Protein AF-A0A327JKV8-F1 (afdb_monomer)

Solvent-accessible surface area (backbone atoms only — not comparable to full-atom values): 32896 Å² total; per-residue (Å²): 134,86,78,53,75,69,51,59,62,68,55,66,61,46,50,70,50,58,82,73,69,69,78,63,94,46,100,80,59,55,69,77,74,73,53,90,78,88,77,81,80,72,66,86,81,80,71,77,70,86,52,57,58,70,57,37,37,49,50,49,35,31,75,70,68,66,36,48,60,63,92,71,63,82,80,52,96,56,51,68,56,39,51,28,33,51,51,30,59,44,36,54,58,32,45,74,69,59,38,72,41,83,71,63,67,58,81,92,60,65,87,54,90,71,94,51,80,40,60,67,68,62,84,56,75,69,62,85,65,81,78,53,78,68,52,62,58,46,48,49,54,54,28,54,49,35,53,65,69,59,90,42,76,66,46,52,48,48,41,64,40,42,72,46,43,93,27,49,71,65,54,54,56,52,51,45,51,53,50,50,59,51,57,63,23,76,80,54,85,65,60,44,40,60,50,47,46,52,48,22,71,73,35,55,48,52,73,40,31,38,63,50,41,40,57,65,45,44,78,81,77,53,94,77,58,90,68,80,91,71,61,64,66,47,41,53,49,18,40,75,70,33,96,39,41,82,22,47,66,80,62,47,69,59,59,59,69,59,52,55,50,35,66,71,78,35,49,70,60,51,42,52,46,42,49,70,37,50,84,50,85,47,62,32,43,50,34,51,42,53,43,57,40,69,64,65,52,62,70,58,48,54,56,27,40,78,76,27,53,66,31,32,44,60,26,38,40,78,36,59,68,74,53,61,47,87,68,59,78,76,56,50,64,70,55,49,31,50,37,47,71,71,34,52,70,79,57,65,68,39,48,66,63,35,51,62,72,50,39,62,54,68,59,64,65,36,50,50,43,52,37,74,72,37,50,64,60,46,44,49,44,53,36,53,53,52,19,54,38,60,60,68,67,58,95,68,78,70,56,26,68,59,57,54,51,56,47,42,73,41,54,67,53,52,51,48,39,46,55,73,66,57,54,36,47,34,37,52,53,43,48,43,61,49,56,40,49,94,80,38,94,69,68,58,56,46,69,42,64,38,59,94,75,38,44,91,62,51,52,74,83,54,40,57,61,49,35,49,48,52,41,47,50,37,65,74,58,64,55,97,46,28,63,59,40,40,43,77,23,41,54,64,49,48,54,28,58,74,65,69,66,56,55,69,69,59,46,50,60,48,56,74,71,36,58,84,71,49,88,94,46,57,81,46,58,62,61,26,46,46,53,45,52,44,49,53,38,54,77,70,70,50,57,73,75,62,62,56,68,36,45,92,48,68,67,63,39,52,51,46,53,53,50,54,76,74,108

pLDDT: mean 84.78, std 11.58, range [45.47, 96.56]

Structure (mmCIF, N/CA/C/O backbone):
data_AF-A0A327JKV8-F1
#
_entry.id   AF-A0A327JKV8-F1
#
loop_
_atom_site.group_PDB
_atom_site.id
_atom_site.type_symbol
_atom_site.label_atom_id
_atom_site.label_alt_id
_atom_site.label_comp_id
_atom_site.label_asym_id
_atom_site.label_entity_id
_atom_site.label_seq_id
_atom_site.pdbx_PDB_ins_code
_atom_site.Cartn_x
_atom_site.Cartn_y
_atom_site.Cartn_z
_atom_site.occupancy
_atom_site.B_iso_or_equiv
_atom_site.auth_seq_id
_atom_site.auth_comp_id
_atom_site.auth_asym_id
_atom_site.auth_atom_id
_atom_site.pdbx_PDB_model_num
ATOM 1 N N . MET A 1 1 ? 18.723 0.223 -66.254 1.00 69.81 1 MET A N 1
ATOM 2 C CA . MET A 1 1 ? 18.519 -0.785 -65.197 1.00 69.81 1 MET A CA 1
ATOM 3 C C . MET A 1 1 ? 17.460 -0.252 -64.252 1.00 69.81 1 MET A C 1
ATOM 5 O O . MET A 1 1 ? 17.565 0.904 -63.858 1.00 69.81 1 MET A O 1
ATOM 9 N N . VAL A 1 2 ? 16.427 -1.038 -63.965 1.00 76.75 2 VAL A N 1
ATOM 10 C CA . VAL A 1 2 ? 15.374 -0.695 -62.999 1.00 76.75 2 VAL A CA 1
ATOM 11 C C . VAL A 1 2 ? 15.507 -1.693 -61.858 1.00 76.75 2 VAL A C 1
ATOM 13 O O . VAL A 1 2 ? 15.517 -2.890 -62.118 1.00 76.75 2 VAL A O 1
ATOM 16 N N . LEU A 1 3 ? 15.666 -1.204 -60.631 1.00 79.19 3 LEU A N 1
ATOM 17 C CA . LEU A 1 3 ? 15.744 -2.044 -59.437 1.00 79.19 3 LEU A CA 1
ATOM 18 C C . LEU A 1 3 ? 14.397 -1.992 -58.729 1.00 79.19 3 LEU A C 1
ATOM 20 O O . LEU A 1 3 ? 13.874 -0.898 -58.498 1.00 79.19 3 LEU A O 1
ATOM 24 N N . SER A 1 4 ? 13.832 -3.151 -58.393 1.00 81.50 4 SER A N 1
ATOM 25 C CA . SER A 1 4 ? 12.637 -3.181 -57.556 1.00 81.50 4 SER A CA 1
ATOM 26 C C . SER A 1 4 ? 12.993 -2.839 -56.105 1.00 81.50 4 SER A C 1
ATOM 28 O O . SER A 1 4 ? 14.145 -2.955 -55.675 1.00 81.50 4 SER A O 1
ATOM 30 N N . GLU A 1 5 ? 11.995 -2.443 -55.313 1.00 76.88 5 GLU A N 1
ATOM 31 C CA . GLU A 1 5 ? 12.206 -2.174 -53.885 1.00 76.88 5 GLU A CA 1
ATOM 32 C C . GLU A 1 5 ? 12.695 -3.413 -53.122 1.00 76.88 5 GLU A C 1
ATOM 34 O O . GLU A 1 5 ? 13.513 -3.298 -52.208 1.00 76.88 5 GLU A O 1
ATOM 39 N N . ALA A 1 6 ? 12.230 -4.602 -53.517 1.00 80.88 6 ALA A N 1
ATOM 40 C CA . ALA A 1 6 ? 12.660 -5.854 -52.910 1.00 80.88 6 ALA A CA 1
ATOM 41 C C . ALA A 1 6 ? 14.155 -6.106 -53.164 1.00 80.88 6 ALA A C 1
ATOM 43 O O . ALA A 1 6 ? 14.869 -6.513 -52.246 1.00 80.88 6 ALA A O 1
ATOM 44 N N . ASP A 1 7 ? 14.651 -5.791 -54.360 1.00 82.19 7 ASP A N 1
ATOM 45 C CA . ASP A 1 7 ? 16.054 -6.015 -54.728 1.00 82.19 7 ASP A CA 1
ATOM 46 C C . ASP A 1 7 ? 16.988 -5.049 -53.996 1.00 82.19 7 ASP A C 1
ATOM 48 O O . ASP A 1 7 ? 18.012 -5.467 -53.453 1.00 82.19 7 ASP A O 1
ATOM 52 N N . LEU A 1 8 ? 16.584 -3.778 -53.857 1.00 81.81 8 LEU A N 1
ATOM 53 C CA . LEU A 1 8 ? 17.324 -2.785 -53.069 1.00 81.81 8 LEU A CA 1
ATOM 54 C C . LEU A 1 8 ? 17.498 -3.187 -51.601 1.00 81.81 8 LEU A C 1
ATOM 56 O O . LEU A 1 8 ? 18.428 -2.707 -50.957 1.00 81.81 8 LEU A O 1
ATOM 60 N N . SER A 1 9 ? 16.628 -4.043 -51.059 1.00 81.88 9 SER A N 1
ATOM 61 C CA . SER A 1 9 ? 16.763 -4.558 -49.692 1.00 81.88 9 SER A CA 1
ATOM 62 C C . SER A 1 9 ? 17.673 -5.786 -49.572 1.00 81.88 9 SER A C 1
ATOM 64 O O . SER A 1 9 ? 18.241 -6.019 -48.507 1.00 81.88 9 SER A O 1
ATOM 66 N N . ARG A 1 10 ? 17.826 -6.561 -50.655 1.00 82.62 10 ARG A N 1
ATOM 67 C CA . ARG A 1 10 ? 18.579 -7.827 -50.680 1.00 82.62 10 ARG A CA 1
ATOM 68 C C . ARG A 1 10 ? 20.054 -7.635 -51.014 1.00 82.62 10 ARG A C 1
ATOM 70 O O . ARG A 1 10 ? 20.887 -8.395 -50.531 1.00 82.62 10 ARG A O 1
ATOM 77 N N . ILE A 1 11 ? 20.377 -6.628 -51.824 1.00 84.75 11 ILE A N 1
ATOM 78 C CA . ILE A 1 11 ? 21.753 -6.357 -52.245 1.00 84.75 11 ILE A CA 1
ATOM 79 C C . ILE A 1 11 ? 22.488 -5.630 -51.113 1.00 84.75 11 ILE A C 1
ATOM 81 O O . ILE A 1 11 ? 22.232 -4.457 -50.834 1.00 84.75 11 ILE A O 1
ATOM 85 N N . SER A 1 12 ? 23.400 -6.323 -50.433 1.00 80.19 12 SER A N 1
ATOM 86 C CA . SER A 1 12 ? 24.190 -5.757 -49.333 1.00 80.19 12 SER A CA 1
ATOM 87 C C . SER A 1 12 ? 25.226 -4.740 -49.822 1.00 80.19 12 SER A C 1
ATOM 89 O O . SER A 1 12 ? 25.348 -3.671 -49.222 1.00 80.19 12 SER A O 1
ATOM 91 N N . ASP A 1 13 ? 25.903 -5.041 -50.931 1.00 84.69 13 ASP A N 1
ATOM 92 C CA . ASP A 1 13 ? 26.899 -4.189 -51.584 1.00 84.69 13 ASP A CA 1
ATOM 93 C C . ASP A 1 13 ? 26.454 -3.834 -53.010 1.00 84.69 13 ASP A C 1
ATOM 95 O O . ASP A 1 13 ? 26.422 -4.680 -53.899 1.00 84.69 13 ASP A O 1
ATOM 99 N N . LEU A 1 14 ? 26.098 -2.570 -53.229 1.00 87.12 14 LEU A N 1
ATOM 100 C CA . LEU A 1 14 ? 25.634 -2.025 -54.504 1.00 87.12 14 LEU A CA 1
ATOM 101 C C . LEU A 1 14 ? 26.782 -1.751 -55.485 1.00 87.12 14 LEU A C 1
ATOM 103 O O . LEU A 1 14 ? 26.504 -1.431 -56.640 1.00 87.12 14 LEU A O 1
ATOM 107 N N . LYS A 1 15 ? 28.056 -1.912 -55.094 1.00 84.06 15 LYS A N 1
ATOM 108 C CA . LYS A 1 15 ? 29.184 -1.826 -56.040 1.00 84.06 15 LYS A CA 1
ATOM 109 C C . LYS A 1 15 ? 29.074 -2.857 -57.163 1.00 84.06 15 LYS A C 1
ATOM 111 O O . LYS A 1 15 ? 29.470 -2.560 -58.286 1.00 84.06 15 LYS A O 1
ATOM 116 N N . VAL A 1 16 ? 28.448 -4.011 -56.903 1.00 82.50 16 VAL A N 1
ATOM 117 C CA . VAL A 1 16 ? 28.150 -5.049 -57.915 1.00 82.50 16 VAL A CA 1
ATOM 118 C C . VAL A 1 16 ? 27.412 -4.490 -59.134 1.00 82.50 16 VAL A C 1
ATOM 120 O O . VAL A 1 16 ? 27.546 -4.999 -60.243 1.00 82.50 16 VAL A O 1
ATOM 123 N N . LEU A 1 17 ? 26.650 -3.409 -58.945 1.00 84.50 17 LEU A N 1
ATOM 124 C CA . LEU A 1 17 ? 25.861 -2.787 -59.998 1.00 84.50 17 LEU A CA 1
ATOM 125 C C . LEU A 1 17 ? 26.716 -2.045 -61.027 1.00 84.50 17 LEU A C 1
ATOM 127 O O . LEU A 1 17 ? 26.269 -1.880 -62.162 1.00 84.50 17 LEU A O 1
ATOM 131 N N . ALA A 1 18 ? 27.941 -1.638 -60.675 1.00 80.94 18 ALA A N 1
ATOM 132 C 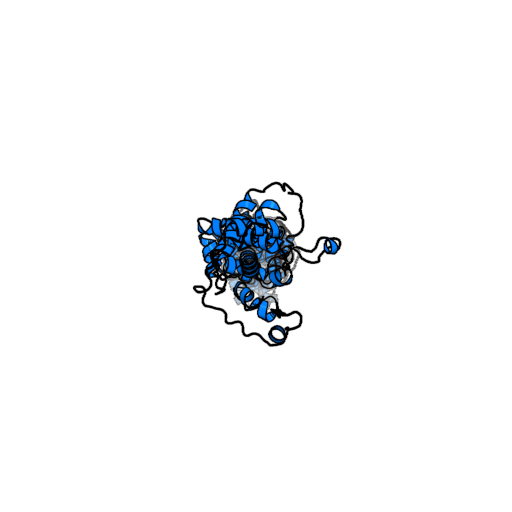CA . ALA A 1 18 ? 28.845 -0.935 -61.586 1.00 80.94 18 ALA A CA 1
ATOM 133 C C . ALA A 1 18 ? 29.098 -1.745 -62.869 1.00 80.94 18 ALA A C 1
ATOM 135 O O . ALA A 1 18 ? 29.064 -1.194 -63.968 1.00 80.94 18 ALA A O 1
ATOM 136 N N . ALA A 1 19 ? 29.226 -3.073 -62.752 1.00 78.56 19 ALA A N 1
ATOM 137 C CA . ALA A 1 19 ? 29.433 -3.971 -63.888 1.00 78.56 19 ALA A CA 1
ATOM 138 C C . ALA A 1 19 ? 28.262 -3.981 -64.894 1.00 78.56 19 ALA A C 1
ATOM 140 O O . ALA A 1 19 ? 28.451 -4.337 -66.060 1.00 78.56 19 ALA A O 1
ATOM 141 N N . PHE A 1 20 ? 27.063 -3.573 -64.471 1.00 78.50 20 PHE A N 1
ATOM 142 C CA . PHE A 1 20 ? 25.852 -3.548 -65.296 1.00 78.50 20 PHE A CA 1
ATOM 143 C C . PHE A 1 20 ? 25.523 -2.148 -65.841 1.00 78.50 20 PHE A C 1
ATOM 145 O O . PHE A 1 20 ? 24.716 -2.012 -66.767 1.00 78.50 20 PHE A O 1
ATOM 152 N N . ILE A 1 21 ? 26.174 -1.099 -65.327 1.00 78.31 21 ILE A N 1
ATOM 153 C CA . ILE A 1 21 ? 26.032 0.285 -65.796 1.00 78.31 21 ILE A CA 1
ATOM 154 C C . ILE A 1 21 ? 27.055 0.528 -66.914 1.00 78.31 21 ILE A C 1
ATOM 156 O O . ILE A 1 21 ? 28.074 1.188 -66.747 1.00 78.31 21 ILE A O 1
ATOM 160 N N . LYS A 1 22 ? 26.786 -0.045 -68.090 1.00 72.88 22 LYS A N 1
ATOM 161 C CA . LYS A 1 22 ? 27.605 0.167 -69.295 1.00 72.88 22 LYS A CA 1
ATOM 162 C C . LYS A 1 22 ? 27.024 1.277 -70.165 1.00 72.88 22 LYS A C 1
ATOM 164 O O . LYS A 1 22 ? 25.836 1.588 -70.078 1.00 72.88 22 LYS A O 1
ATOM 169 N N . ARG A 1 23 ? 27.851 1.877 -71.020 1.00 72.56 23 ARG A N 1
ATOM 170 C CA . ARG A 1 23 ? 27.371 2.706 -72.130 1.00 72.56 23 ARG A CA 1
ATOM 171 C C . ARG A 1 23 ? 27.055 1.777 -73.310 1.00 72.56 23 ARG A C 1
ATOM 173 O O . ARG A 1 23 ? 27.886 0.920 -73.590 1.00 72.56 23 ARG A O 1
ATOM 180 N N . PRO A 1 24 ? 25.918 1.935 -74.010 1.00 74.19 24 PRO A N 1
ATOM 181 C CA . PRO A 1 24 ? 25.666 1.184 -75.236 1.00 74.19 24 PRO A CA 1
ATOM 182 C C . PRO A 1 24 ? 26.777 1.442 -76.263 1.00 74.19 24 PRO A C 1
ATOM 184 O O . PRO A 1 24 ? 27.103 2.601 -76.533 1.00 74.19 24 PRO A O 1
ATOM 187 N N . ASP A 1 25 ? 27.330 0.379 -76.850 1.00 71.88 25 ASP A N 1
ATOM 188 C CA . ASP A 1 25 ? 28.403 0.476 -77.853 1.00 71.88 25 ASP A CA 1
ATOM 189 C C . ASP A 1 25 ? 27.922 1.126 -79.162 1.00 71.88 25 ASP A C 1
ATOM 191 O O . ASP A 1 25 ? 28.705 1.697 -79.925 1.00 71.88 25 ASP A O 1
ATOM 195 N N . ARG A 1 26 ? 26.611 1.060 -79.431 1.00 73.50 26 ARG A N 1
ATOM 196 C CA . ARG A 1 26 ? 25.943 1.661 -80.590 1.00 73.50 26 ARG A CA 1
ATOM 197 C C . ARG A 1 26 ? 24.650 2.347 -80.169 1.00 73.50 26 ARG A C 1
ATOM 199 O O . ARG A 1 26 ? 23.997 1.927 -79.221 1.00 73.50 26 ARG A O 1
ATOM 206 N N . THR A 1 27 ? 24.267 3.380 -80.914 1.00 65.06 27 THR A N 1
ATOM 207 C CA . THR A 1 27 ? 23.158 4.298 -80.601 1.00 65.06 27 THR A CA 1
ATOM 208 C C . THR A 1 27 ? 21.790 3.622 -80.428 1.00 65.06 27 THR A C 1
ATOM 210 O O . THR A 1 27 ? 20.934 4.210 -79.777 1.00 65.06 27 THR A O 1
ATOM 213 N N . ASP A 1 28 ? 21.612 2.394 -80.934 1.00 64.38 28 ASP A N 1
ATOM 214 C CA . ASP A 1 28 ? 20.347 1.640 -80.907 1.00 64.38 28 ASP A CA 1
ATOM 215 C C . ASP A 1 28 ? 20.454 0.243 -80.259 1.00 64.38 28 ASP A C 1
ATOM 217 O O . ASP A 1 28 ? 19.478 -0.513 -80.250 1.00 64.38 28 ASP A O 1
ATOM 221 N N . ASP A 1 29 ? 21.612 -0.127 -79.699 1.00 70.38 29 ASP A N 1
ATOM 222 C CA . ASP A 1 29 ? 21.783 -1.438 -79.062 1.00 70.38 29 ASP A CA 1
ATOM 223 C C . ASP A 1 29 ? 21.390 -1.400 -77.580 1.00 70.38 29 ASP A C 1
ATOM 225 O O . ASP A 1 29 ? 22.211 -1.248 -76.677 1.00 70.38 29 ASP A O 1
ATOM 229 N N . PHE A 1 30 ? 20.085 -1.519 -77.340 1.00 76.75 30 PHE A N 1
ATOM 230 C CA . PHE A 1 30 ? 19.502 -1.589 -75.997 1.00 76.75 30 PHE A CA 1
ATOM 231 C C . PHE A 1 30 ? 19.075 -3.006 -75.606 1.00 76.75 30 PHE A C 1
ATOM 233 O O . PHE A 1 30 ? 18.389 -3.180 -74.599 1.00 76.75 30 PHE A O 1
ATOM 240 N N . THR A 1 31 ? 19.428 -4.012 -76.408 1.00 77.62 31 THR A N 1
ATOM 241 C CA . THR A 1 31 ? 18.966 -5.397 -76.227 1.00 77.62 31 THR A CA 1
ATOM 242 C C . THR A 1 31 ? 19.382 -5.966 -74.872 1.00 77.62 31 THR A C 1
ATOM 244 O O . THR A 1 31 ? 18.557 -6.570 -74.190 1.00 77.62 31 THR A O 1
ATOM 247 N N . PHE A 1 32 ? 20.604 -5.659 -74.428 1.00 74.94 32 PHE A N 1
ATOM 248 C CA . PHE A 1 32 ? 21.126 -6.013 -73.106 1.00 74.94 32 PHE A CA 1
ATOM 249 C C . PHE A 1 32 ? 20.231 -5.531 -71.951 1.00 74.94 32 PHE A C 1
ATOM 251 O O . PHE A 1 32 ? 19.954 -6.288 -71.030 1.00 74.94 32 PHE A O 1
ATOM 258 N N . TYR A 1 33 ? 19.716 -4.299 -72.018 1.00 78.12 33 TYR A N 1
ATOM 259 C CA . TYR A 1 33 ? 18.919 -3.705 -70.934 1.00 78.12 33 TYR A CA 1
ATOM 260 C C . TYR A 1 33 ? 17.449 -4.141 -70.924 1.00 78.12 33 TYR A C 1
ATOM 262 O O . TYR A 1 33 ? 16.699 -3.692 -70.057 1.00 78.12 33 TYR A O 1
ATOM 270 N N . ARG A 1 34 ? 17.016 -4.948 -71.902 1.00 79.94 34 ARG A N 1
ATOM 271 C CA . ARG A 1 34 ? 15.639 -5.464 -71.980 1.00 79.94 34 ARG A CA 1
ATOM 272 C C . ARG A 1 34 ? 15.447 -6.786 -71.240 1.00 79.94 34 ARG A C 1
ATOM 274 O O . ARG A 1 34 ? 14.300 -7.161 -71.022 1.00 79.94 34 ARG A O 1
ATOM 281 N N . ASN A 1 35 ? 16.530 -7.468 -70.879 1.00 80.19 35 ASN A N 1
ATOM 282 C CA . ASN A 1 35 ? 16.481 -8.758 -70.199 1.00 80.19 35 ASN A CA 1
ATOM 283 C C . ASN A 1 35 ? 16.660 -8.588 -68.686 1.00 80.19 35 ASN A C 1
ATOM 285 O O . ASN A 1 35 ? 17.302 -7.638 -68.231 1.00 80.19 35 ASN A O 1
ATOM 289 N N . GLU A 1 36 ? 16.097 -9.523 -67.922 1.00 80.12 36 GLU A N 1
ATOM 290 C CA . GLU A 1 36 ? 16.387 -9.659 -66.496 1.00 80.12 36 GLU A CA 1
ATOM 291 C C . GLU A 1 36 ? 17.866 -10.015 -66.303 1.00 80.12 36 GLU A C 1
ATOM 293 O O . GLU A 1 36 ? 18.471 -10.709 -67.125 1.00 80.12 36 GLU A O 1
ATOM 298 N N . VAL A 1 37 ? 18.457 -9.478 -65.238 1.00 79.62 37 VAL A N 1
ATOM 299 C CA . VAL A 1 37 ? 19.870 -9.654 -64.910 1.00 79.62 37 VAL A CA 1
ATOM 300 C C . VAL A 1 37 ? 19.948 -10.332 -63.556 1.00 79.62 37 VAL A C 1
ATOM 302 O O . VAL A 1 37 ? 19.508 -9.762 -62.557 1.00 79.62 37 VAL A O 1
ATOM 305 N N . ASP A 1 38 ? 20.551 -11.513 -63.524 1.00 79.00 38 ASP A N 1
ATOM 306 C CA . ASP A 1 38 ? 20.891 -12.179 -62.276 1.00 79.00 38 ASP A CA 1
ATOM 307 C C . ASP A 1 38 ? 22.137 -11.519 -61.681 1.00 79.00 38 ASP A C 1
ATOM 309 O O . ASP A 1 38 ? 23.221 -11.524 -62.270 1.00 79.00 38 ASP A O 1
ATOM 313 N N . VAL A 1 39 ? 21.968 -10.902 -60.512 1.00 76.25 39 VAL A N 1
ATOM 314 C CA . VAL A 1 39 ? 23.067 -10.311 -59.749 1.00 76.25 39 VAL A CA 1
ATOM 315 C C . VAL A 1 39 ? 23.521 -11.339 -58.724 1.00 76.25 39 VAL A C 1
ATOM 317 O O . VAL A 1 39 ? 22.904 -11.499 -57.670 1.00 76.25 39 VAL A O 1
ATOM 320 N N . GLU A 1 40 ? 24.608 -12.041 -59.026 1.00 70.62 40 GLU A N 1
ATOM 321 C CA . GLU A 1 40 ? 25.310 -12.830 -58.019 1.00 70.62 40 GLU A CA 1
ATOM 322 C C . GLU A 1 40 ? 25.929 -11.863 -57.005 1.00 70.62 40 GLU A C 1
ATOM 324 O O . GLU A 1 40 ? 26.652 -10.942 -57.379 1.00 70.62 40 GLU A O 1
ATOM 329 N N . THR A 1 41 ? 25.618 -12.023 -55.719 1.00 63.88 41 THR A N 1
ATOM 330 C CA . THR A 1 41 ? 26.301 -11.289 -54.647 1.00 63.88 41 THR A CA 1
ATOM 331 C C . THR A 1 41 ? 27.651 -11.966 -54.396 1.00 63.88 41 THR A C 1
ATOM 333 O O . THR A 1 41 ? 27.655 -13.051 -53.801 1.00 63.88 41 THR A O 1
ATOM 336 N N . PRO A 1 42 ? 28.782 -11.388 -54.842 1.00 57.28 42 PRO A N 1
ATOM 337 C CA . PRO A 1 42 ? 30.087 -12.006 -54.654 1.00 57.28 42 PRO A CA 1
ATOM 338 C C . PRO A 1 42 ? 30.425 -12.093 -53.162 1.00 57.28 42 PRO A C 1
ATOM 340 O O . PRO A 1 42 ? 29.932 -11.310 -52.342 1.00 57.28 42 PRO A O 1
ATOM 343 N N . HIS A 1 43 ? 31.266 -13.061 -52.792 1.00 53.00 43 HIS A N 1
ATOM 344 C CA . HIS A 1 43 ? 31.860 -13.081 -51.455 1.00 53.00 43 HIS A CA 1
ATOM 345 C C . HIS A 1 43 ? 32.687 -11.799 -51.253 1.00 53.00 43 HIS A C 1
ATOM 347 O O . HIS A 1 43 ? 33.351 -11.343 -52.180 1.00 53.00 43 HIS A O 1
ATOM 353 N N . CYS A 1 44 ? 32.632 -11.219 -50.044 1.00 47.88 44 CYS A N 1
ATOM 354 C CA . CYS A 1 44 ? 33.222 -9.915 -49.682 1.00 47.88 44 CYS A CA 1
ATOM 355 C C . CYS A 1 44 ? 34.667 -9.673 -50.163 1.00 47.88 44 CYS A C 1
ATOM 357 O O . CYS A 1 44 ? 35.072 -8.518 -50.268 1.00 47.88 44 CYS A O 1
ATOM 359 N N . ASP A 1 45 ? 35.435 -10.726 -50.434 1.00 48.16 45 ASP A N 1
ATOM 360 C CA . ASP A 1 45 ? 36.862 -10.648 -50.739 1.00 48.16 45 ASP A CA 1
ATOM 361 C C . ASP A 1 45 ? 37.173 -10.347 -52.222 1.00 48.16 45 ASP A C 1
ATOM 363 O O . ASP A 1 45 ? 38.299 -9.970 -52.538 1.00 48.16 45 ASP A O 1
ATOM 367 N N . GLU A 1 46 ? 36.202 -10.453 -53.139 1.00 49.12 46 GLU A N 1
ATOM 368 C CA . GLU A 1 46 ? 36.453 -10.346 -54.593 1.00 49.12 46 GLU A CA 1
ATOM 369 C C . GLU A 1 46 ? 36.271 -8.928 -55.183 1.00 49.12 46 GLU A C 1
ATOM 371 O O . GLU A 1 46 ? 36.630 -8.696 -56.335 1.00 49.12 46 GLU A O 1
ATOM 376 N N . LEU A 1 47 ? 35.763 -7.955 -54.409 1.00 53.53 47 LEU A N 1
ATOM 377 C CA . LEU A 1 47 ? 35.454 -6.580 -54.867 1.00 53.53 47 LEU A CA 1
ATOM 378 C C . LEU A 1 47 ? 36.273 -5.475 -54.168 1.00 53.53 47 LEU A C 1
ATOM 380 O O . LEU A 1 47 ? 35.797 -4.341 -53.999 1.00 53.53 47 LEU A O 1
ATOM 384 N N . LEU A 1 48 ? 37.485 -5.796 -53.713 1.00 52.06 48 LEU A N 1
ATOM 385 C CA . LEU A 1 48 ? 38.380 -4.850 -53.040 1.00 52.06 48 LEU A CA 1
ATOM 386 C C . LEU A 1 48 ? 39.092 -3.922 -54.038 1.00 52.06 48 LEU A C 1
ATOM 388 O O . LEU A 1 48 ? 40.313 -3.938 -54.150 1.00 52.06 48 LEU A O 1
ATOM 392 N N . ASP A 1 49 ? 38.336 -3.061 -54.715 1.00 60.28 49 ASP A N 1
ATOM 393 C CA . ASP A 1 49 ? 38.902 -1.767 -55.090 1.00 60.28 49 ASP A CA 1
ATOM 394 C C . ASP A 1 49 ? 38.957 -0.914 -53.817 1.00 60.28 49 ASP A C 1
ATOM 396 O O . ASP A 1 49 ? 37.924 -0.640 -53.193 1.00 60.28 49 ASP A O 1
ATOM 400 N N . GLU A 1 50 ? 40.166 -0.531 -53.393 1.00 67.12 50 GLU A N 1
ATOM 401 C CA . GLU A 1 50 ? 40.357 0.375 -52.259 1.00 67.12 50 GLU A CA 1
ATOM 402 C C . GLU A 1 50 ? 39.651 1.707 -52.554 1.00 67.12 50 GLU A C 1
ATOM 404 O O . GLU A 1 50 ? 40.050 2.490 -53.423 1.00 67.12 50 GLU A O 1
ATOM 409 N N . VAL A 1 51 ? 38.563 1.969 -51.828 1.00 75.56 51 VAL A N 1
ATOM 410 C CA . VAL A 1 51 ? 37.859 3.247 -51.909 1.00 75.56 51 VAL A CA 1
ATOM 411 C C . VAL A 1 51 ? 38.645 4.277 -51.096 1.00 75.56 51 VAL A C 1
ATOM 413 O O . VAL A 1 51 ? 38.856 4.091 -49.899 1.00 75.56 51 VAL A O 1
ATOM 416 N N . ASP A 1 52 ? 39.052 5.381 -51.729 1.00 82.88 52 ASP A N 1
ATOM 417 C CA . ASP A 1 52 ? 39.797 6.455 -51.059 1.00 82.88 52 ASP A CA 1
ATOM 418 C C . ASP A 1 52 ? 38.980 7.052 -49.895 1.00 82.88 52 ASP A C 1
ATOM 420 O O . ASP A 1 52 ? 37.937 7.687 -50.088 1.00 82.88 52 ASP A O 1
ATOM 424 N N . GLU A 1 53 ? 39.480 6.888 -48.669 1.00 84.81 53 GLU A N 1
ATOM 425 C CA . GLU A 1 53 ? 38.866 7.402 -47.442 1.00 84.81 53 GLU A CA 1
ATOM 426 C C . GLU A 1 53 ? 38.647 8.922 -47.483 1.00 84.81 53 GLU A C 1
ATOM 428 O O . GLU A 1 53 ? 37.640 9.426 -46.976 1.00 84.81 53 GLU A O 1
ATOM 433 N N . ARG A 1 54 ? 39.551 9.681 -48.117 1.00 83.44 54 ARG A N 1
ATOM 434 C CA . ARG A 1 54 ? 39.420 11.142 -48.240 1.00 83.44 54 ARG A CA 1
ATOM 435 C C . ARG A 1 54 ? 38.253 11.514 -49.141 1.00 83.44 54 ARG A C 1
ATOM 437 O O . ARG A 1 54 ? 37.553 12.486 -48.853 1.00 83.44 54 ARG A O 1
ATOM 444 N N . LEU A 1 55 ? 38.047 10.754 -50.213 1.00 85.50 55 LEU A N 1
ATOM 445 C CA . LEU A 1 55 ? 36.914 10.925 -51.112 1.00 85.50 55 LEU A CA 1
ATOM 446 C C . LEU A 1 55 ? 35.604 10.579 -50.403 1.00 85.50 55 LEU A C 1
ATOM 448 O O . LEU A 1 55 ? 34.685 11.396 -50.398 1.00 85.50 55 LEU A O 1
ATOM 452 N N . VAL A 1 56 ? 35.546 9.425 -49.733 1.00 88.75 56 VAL A N 1
ATOM 453 C CA . VAL A 1 56 ? 34.378 9.004 -48.944 1.00 88.75 56 VAL A CA 1
ATOM 454 C C . VAL A 1 56 ? 34.006 10.065 -47.918 1.00 88.75 56 VAL A C 1
ATOM 456 O O . VAL A 1 56 ? 32.848 10.467 -47.845 1.00 88.75 56 VAL A O 1
ATOM 459 N N . ARG A 1 57 ? 34.983 10.582 -47.168 1.00 87.12 57 ARG A N 1
ATOM 460 C CA . ARG A 1 57 ? 34.736 11.619 -46.164 1.00 87.12 57 ARG A CA 1
ATOM 461 C C . ARG A 1 57 ? 34.110 12.876 -46.758 1.00 87.12 57 ARG A C 1
ATOM 463 O O . ARG A 1 57 ? 33.172 13.419 -46.180 1.00 87.12 57 ARG A O 1
ATOM 470 N N . ARG A 1 58 ? 34.582 13.318 -47.925 1.00 82.88 58 ARG A N 1
ATOM 471 C CA . ARG A 1 58 ? 34.007 14.471 -48.633 1.00 82.88 58 ARG A CA 1
ATOM 472 C C . ARG A 1 58 ? 32.585 14.199 -49.117 1.00 82.88 58 ARG A C 1
ATOM 474 O O . ARG A 1 58 ? 31.744 15.086 -49.037 1.00 82.88 58 ARG A O 1
ATOM 481 N N . LEU A 1 59 ? 32.302 12.984 -49.587 1.00 85.38 59 LEU A N 1
ATOM 482 C CA . LEU A 1 59 ? 30.948 12.587 -49.983 1.00 85.38 59 LEU A CA 1
ATOM 483 C C . LEU A 1 59 ? 29.998 12.529 -48.784 1.00 85.38 59 LEU A C 1
ATOM 485 O O . LEU A 1 59 ? 28.866 12.985 -48.884 1.00 85.38 59 LEU A O 1
ATOM 489 N N . VAL A 1 60 ? 30.460 12.041 -47.634 1.00 88.50 60 VAL A N 1
ATOM 490 C CA . VAL A 1 60 ? 29.695 12.056 -46.378 1.00 88.50 60 VAL A CA 1
ATOM 491 C C . VAL A 1 60 ? 29.388 13.493 -45.940 1.00 88.50 60 VAL A C 1
ATOM 493 O O . VAL A 1 60 ? 28.251 13.793 -45.573 1.00 88.50 60 VAL A O 1
ATOM 496 N N . GLU A 1 61 ? 30.371 14.394 -46.018 1.00 84.19 61 GLU A N 1
ATOM 497 C CA . GLU A 1 61 ? 30.196 15.828 -45.741 1.00 84.19 61 GLU A CA 1
ATOM 498 C C . GLU A 1 61 ? 29.199 16.488 -46.707 1.00 84.19 61 GLU A C 1
ATOM 500 O O . GLU A 1 61 ? 28.331 17.248 -46.271 1.00 84.19 61 GLU A O 1
ATOM 505 N N . LEU A 1 62 ? 29.245 16.133 -47.990 1.00 81.25 62 LEU A N 1
ATOM 506 C CA . LEU A 1 62 ? 28.293 16.606 -48.992 1.00 81.25 62 LEU A CA 1
ATOM 507 C C . LEU A 1 62 ? 26.870 16.123 -48.712 1.00 81.25 62 LEU A C 1
ATOM 509 O O . LEU A 1 62 ? 25.952 16.933 -48.606 1.00 81.25 62 LEU A O 1
ATOM 513 N N . VAL A 1 63 ? 26.690 14.812 -48.579 1.00 83.00 63 VAL A N 1
ATOM 514 C CA . VAL A 1 63 ? 25.372 14.170 -48.491 1.00 83.00 63 VAL A CA 1
ATOM 515 C C . VAL A 1 63 ? 24.657 14.557 -47.201 1.00 83.00 63 VAL A C 1
ATOM 517 O O . VAL A 1 63 ? 23.492 14.958 -47.219 1.00 83.00 63 VAL A O 1
ATOM 520 N N . TYR A 1 64 ? 25.353 14.455 -46.070 1.00 84.12 64 TYR A N 1
ATOM 521 C CA . TYR A 1 64 ? 24.707 14.547 -44.766 1.00 84.12 64 TYR A CA 1
ATOM 522 C C . TYR A 1 64 ? 24.870 15.913 -44.092 1.00 84.12 64 TYR A C 1
ATOM 524 O O . TYR A 1 64 ? 24.006 16.292 -43.305 1.00 84.12 64 TYR A O 1
ATOM 532 N N . ALA A 1 65 ? 25.925 16.676 -44.403 1.00 76.75 65 ALA A N 1
ATOM 533 C CA . ALA A 1 65 ? 26.097 18.037 -43.883 1.00 76.75 65 ALA A CA 1
ATOM 534 C C . ALA A 1 65 ? 25.818 19.136 -44.920 1.00 76.75 65 ALA A C 1
ATOM 536 O O . ALA A 1 65 ? 25.774 20.310 -44.553 1.00 76.75 65 ALA A O 1
ATOM 537 N N . GLY A 1 66 ? 25.610 18.788 -46.196 1.00 70.62 66 GLY A N 1
ATOM 538 C CA . GLY A 1 66 ? 25.429 19.776 -47.263 1.00 70.62 66 GLY A CA 1
ATOM 539 C C . GLY A 1 66 ? 26.693 20.594 -47.543 1.00 70.62 66 GLY A C 1
ATOM 540 O O . GLY A 1 66 ? 26.600 21.702 -48.067 1.00 70.62 66 GLY A O 1
ATOM 541 N N . ILE A 1 67 ? 27.870 20.090 -47.156 1.00 66.06 67 ILE A N 1
ATOM 542 C CA . ILE A 1 67 ? 29.151 20.786 -47.302 1.00 66.06 67 ILE A CA 1
ATOM 543 C C . ILE A 1 67 ? 29.820 20.311 -48.589 1.00 66.06 67 ILE A C 1
ATOM 545 O O . ILE A 1 67 ? 30.149 19.137 -48.731 1.00 66.06 67 ILE A O 1
ATOM 549 N N . TYR A 1 68 ? 30.070 21.231 -49.518 1.00 63.66 68 TYR A N 1
ATOM 550 C CA . TYR A 1 68 ? 30.664 20.909 -50.812 1.00 63.66 68 TYR A CA 1
ATOM 551 C C . TYR A 1 68 ? 31.900 21.756 -51.113 1.00 63.66 68 TYR A C 1
ATOM 553 O O . TYR A 1 68 ? 31.922 22.961 -50.863 1.00 63.66 68 TYR A O 1
ATOM 561 N N . ASN A 1 69 ? 32.920 21.129 -51.705 1.00 58.66 69 ASN A N 1
ATOM 562 C CA . ASN A 1 69 ? 34.052 21.821 -52.315 1.00 58.66 69 ASN A CA 1
ATOM 563 C C . ASN A 1 69 ? 34.274 21.274 -53.735 1.00 58.66 69 ASN A C 1
ATOM 565 O O . ASN A 1 69 ? 34.846 20.196 -53.914 1.00 58.66 69 ASN A O 1
ATOM 569 N N . ALA A 1 70 ? 33.804 22.031 -54.732 1.00 51.94 70 ALA A N 1
ATOM 570 C CA . ALA A 1 70 ? 33.745 21.626 -56.140 1.00 51.94 70 ALA A CA 1
ATOM 571 C C . ALA A 1 70 ? 35.099 21.170 -56.706 1.00 51.94 70 ALA A C 1
ATOM 573 O O . ALA A 1 70 ? 35.220 20.070 -57.238 1.00 51.94 70 ALA A O 1
ATOM 574 N N . GLY A 1 71 ? 36.164 21.946 -56.478 1.00 54.47 71 GLY A N 1
ATOM 575 C CA . GLY A 1 71 ? 37.494 21.652 -57.031 1.00 54.47 71 GLY A CA 1
ATOM 576 C C . GLY A 1 71 ? 38.184 20.422 -56.429 1.00 54.47 71 GLY A C 1
ATOM 577 O O . GLY A 1 71 ? 39.291 20.071 -56.837 1.00 54.47 71 GLY A O 1
ATOM 578 N N . GLN A 1 72 ? 37.564 19.792 -55.430 1.00 54.91 72 GLN A N 1
ATOM 579 C CA . GLN A 1 72 ? 38.144 18.712 -54.651 1.00 54.91 72 GLN A CA 1
ATOM 580 C C . GLN A 1 72 ? 37.529 17.338 -54.929 1.00 54.91 72 GLN A C 1
ATOM 582 O O . GLN A 1 72 ? 38.205 16.363 -54.632 1.00 54.91 72 GLN A O 1
ATOM 587 N N . ILE A 1 73 ? 36.315 17.228 -55.478 1.00 62.19 73 ILE A N 1
ATOM 588 C CA . ILE A 1 73 ? 35.673 15.930 -55.785 1.00 62.19 73 ILE A CA 1
ATOM 589 C C . ILE A 1 73 ? 35.834 15.552 -57.270 1.00 62.19 73 ILE A C 1
ATOM 591 O O . ILE A 1 73 ? 35.991 14.376 -57.582 1.00 62.19 73 ILE A O 1
ATOM 595 N N . GLU A 1 74 ? 35.910 16.534 -58.174 1.00 58.28 74 GLU A N 1
ATOM 596 C CA . GLU A 1 74 ? 36.008 16.343 -59.637 1.00 58.28 74 GLU A CA 1
ATOM 597 C C . GLU A 1 74 ? 37.273 15.604 -60.133 1.00 58.28 74 GLU A C 1
ATOM 599 O O . GLU A 1 74 ? 37.370 15.287 -61.313 1.00 58.28 74 GLU A O 1
ATOM 604 N N . ARG A 1 75 ? 38.260 15.337 -59.265 1.00 59.69 75 ARG A N 1
ATOM 605 C CA . ARG A 1 75 ? 39.579 14.784 -59.641 1.00 59.69 75 ARG A CA 1
ATOM 606 C C . ARG A 1 75 ? 39.796 13.313 -59.274 1.00 59.69 75 ARG A C 1
ATOM 608 O O . ARG A 1 75 ? 40.933 12.858 -59.341 1.00 59.69 75 ARG A O 1
ATOM 615 N N . PHE A 1 76 ? 38.766 12.597 -58.828 1.00 65.06 76 PHE A N 1
ATOM 616 C CA . PHE A 1 76 ? 38.925 11.216 -58.369 1.00 65.06 76 PHE A CA 1
ATOM 617 C C . PHE A 1 76 ? 38.351 10.199 -59.354 1.00 65.06 76 PHE A C 1
ATOM 619 O O . PHE A 1 76 ? 37.148 10.184 -59.605 1.00 65.06 76 PHE A O 1
ATOM 626 N N . ASP A 1 77 ? 39.209 9.290 -59.816 1.00 67.31 77 ASP A N 1
ATOM 627 C CA . ASP A 1 77 ? 38.863 8.230 -60.772 1.00 67.31 77 ASP A CA 1
ATOM 628 C C . ASP A 1 77 ? 37.880 7.182 -60.193 1.00 67.31 77 ASP A C 1
ATOM 630 O O . ASP A 1 77 ? 37.182 6.505 -60.942 1.00 67.31 77 ASP A O 1
ATOM 634 N N . ASN A 1 78 ? 37.735 7.110 -58.859 1.00 78.12 78 ASN A N 1
ATOM 635 C CA . ASN A 1 78 ? 36.909 6.115 -58.145 1.00 78.12 78 ASN A CA 1
ATOM 636 C C . ASN A 1 78 ? 35.597 6.676 -57.558 1.00 78.12 78 ASN A C 1
ATOM 638 O O . ASN A 1 78 ? 35.011 6.100 -56.639 1.00 78.12 78 ASN A O 1
ATOM 642 N N . LEU A 1 79 ? 35.119 7.811 -58.066 1.00 80.88 79 LEU A N 1
ATOM 643 C CA . LEU A 1 79 ? 33.943 8.507 -57.536 1.00 80.88 79 LEU A CA 1
ATOM 644 C C . LEU A 1 79 ? 32.649 7.690 -57.589 1.00 80.88 79 LEU A C 1
ATOM 646 O O . LEU A 1 79 ? 31.889 7.683 -56.622 1.00 80.88 79 LEU A O 1
ATOM 650 N N . GLU A 1 80 ? 32.408 6.973 -58.684 1.00 82.19 80 GLU A N 1
ATOM 651 C CA . GLU A 1 80 ? 31.206 6.144 -58.828 1.00 82.19 80 GLU A CA 1
ATOM 652 C C . GLU A 1 80 ? 31.212 4.980 -57.830 1.00 82.19 80 GLU A C 1
ATOM 654 O O . GLU A 1 80 ? 30.210 4.742 -57.157 1.00 82.19 80 GLU A O 1
ATOM 659 N N . HIS A 1 81 ? 32.368 4.337 -57.640 1.00 84.06 81 HIS A N 1
ATOM 660 C CA . HIS A 1 81 ? 32.559 3.295 -56.631 1.00 84.06 81 HIS A CA 1
ATOM 661 C C . HIS A 1 81 ? 32.347 3.826 -55.209 1.00 84.06 81 HIS A C 1
ATOM 663 O O . HIS A 1 81 ? 31.669 3.181 -54.410 1.00 84.06 81 HIS A O 1
ATOM 669 N N . ALA A 1 82 ? 32.856 5.021 -54.893 1.00 86.38 82 ALA A N 1
ATOM 670 C CA . ALA A 1 82 ? 32.655 5.649 -53.588 1.00 86.38 82 ALA A CA 1
ATOM 671 C C . ALA A 1 82 ? 31.183 6.024 -53.331 1.00 86.38 82 ALA A C 1
ATOM 673 O O . ALA A 1 82 ? 30.686 5.843 -52.218 1.00 86.38 82 ALA A O 1
ATOM 674 N N . MET A 1 83 ? 30.460 6.490 -54.356 1.00 87.31 83 MET A N 1
ATOM 675 C CA . MET A 1 83 ? 29.020 6.762 -54.268 1.00 87.31 83 MET A CA 1
ATOM 676 C C . MET A 1 83 ? 28.201 5.484 -54.080 1.00 87.31 83 MET A C 1
ATOM 678 O O . MET A 1 83 ? 27.309 5.455 -53.233 1.00 87.31 83 MET A O 1
ATOM 682 N N . LEU A 1 84 ? 28.521 4.413 -54.813 1.00 88.44 84 LEU A N 1
ATOM 683 C CA . LEU A 1 84 ? 27.885 3.106 -54.632 1.00 88.44 84 LEU A CA 1
ATOM 684 C C . LEU A 1 84 ? 28.187 2.523 -53.245 1.00 88.44 84 LEU A C 1
ATOM 686 O O . LEU A 1 84 ? 27.290 1.966 -52.617 1.00 88.44 84 LEU A O 1
ATOM 690 N N . ALA A 1 85 ? 29.401 2.704 -52.719 1.00 89.12 85 ALA A N 1
ATOM 691 C CA . ALA A 1 85 ? 29.756 2.292 -51.362 1.00 89.12 85 ALA A CA 1
ATOM 692 C C . ALA A 1 85 ? 28.975 3.085 -50.294 1.00 89.12 85 ALA A C 1
ATOM 694 O O . ALA A 1 85 ? 28.462 2.496 -49.341 1.00 89.12 85 ALA A O 1
ATOM 695 N N . LEU A 1 86 ? 28.808 4.402 -50.474 1.00 90.81 86 LEU A N 1
ATOM 696 C CA . LEU A 1 86 ? 27.962 5.231 -49.608 1.00 90.81 86 LEU A CA 1
ATOM 697 C C . LEU A 1 86 ? 26.498 4.776 -49.659 1.00 90.81 86 LEU A C 1
ATOM 699 O O . LEU A 1 86 ? 25.870 4.614 -48.615 1.00 90.81 86 LEU A O 1
ATOM 703 N N . TRP A 1 87 ? 25.964 4.509 -50.852 1.00 90.44 87 TRP A N 1
ATOM 704 C CA . TRP A 1 87 ? 24.595 4.014 -51.020 1.00 90.44 87 TRP A CA 1
ATOM 705 C C . TRP A 1 87 ? 24.406 2.619 -50.400 1.00 90.44 87 TRP A C 1
ATOM 707 O O . TRP A 1 87 ? 23.372 2.331 -49.800 1.00 90.44 87 TRP A O 1
ATOM 717 N N . SER A 1 88 ? 25.440 1.776 -50.455 1.00 89.56 88 SER A N 1
ATOM 718 C CA . SER A 1 88 ? 25.454 0.445 -49.832 1.00 89.56 88 SER A CA 1
ATOM 719 C C . SER A 1 88 ? 25.375 0.505 -48.308 1.00 89.56 88 SER A C 1
ATOM 721 O O . SER A 1 88 ? 24.801 -0.380 -47.681 1.00 89.56 88 SER A O 1
ATOM 723 N N . GLN A 1 89 ? 25.914 1.553 -47.692 1.00 91.38 89 GLN A N 1
ATOM 724 C CA . GLN A 1 89 ? 25.869 1.731 -46.243 1.00 91.38 89 GLN A CA 1
ATOM 725 C C . GLN A 1 89 ? 24.459 2.075 -45.735 1.00 91.38 89 GLN A C 1
ATOM 727 O O . GLN A 1 89 ? 24.070 1.636 -44.649 1.00 91.38 89 GLN A O 1
ATOM 732 N N . GLN A 1 90 ? 23.673 2.797 -46.535 1.00 91.94 90 GLN A N 1
ATOM 733 C CA . GLN A 1 90 ? 22.305 3.192 -46.200 1.00 91.94 90 GLN A CA 1
ATOM 734 C C . GLN A 1 90 ? 21.380 1.970 -46.087 1.00 91.94 90 GLN A C 1
ATOM 736 O O . GLN A 1 90 ? 21.529 0.999 -46.827 1.00 91.94 90 GLN A O 1
ATOM 741 N N . TRP A 1 91 ? 20.402 2.017 -45.180 1.00 91.94 91 TRP A N 1
ATOM 742 C CA . TRP A 1 91 ? 19.368 0.981 -45.070 1.00 91.94 91 TRP A CA 1
ATOM 743 C C . TRP A 1 91 ? 18.273 1.183 -46.138 1.00 91.94 91 TRP A C 1
ATOM 745 O O . TRP A 1 91 ? 18.170 2.273 -46.709 1.00 91.94 91 TRP A O 1
ATOM 755 N N . PRO A 1 92 ? 17.416 0.179 -46.415 1.00 90.19 92 PRO A N 1
ATOM 756 C CA . PRO A 1 92 ? 16.518 0.199 -47.575 1.00 90.19 92 PRO A CA 1
ATOM 757 C C . PRO A 1 92 ? 15.607 1.432 -47.679 1.00 90.19 92 PRO A C 1
ATOM 759 O O . PRO A 1 92 ? 15.416 1.962 -48.770 1.00 90.19 92 PRO A O 1
ATOM 762 N N . ALA A 1 93 ? 15.065 1.933 -46.564 1.00 89.69 93 ALA A N 1
ATOM 763 C CA . ALA A 1 93 ? 14.205 3.117 -46.594 1.00 89.69 93 ALA A CA 1
ATOM 764 C C . ALA A 1 93 ? 14.967 4.387 -47.008 1.00 89.69 93 ALA A C 1
ATOM 766 O O . ALA A 1 93 ? 14.467 5.130 -47.851 1.00 89.69 93 ALA A O 1
ATOM 767 N N . LEU A 1 94 ? 16.184 4.586 -46.493 1.00 90.44 94 LEU A N 1
ATOM 768 C CA . LEU A 1 94 ? 17.046 5.707 -46.872 1.00 90.44 94 LEU A CA 1
ATOM 769 C C . LEU A 1 94 ? 17.524 5.582 -48.328 1.00 90.44 94 LEU A C 1
ATOM 771 O O . LEU A 1 94 ? 17.455 6.552 -49.079 1.00 90.44 94 LEU A O 1
ATOM 775 N N . ARG A 1 95 ? 17.882 4.367 -48.773 1.00 90.44 95 ARG A N 1
ATOM 776 C CA . ARG A 1 95 ? 18.277 4.097 -50.169 1.00 90.44 95 ARG A CA 1
ATOM 777 C C . ARG A 1 95 ? 17.218 4.511 -51.187 1.00 90.44 95 ARG A C 1
ATOM 779 O O . ARG A 1 95 ? 17.584 4.945 -52.271 1.00 90.44 95 ARG A O 1
ATOM 786 N N . ARG A 1 96 ? 15.930 4.341 -50.859 1.00 85.88 96 ARG A N 1
ATOM 787 C CA . ARG A 1 96 ? 14.802 4.692 -51.743 1.00 85.88 96 ARG A CA 1
ATOM 788 C C . ARG A 1 96 ? 14.655 6.197 -51.953 1.00 85.88 96 ARG A C 1
ATOM 790 O O . ARG A 1 96 ? 14.152 6.611 -52.992 1.00 85.88 96 ARG A O 1
ATOM 797 N N . ARG A 1 97 ? 15.038 7.000 -50.959 1.00 85.94 97 ARG A N 1
ATOM 798 C CA . ARG A 1 97 ? 14.941 8.467 -51.007 1.00 85.94 97 ARG A CA 1
ATOM 799 C C . ARG A 1 97 ? 16.225 9.092 -51.549 1.00 85.94 97 ARG A C 1
ATOM 801 O O . ARG A 1 97 ? 16.164 10.126 -52.207 1.00 85.94 97 ARG A O 1
ATOM 808 N N . PHE A 1 98 ? 17.351 8.407 -51.356 1.00 87.12 98 PHE A N 1
ATOM 809 C CA . PHE A 1 98 ? 18.640 8.838 -51.860 1.00 87.12 98 PHE A CA 1
ATOM 810 C C . PHE A 1 98 ? 18.720 8.757 -53.384 1.00 87.12 98 PHE A C 1
ATOM 812 O O . PHE A 1 98 ? 18.505 7.709 -53.993 1.00 87.12 98 PHE A O 1
ATOM 819 N N . SER A 1 99 ? 19.070 9.875 -54.012 1.00 84.25 99 SER A N 1
ATOM 820 C CA . SER A 1 99 ? 19.229 9.961 -55.461 1.00 84.25 99 SER A CA 1
ATOM 821 C C . SER A 1 99 ? 20.463 10.781 -55.810 1.00 84.25 99 SER A C 1
ATOM 823 O O . SER A 1 99 ? 20.678 11.873 -55.289 1.00 84.25 99 SER A O 1
ATOM 825 N N . PHE A 1 100 ? 21.294 10.260 -56.708 1.00 83.56 100 PHE A N 1
ATOM 826 C CA . PHE A 1 100 ? 22.530 10.925 -57.098 1.00 83.56 100 PHE A CA 1
ATOM 827 C C . PHE A 1 100 ? 22.800 10.817 -58.596 1.00 83.56 100 PHE A C 1
ATOM 829 O O . PHE A 1 100 ? 22.338 9.893 -59.268 1.00 83.56 100 PHE A O 1
ATOM 836 N N . ARG A 1 101 ? 23.582 11.766 -59.112 1.00 78.44 101 ARG A N 1
ATOM 837 C CA . ARG A 1 101 ? 24.087 11.768 -60.483 1.00 78.44 101 ARG A CA 1
ATOM 838 C C . ARG A 1 101 ? 25.576 12.098 -60.506 1.00 78.44 101 ARG A C 1
ATOM 840 O O . ARG A 1 101 ? 25.981 13.194 -60.120 1.00 78.44 101 ARG A O 1
ATOM 847 N N . THR A 1 102 ? 26.370 11.163 -61.027 1.00 76.25 102 THR A N 1
ATOM 848 C CA . THR A 1 102 ? 27.826 11.311 -61.184 1.00 76.25 102 THR A CA 1
ATOM 849 C C . THR A 1 102 ? 28.223 11.996 -62.498 1.00 76.25 102 THR A C 1
ATOM 851 O O . THR A 1 102 ? 29.261 12.644 -62.576 1.00 76.25 102 THR A O 1
ATOM 854 N N . ALA A 1 103 ? 27.382 11.924 -63.533 1.00 71.56 103 ALA A N 1
ATOM 855 C CA . ALA A 1 103 ? 27.651 12.577 -64.813 1.00 71.56 103 ALA A CA 1
ATOM 856 C C . ALA A 1 103 ? 27.277 14.081 -64.797 1.00 71.56 103 ALA A C 1
ATOM 858 O O . ALA A 1 103 ? 26.141 14.427 -64.432 1.00 71.56 103 ALA A O 1
ATOM 859 N N . PRO A 1 104 ? 28.170 14.987 -65.245 1.00 63.81 104 PRO A N 1
ATOM 860 C CA . PRO A 1 104 ? 27.861 16.410 -65.360 1.00 63.81 104 PRO A CA 1
ATOM 861 C C . PRO A 1 104 ? 26.847 16.679 -66.487 1.00 63.81 104 PRO A C 1
ATOM 863 O O . PRO A 1 104 ? 26.880 16.049 -67.548 1.00 63.81 104 PRO A O 1
ATOM 866 N N . LEU A 1 105 ? 25.929 17.632 -66.281 1.00 62.22 105 LEU A N 1
ATOM 867 C CA . LEU A 1 105 ? 25.005 18.075 -67.333 1.00 62.22 105 LEU A CA 1
ATOM 868 C C . LEU A 1 105 ? 25.723 18.957 -68.351 1.00 62.22 105 LEU A C 1
ATOM 870 O O . LEU A 1 105 ? 26.513 19.828 -67.994 1.00 62.22 105 LEU A O 1
ATOM 874 N N . SER A 1 106 ? 25.344 18.818 -69.624 1.00 58.88 106 SER A N 1
ATOM 875 C CA . SER A 1 106 ? 25.667 19.820 -70.642 1.00 58.88 106 SER A CA 1
ATOM 876 C C . SER A 1 106 ? 25.158 21.205 -70.197 1.00 58.88 106 SER A C 1
ATOM 878 O O . SER A 1 106 ? 24.017 21.265 -69.723 1.00 58.88 106 SER A O 1
ATOM 880 N N . PRO A 1 107 ? 25.891 22.308 -70.439 1.00 57.91 107 PRO A N 1
ATOM 881 C CA . PRO A 1 107 ? 25.509 23.663 -70.012 1.00 57.91 107 PRO A CA 1
ATOM 882 C C . PRO A 1 107 ? 24.069 24.063 -70.382 1.00 57.91 107 PRO A C 1
ATOM 884 O O . PRO A 1 107 ? 23.372 24.715 -69.614 1.00 57.91 107 PRO A O 1
ATOM 887 N N . ALA A 1 108 ? 23.565 23.581 -71.523 1.00 56.75 108 ALA A N 1
ATOM 888 C CA . ALA A 1 108 ? 22.202 23.832 -72.002 1.00 56.75 108 ALA A CA 1
ATOM 889 C C . ALA A 1 108 ? 21.076 23.166 -71.172 1.00 56.75 108 ALA A C 1
ATOM 891 O O . ALA A 1 108 ? 19.910 23.519 -71.333 1.00 56.75 108 ALA A O 1
ATOM 892 N N . LYS A 1 109 ? 21.396 22.193 -70.307 1.00 56.78 109 LYS A N 1
ATOM 893 C CA . LYS A 1 109 ? 20.438 21.447 -69.464 1.00 56.78 109 LYS A CA 1
ATOM 894 C C . LYS A 1 109 ? 20.503 21.829 -67.978 1.00 56.78 109 LYS A C 1
ATOM 896 O O . LYS A 1 109 ? 19.674 21.346 -67.215 1.00 56.78 109 LYS A O 1
ATOM 901 N N . GLN A 1 110 ? 21.431 22.705 -67.585 1.00 57.09 110 GLN A N 1
ATOM 902 C CA . GLN A 1 110 ? 21.626 23.165 -66.200 1.00 57.09 110 GLN A CA 1
ATOM 903 C C . GLN A 1 110 ? 20.500 24.091 -65.689 1.00 57.09 110 GLN A C 1
ATOM 905 O O . GLN A 1 110 ? 20.399 24.342 -64.497 1.00 57.09 110 GLN A O 1
ATOM 910 N N . SER A 1 111 ? 19.614 24.589 -66.564 1.00 53.72 111 SER A N 1
ATOM 911 C CA . SER A 1 111 ? 18.545 25.537 -66.196 1.00 53.72 111 SER A CA 1
ATOM 912 C C . SER A 1 111 ? 17.310 24.910 -65.533 1.00 53.72 111 SER A C 1
ATOM 914 O O . SER A 1 111 ? 16.397 25.634 -65.132 1.00 53.72 111 SER A O 1
ATOM 916 N N . ARG A 1 112 ? 17.239 23.577 -65.415 1.00 57.06 112 ARG A N 1
ATOM 917 C CA . ARG A 1 112 ? 16.138 22.875 -64.738 1.00 57.06 112 ARG A CA 1
ATOM 918 C C . ARG A 1 112 ? 16.609 22.418 -63.363 1.00 57.06 112 ARG A C 1
ATOM 920 O O . ARG A 1 112 ? 17.581 21.677 -63.294 1.00 57.06 112 ARG A O 1
ATOM 927 N N . ARG A 1 113 ? 15.889 22.802 -62.296 1.00 54.03 113 ARG A N 1
ATOM 928 C CA . ARG A 1 113 ? 16.060 22.184 -60.970 1.00 54.03 113 ARG A CA 1
ATOM 929 C C . ARG A 1 113 ? 15.901 20.678 -61.132 1.00 54.03 113 ARG A C 1
ATOM 931 O O . ARG A 1 113 ? 14.832 20.198 -61.510 1.00 54.03 113 ARG A O 1
ATOM 938 N N . SER A 1 114 ? 16.984 19.965 -60.916 1.00 60.28 114 SER A N 1
ATOM 939 C CA . SER A 1 114 ? 17.021 18.521 -60.896 1.00 60.28 114 SER A CA 1
ATOM 940 C C . SER A 1 114 ? 16.363 17.986 -59.627 1.00 60.28 114 SER A C 1
ATOM 942 O O . SER A 1 114 ? 16.382 18.625 -58.579 1.00 60.28 114 SER A O 1
ATOM 944 N N . GLY A 1 115 ? 15.738 16.814 -59.733 1.00 63.72 115 GLY A N 1
ATOM 945 C CA . GLY A 1 115 ? 15.149 16.109 -58.591 1.00 63.72 115 GLY A CA 1
ATOM 946 C C . GLY A 1 115 ? 16.134 15.202 -57.846 1.00 63.72 115 GLY A C 1
ATOM 947 O O . GLY A 1 115 ? 15.679 14.387 -57.054 1.00 63.72 115 GLY A O 1
ATOM 948 N N . TYR A 1 116 ? 17.438 15.288 -58.141 1.00 71.81 116 TYR A N 1
ATOM 949 C CA . TYR A 1 116 ? 18.475 14.476 -57.500 1.00 71.81 116 TYR A CA 1
ATOM 950 C C . TYR A 1 116 ? 19.022 15.187 -56.259 1.00 71.81 116 TYR A C 1
ATOM 952 O O . TYR A 1 116 ? 19.231 16.398 -56.284 1.00 71.81 116 TYR A O 1
ATOM 960 N N . GLU A 1 117 ? 19.290 14.438 -55.191 1.00 69.69 117 GLU A N 1
ATOM 961 C CA . GLU A 1 117 ? 19.847 14.987 -53.947 1.00 69.69 117 GLU A CA 1
ATOM 962 C C . GLU A 1 117 ? 21.330 15.356 -54.074 1.00 69.69 117 GLU A C 1
ATOM 964 O O . GLU A 1 117 ? 21.780 16.323 -53.459 1.00 69.69 117 GLU A O 1
ATOM 969 N N . VAL A 1 118 ? 22.092 14.604 -54.875 1.00 73.00 118 VAL A N 1
ATOM 970 C CA . VAL A 1 118 ? 23.512 14.872 -55.144 1.00 73.00 118 VAL A CA 1
ATOM 971 C C . VAL A 1 118 ? 23.759 14.967 -56.641 1.00 73.00 118 VAL A C 1
ATOM 973 O O . VAL A 1 118 ? 23.581 13.991 -57.370 1.00 73.00 118 VAL A O 1
ATOM 976 N N . GLU A 1 119 ? 24.248 16.116 -57.103 1.00 71.44 119 GLU A N 1
ATOM 977 C CA . GLU A 1 119 ? 24.645 16.316 -58.495 1.00 71.44 119 GLU A CA 1
ATOM 978 C C . GLU A 1 119 ? 26.015 16.977 -58.607 1.00 71.44 119 GLU A C 1
ATOM 980 O O . GLU A 1 119 ? 26.247 18.065 -58.089 1.00 71.44 119 GLU A O 1
ATOM 985 N N . LEU A 1 120 ? 26.916 16.353 -59.366 1.00 65.44 120 LEU A N 1
ATOM 986 C CA . LEU A 1 120 ? 28.283 16.847 -59.574 1.00 65.44 120 LEU A CA 1
ATOM 987 C C . LEU A 1 120 ? 28.387 17.970 -60.622 1.00 65.44 120 LEU A C 1
ATOM 989 O O . LEU A 1 120 ? 29.349 18.029 -61.379 1.00 65.44 120 LEU A O 1
ATOM 993 N N . ALA A 1 121 ? 27.376 18.833 -60.715 1.00 55.03 121 ALA A N 1
ATOM 994 C CA . ALA A 1 121 ? 27.338 19.935 -61.680 1.00 55.03 121 ALA A CA 1
ATOM 995 C C . ALA A 1 121 ? 27.226 21.323 -61.028 1.00 55.03 121 ALA A C 1
ATOM 997 O O . ALA A 1 121 ? 27.346 22.322 -61.737 1.00 55.03 121 ALA A O 1
ATOM 998 N N . ASP A 1 122 ? 27.032 21.389 -59.708 1.00 51.91 122 ASP A N 1
ATOM 999 C CA . ASP A 1 122 ? 26.739 22.638 -59.013 1.00 51.91 122 ASP A CA 1
ATOM 1000 C C . ASP A 1 122 ? 27.931 23.127 -58.189 1.00 51.91 122 ASP A C 1
ATOM 1002 O O . ASP A 1 122 ? 28.397 22.474 -57.257 1.00 51.91 122 ASP A O 1
ATOM 1006 N N . THR A 1 123 ? 28.380 24.350 -58.469 1.00 48.00 123 THR A N 1
ATOM 1007 C CA . THR A 1 123 ? 29.144 25.173 -57.527 1.00 48.00 123 THR A CA 1
ATOM 1008 C C . THR A 1 123 ? 28.238 25.548 -56.354 1.00 48.00 123 THR A C 1
ATOM 1010 O O . THR A 1 123 ? 27.683 26.644 -56.295 1.00 48.00 123 THR A O 1
ATOM 1013 N N . ILE A 1 124 ? 28.065 24.636 -55.397 1.00 49.41 124 ILE A N 1
ATOM 1014 C CA . ILE A 1 124 ? 27.429 24.975 -54.122 1.00 49.41 124 ILE A CA 1
ATOM 1015 C C . ILE A 1 124 ? 28.426 25.853 -53.344 1.00 49.41 124 ILE A C 1
ATOM 1017 O O . ILE A 1 124 ? 29.571 25.431 -53.146 1.00 49.41 124 ILE A O 1
ATOM 1021 N N . PRO A 1 125 ? 28.052 27.075 -52.913 1.00 47.94 125 PRO A N 1
ATOM 1022 C CA . PRO A 1 125 ? 28.905 27.880 -52.051 1.00 47.94 125 PRO A CA 1
ATOM 1023 C C . PRO A 1 125 ? 29.221 27.093 -50.782 1.00 47.94 125 PRO A C 1
ATOM 1025 O O . PRO A 1 125 ? 28.315 26.528 -50.168 1.00 47.94 125 PRO A O 1
ATOM 1028 N N . SER A 1 126 ? 30.487 27.078 -50.367 1.00 48.44 126 SER A N 1
ATOM 1029 C CA . SER A 1 126 ? 30.876 26.528 -49.072 1.00 48.44 126 SER A CA 1
ATOM 1030 C C . SER A 1 126 ? 30.140 27.296 -47.972 1.00 48.44 126 SER A C 1
ATOM 1032 O O . SER A 1 126 ? 30.524 28.412 -47.617 1.00 48.44 126 SER A O 1
ATOM 1034 N N . LEU A 1 127 ? 29.054 26.728 -47.456 1.00 47.53 127 LEU A N 1
ATOM 1035 C CA . LEU A 1 127 ? 28.422 27.225 -46.248 1.00 47.53 127 LEU A CA 1
ATOM 1036 C C . LEU A 1 127 ? 29.310 26.793 -45.086 1.00 47.53 127 LEU A C 1
ATOM 1038 O O . LEU A 1 127 ? 29.441 25.602 -44.804 1.00 47.53 127 LEU A O 1
ATOM 1042 N N . ASP A 1 128 ? 29.939 27.766 -44.430 1.00 45.47 128 ASP A N 1
ATOM 1043 C CA . ASP A 1 128 ? 30.666 27.546 -43.183 1.00 45.47 128 ASP A CA 1
ATOM 1044 C C . ASP A 1 128 ? 29.635 27.320 -42.067 1.00 45.47 128 ASP A C 1
ATOM 1046 O O . ASP A 1 128 ? 29.282 28.204 -41.284 1.00 45.47 128 ASP A O 1
ATOM 1050 N N . LEU A 1 129 ? 29.028 26.132 -42.077 1.00 49.94 129 LEU A N 1
ATOM 1051 C CA . LEU A 1 129 ? 28.138 25.696 -41.019 1.00 49.94 129 LEU A CA 1
ATOM 1052 C C . LEU A 1 129 ? 29.007 25.374 -39.813 1.00 49.94 129 LEU A C 1
ATOM 1054 O O . LEU A 1 129 ? 29.802 24.435 -39.832 1.00 49.94 129 LEU A O 1
ATOM 1058 N N . ASN A 1 130 ? 28.833 26.196 -38.779 1.00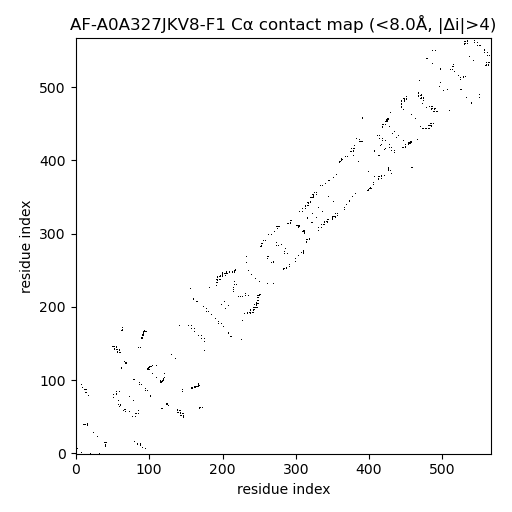 46.59 130 ASN A N 1
ATOM 1059 C CA . ASN A 1 130 ? 29.448 26.106 -37.463 1.00 46.59 130 ASN A CA 1
ATOM 1060 C C . ASN A 1 130 ? 29.663 24.635 -37.059 1.00 46.59 130 ASN A C 1
ATOM 1062 O O . ASN A 1 130 ? 28.713 23.940 -36.679 1.00 46.59 130 ASN A O 1
ATOM 1066 N N . ARG A 1 131 ? 30.904 24.151 -37.220 1.00 54.78 131 ARG A N 1
ATOM 1067 C CA . ARG A 1 131 ? 31.279 22.752 -36.990 1.00 54.78 131 ARG A CA 1
ATOM 1068 C C . ARG A 1 131 ? 31.006 22.425 -35.534 1.00 54.78 131 ARG A C 1
ATOM 1070 O O . ARG A 1 131 ? 31.807 22.747 -34.660 1.00 54.78 131 ARG A O 1
ATOM 1077 N N . LYS A 1 132 ? 29.885 21.770 -35.243 1.00 60.59 132 LYS A N 1
ATOM 1078 C CA . LYS A 1 132 ? 29.714 21.195 -33.913 1.00 60.59 132 LYS A CA 1
ATOM 1079 C C . LYS A 1 132 ? 30.732 20.065 -33.782 1.00 60.59 132 LYS A C 1
ATOM 1081 O O . LYS A 1 132 ? 30.806 19.205 -34.650 1.00 60.59 132 LYS A O 1
ATOM 1086 N N . GLU A 1 133 ? 31.509 20.071 -32.707 1.00 63.59 133 GLU A N 1
ATOM 1087 C CA . GLU A 1 133 ? 32.620 19.139 -32.456 1.00 63.59 133 GLU A CA 1
ATOM 1088 C C . GLU A 1 133 ? 32.232 17.654 -32.633 1.00 63.59 133 GLU A C 1
ATOM 1090 O O . GLU A 1 133 ? 33.028 16.851 -33.117 1.00 63.59 133 GLU A O 1
ATOM 1095 N N . TRP A 1 134 ? 30.967 17.304 -32.358 1.00 70.81 134 TRP A N 1
ATOM 1096 C CA . TRP A 1 134 ? 30.423 15.954 -32.556 1.00 70.81 134 TRP A CA 1
ATOM 1097 C C . TRP A 1 134 ? 30.341 15.506 -34.023 1.00 70.81 134 TRP A C 1
ATOM 1099 O O . TRP A 1 134 ? 30.414 14.307 -34.287 1.00 70.81 134 TRP A O 1
ATOM 1109 N N . TRP A 1 135 ? 30.231 16.434 -34.981 1.00 81.69 135 TRP A N 1
ATOM 1110 C CA . TRP A 1 135 ? 30.144 16.116 -36.409 1.00 81.69 135 TRP A CA 1
ATOM 1111 C C . TRP A 1 135 ? 31.383 15.372 -36.902 1.00 81.69 135 TRP A C 1
ATOM 1113 O O . TRP A 1 135 ? 31.256 14.374 -37.602 1.00 81.69 135 TRP A O 1
ATOM 1123 N N . ASN A 1 136 ? 32.580 15.815 -36.505 1.00 83.19 136 ASN A N 1
ATOM 1124 C CA . ASN A 1 136 ? 33.830 15.208 -36.969 1.00 83.19 136 ASN A CA 1
ATOM 1125 C C . ASN A 1 136 ? 33.909 13.721 -36.601 1.00 83.19 136 ASN A C 1
ATOM 1127 O O . ASN A 1 136 ? 34.372 12.914 -37.405 1.00 83.19 136 ASN A O 1
ATOM 1131 N N . ASN A 1 137 ? 33.420 13.366 -35.411 1.00 85.00 137 ASN A N 1
ATOM 1132 C CA . ASN A 1 137 ? 33.396 11.984 -34.947 1.00 85.00 137 ASN A CA 1
ATOM 1133 C C . ASN A 1 137 ? 32.384 11.138 -35.727 1.00 85.00 137 ASN A C 1
ATOM 1135 O O . ASN A 1 137 ? 32.699 10.015 -36.111 1.00 85.00 137 ASN A O 1
ATOM 1139 N N . ILE A 1 138 ? 31.196 11.683 -36.007 1.00 88.06 138 ILE A N 1
ATOM 1140 C CA . ILE A 1 138 ? 30.181 10.992 -36.812 1.00 88.06 138 ILE A CA 1
ATOM 1141 C C . ILE A 1 138 ? 30.643 10.829 -38.260 1.00 88.06 138 ILE A C 1
ATOM 1143 O O . ILE A 1 138 ? 30.565 9.728 -38.799 1.00 88.06 138 ILE A O 1
ATOM 1147 N N . ALA A 1 139 ? 31.179 11.883 -38.876 1.00 88.19 139 ALA A N 1
ATOM 1148 C CA . ALA A 1 139 ? 31.714 11.828 -40.231 1.00 88.19 139 ALA A CA 1
ATOM 1149 C C . ALA A 1 139 ? 32.831 10.782 -40.341 1.00 88.19 139 ALA A C 1
ATOM 1151 O O . ALA A 1 139 ? 32.844 10.001 -41.290 1.00 88.19 139 ALA A O 1
ATOM 1152 N N . TYR A 1 140 ? 33.728 10.715 -39.351 1.00 89.31 140 TYR A N 1
ATOM 1153 C CA . TYR A 1 140 ? 34.761 9.683 -39.280 1.00 89.31 140 TYR A CA 1
ATOM 1154 C C . TYR A 1 140 ? 34.166 8.272 -39.155 1.00 89.31 140 TYR A C 1
ATOM 1156 O O . TYR A 1 140 ? 34.542 7.387 -39.920 1.00 89.31 140 TYR A O 1
ATOM 1164 N N . LEU A 1 141 ? 33.203 8.067 -38.248 1.00 91.00 141 LEU A N 1
ATOM 1165 C CA . LEU A 1 141 ? 32.525 6.781 -38.049 1.00 91.00 141 LEU A CA 1
ATOM 1166 C C . LEU A 1 141 ? 31.848 6.279 -39.335 1.00 91.00 141 LEU A C 1
ATOM 1168 O O . LEU A 1 141 ? 32.044 5.131 -39.728 1.00 91.00 141 LEU A O 1
ATOM 1172 N N . VAL A 1 142 ? 31.085 7.150 -40.000 1.00 92.25 142 VAL A N 1
ATOM 1173 C CA . VAL A 1 142 ? 30.389 6.847 -41.260 1.00 92.25 142 VAL A CA 1
ATOM 1174 C C . VAL A 1 142 ? 31.391 6.556 -42.376 1.00 92.25 142 VAL A C 1
ATOM 1176 O O . VAL A 1 142 ? 31.242 5.564 -43.084 1.00 92.25 142 VAL A O 1
ATOM 1179 N N . SER A 1 143 ? 32.439 7.373 -42.505 1.00 92.19 143 SER A N 1
ATOM 1180 C CA . SER A 1 143 ? 33.452 7.190 -43.552 1.00 92.19 143 SER A CA 1
ATOM 1181 C C . SER A 1 143 ? 34.196 5.869 -43.389 1.00 92.19 143 SER A C 1
ATOM 1183 O O . SER A 1 143 ? 34.347 5.123 -44.353 1.00 92.19 143 SER A O 1
ATOM 1185 N N . ARG A 1 144 ? 34.597 5.535 -42.156 1.00 90.81 144 ARG A N 1
ATOM 1186 C CA . ARG A 1 144 ? 35.279 4.275 -41.846 1.00 90.81 144 ARG A CA 1
ATOM 1187 C C . ARG A 1 144 ? 34.403 3.059 -42.148 1.00 90.81 144 ARG A C 1
ATOM 1189 O O . ARG A 1 144 ? 34.911 2.057 -42.639 1.00 90.81 144 ARG A O 1
ATOM 1196 N N . ASP A 1 145 ? 33.101 3.134 -41.870 1.00 91.62 145 ASP A N 1
ATOM 1197 C CA . ASP A 1 145 ? 32.166 2.062 -42.225 1.00 91.62 145 ASP A CA 1
ATOM 1198 C C . ASP A 1 145 ? 32.091 1.827 -43.733 1.00 91.62 145 ASP A C 1
ATOM 1200 O O . ASP A 1 145 ? 32.144 0.682 -44.175 1.00 91.62 145 ASP A O 1
ATOM 1204 N N . ILE A 1 146 ? 32.000 2.906 -44.512 1.00 90.62 146 ILE A N 1
ATOM 1205 C CA . ILE A 1 146 ? 31.931 2.841 -45.975 1.00 90.62 146 ILE A CA 1
ATOM 1206 C C . ILE A 1 146 ? 33.225 2.244 -46.546 1.00 90.62 146 ILE A C 1
ATOM 1208 O O . ILE A 1 146 ? 33.155 1.322 -47.356 1.00 90.62 146 ILE A O 1
ATOM 1212 N N . VAL A 1 147 ? 34.393 2.715 -46.087 1.00 88.44 147 VAL A N 1
ATOM 1213 C CA . VAL A 1 147 ? 35.714 2.244 -46.553 1.00 88.44 147 VAL A CA 1
ATOM 1214 C C . VAL A 1 147 ? 35.941 0.765 -46.245 1.00 88.44 147 VAL A C 1
ATOM 1216 O O . VAL A 1 147 ? 36.481 0.050 -47.081 1.00 88.44 147 VAL A O 1
ATOM 1219 N N . ASN A 1 148 ? 35.482 0.274 -45.089 1.00 84.31 148 ASN A N 1
ATOM 1220 C CA . ASN A 1 148 ? 35.622 -1.141 -44.734 1.00 84.31 148 ASN A CA 1
ATOM 1221 C C . ASN A 1 148 ? 34.883 -2.090 -45.700 1.00 84.31 148 ASN A C 1
ATOM 1223 O O . ASN A 1 148 ? 35.171 -3.284 -45.693 1.00 84.31 148 ASN A O 1
ATOM 1227 N N . GLY A 1 149 ? 33.909 -1.600 -46.482 1.00 69.69 149 GLY A N 1
ATOM 1228 C CA . GLY A 1 149 ? 33.169 -2.356 -47.503 1.00 69.69 149 GLY A CA 1
ATOM 1229 C C . GLY A 1 149 ? 32.173 -3.390 -46.957 1.00 69.69 149 GLY A C 1
ATOM 1230 O O . GLY A 1 149 ? 31.042 -3.461 -47.434 1.00 69.69 149 GLY A O 1
ATOM 1231 N N . GLY A 1 150 ? 32.543 -4.134 -45.912 1.00 73.69 150 GLY A N 1
ATOM 1232 C CA . GLY A 1 150 ? 31.752 -5.204 -45.305 1.00 73.69 150 GLY A CA 1
ATOM 1233 C C . GLY A 1 150 ? 30.704 -4.761 -44.275 1.00 73.69 150 GLY A C 1
ATOM 1234 O O . GLY A 1 150 ? 30.535 -3.587 -43.946 1.00 73.69 150 GLY A O 1
ATOM 1235 N N . THR A 1 151 ? 29.991 -5.745 -43.722 1.00 81.50 151 THR A N 1
ATOM 1236 C CA . THR A 1 151 ? 28.943 -5.525 -42.711 1.00 81.50 151 THR A CA 1
ATOM 1237 C C . THR A 1 151 ? 29.556 -5.267 -41.332 1.00 81.50 151 THR A C 1
ATOM 1239 O O . THR A 1 151 ? 29.797 -6.194 -40.558 1.00 81.50 151 THR A O 1
ATOM 1242 N N . THR A 1 152 ? 29.816 -4.001 -41.000 1.00 88.94 152 THR A N 1
ATOM 1243 C CA . THR A 1 152 ? 30.363 -3.635 -39.683 1.00 88.94 152 THR A CA 1
ATOM 1244 C C . THR A 1 152 ? 29.282 -3.644 -38.581 1.00 88.94 152 THR A C 1
ATOM 1246 O O . THR A 1 152 ? 28.082 -3.620 -38.878 1.00 88.94 152 THR A O 1
ATOM 1249 N N . PRO A 1 153 ? 29.656 -3.641 -37.282 1.00 90.19 153 PRO A N 1
ATOM 1250 C CA . PRO A 1 153 ? 28.701 -3.441 -36.188 1.00 90.19 153 PRO A CA 1
ATOM 1251 C C . PRO A 1 153 ? 27.879 -2.151 -36.319 1.00 90.19 153 PRO A C 1
ATOM 1253 O O . PRO A 1 153 ? 26.686 -2.166 -36.022 1.00 90.19 153 PRO A O 1
ATOM 1256 N N . PHE A 1 154 ? 28.484 -1.070 -36.821 1.00 92.25 154 PHE A N 1
ATOM 1257 C CA . PHE A 1 154 ? 27.785 0.189 -37.055 1.00 92.25 154 PHE A CA 1
ATOM 1258 C C . PHE A 1 154 ? 26.752 0.055 -38.179 1.00 92.25 154 PHE A C 1
ATOM 1260 O O . PHE A 1 154 ? 25.599 0.443 -37.995 1.00 92.25 154 PHE A O 1
ATOM 1267 N N . ARG A 1 155 ? 27.110 -0.588 -39.299 1.00 91.38 155 ARG A N 1
ATOM 1268 C CA . ARG A 1 155 ? 26.158 -0.874 -40.384 1.00 91.38 155 ARG A CA 1
ATOM 1269 C C . ARG A 1 155 ? 24.984 -1.727 -39.909 1.00 91.38 155 ARG A C 1
ATOM 1271 O O . ARG A 1 155 ? 23.838 -1.391 -40.194 1.00 91.38 155 ARG A O 1
ATOM 1278 N N . ARG A 1 156 ? 25.243 -2.782 -39.124 1.00 91.75 156 ARG A N 1
ATOM 1279 C CA . ARG A 1 156 ? 24.182 -3.615 -38.519 1.00 91.75 156 ARG A CA 1
ATOM 1280 C C . ARG A 1 156 ? 23.249 -2.797 -37.629 1.00 91.75 156 ARG A C 1
ATOM 1282 O O . ARG A 1 156 ? 22.038 -2.985 -37.695 1.00 91.75 156 ARG A O 1
ATOM 1289 N N . PHE A 1 157 ? 23.805 -1.883 -36.834 1.00 93.88 157 PHE A N 1
ATOM 1290 C CA . PHE A 1 157 ? 23.031 -0.978 -35.989 1.00 93.88 157 PHE A CA 1
ATOM 1291 C C . PHE A 1 157 ? 22.119 -0.065 -36.818 1.00 93.88 157 PHE A C 1
ATOM 1293 O O . PHE A 1 157 ? 20.916 -0.021 -36.563 1.00 93.88 157 PHE A O 1
ATOM 1300 N N . LEU A 1 158 ? 22.669 0.611 -37.834 1.00 93.56 158 LEU A N 1
ATOM 1301 C CA . LEU A 1 158 ? 21.896 1.481 -38.726 1.00 93.56 158 LEU A CA 1
ATOM 1302 C C . LEU A 1 158 ? 20.771 0.718 -39.427 1.00 93.56 158 LEU A C 1
ATOM 1304 O O . LEU A 1 158 ? 19.650 1.203 -39.501 1.00 93.56 158 LEU A O 1
ATOM 1308 N N . TRP A 1 159 ? 21.051 -0.485 -39.922 1.00 92.50 159 TRP A N 1
ATOM 1309 C CA . TRP A 1 159 ? 20.065 -1.271 -40.659 1.00 92.50 159 TRP A CA 1
ATOM 1310 C C . TRP A 1 159 ? 18.949 -1.806 -39.774 1.00 92.50 159 TRP A C 1
ATOM 1312 O O . TRP A 1 159 ? 17.794 -1.793 -40.190 1.00 92.50 159 TRP A O 1
ATOM 1322 N N . ARG A 1 160 ? 19.270 -2.247 -38.552 1.00 92.56 160 ARG A N 1
ATOM 1323 C CA . ARG A 1 160 ? 18.261 -2.725 -37.602 1.00 92.56 160 ARG A CA 1
ATOM 1324 C C . ARG A 1 160 ? 17.337 -1.594 -37.161 1.00 92.56 160 ARG A C 1
ATOM 1326 O O . ARG A 1 160 ? 16.126 -1.760 -37.202 1.00 92.56 160 ARG A O 1
ATOM 1333 N N . TYR A 1 161 ? 17.907 -0.471 -36.731 1.00 93.94 161 TYR A N 1
ATOM 1334 C CA . TYR A 1 161 ? 17.147 0.601 -36.080 1.00 93.94 161 TYR A CA 1
ATOM 1335 C C . TYR A 1 161 ? 16.713 1.731 -37.016 1.00 93.94 161 TYR A C 1
ATOM 1337 O O . TYR A 1 161 ? 15.948 2.590 -36.599 1.00 93.94 161 TYR A O 1
ATOM 1345 N N . GLY A 1 162 ? 17.191 1.743 -38.262 1.00 93.00 162 GLY A N 1
ATOM 1346 C CA . GLY A 1 162 ? 16.695 2.615 -39.329 1.00 93.00 162 GLY A CA 1
ATOM 1347 C C . GLY A 1 162 ? 15.472 2.048 -40.055 1.00 93.00 162 GLY A C 1
ATOM 1348 O O . GLY A 1 162 ? 14.764 2.782 -40.742 1.00 93.00 162 GLY A O 1
ATOM 1349 N N . ALA A 1 163 ? 15.204 0.744 -39.924 1.00 90.44 163 ALA A N 1
ATOM 1350 C CA . ALA A 1 163 ? 14.142 0.058 -40.663 1.00 90.44 163 ALA A CA 1
ATOM 1351 C C . ALA A 1 163 ? 12.743 0.668 -40.448 1.00 90.44 163 ALA A C 1
ATOM 1353 O O . ALA A 1 163 ? 11.909 0.611 -41.349 1.00 90.44 163 ALA A O 1
ATOM 1354 N N . ASP A 1 164 ? 12.510 1.262 -39.280 1.00 91.31 164 ASP A N 1
ATOM 1355 C CA . ASP A 1 164 ? 11.257 1.871 -38.838 1.00 91.31 164 ASP A CA 1
ATOM 1356 C C . ASP A 1 164 ? 11.398 3.373 -38.524 1.00 91.31 164 ASP A C 1
ATOM 1358 O O . ASP A 1 164 ? 10.669 3.932 -37.699 1.00 91.31 164 ASP A O 1
ATOM 1362 N N . THR A 1 165 ? 12.344 4.047 -39.181 1.00 92.06 165 THR A N 1
ATOM 1363 C CA . THR A 1 165 ? 12.418 5.514 -39.210 1.00 92.06 165 THR A CA 1
ATOM 1364 C C . THR A 1 165 ? 11.810 6.068 -40.503 1.00 92.06 165 THR A C 1
ATOM 1366 O O . THR A 1 165 ? 11.367 5.326 -41.382 1.00 92.06 165 THR A O 1
ATOM 1369 N N . SER A 1 166 ? 11.790 7.395 -40.645 1.00 88.06 166 SER A N 1
ATOM 1370 C CA . SER A 1 166 ? 11.262 8.082 -41.833 1.00 88.06 166 SER A CA 1
ATOM 1371 C C . SER A 1 166 ? 12.073 7.829 -43.120 1.00 88.06 166 SER A C 1
ATOM 1373 O O . SER A 1 166 ? 11.593 8.084 -44.233 1.00 88.06 166 SER A O 1
ATOM 1375 N N . GLY A 1 167 ? 13.304 7.324 -42.975 1.00 85.56 167 GLY A N 1
ATOM 1376 C CA . GLY A 1 167 ? 14.259 7.132 -44.064 1.00 85.56 167 GLY A CA 1
ATOM 1377 C C . GLY A 1 167 ? 14.902 8.440 -44.525 1.00 85.56 167 GLY A C 1
ATOM 1378 O O . GLY A 1 167 ? 15.346 8.518 -45.666 1.00 85.56 167 GLY A O 1
ATOM 1379 N N . GLU A 1 168 ? 14.911 9.472 -43.682 1.00 88.12 168 GLU A N 1
ATOM 1380 C CA . GLU A 1 168 ? 15.538 10.761 -43.981 1.00 88.12 168 GLU A CA 1
ATOM 1381 C C . GLU A 1 168 ? 17.024 10.751 -43.616 1.00 88.12 168 GLU A C 1
ATOM 1383 O O . GLU A 1 168 ? 17.479 9.981 -42.768 1.00 88.12 168 GLU A O 1
ATOM 1388 N N . LYS A 1 169 ? 17.818 11.608 -44.263 1.00 86.12 169 LYS A N 1
ATOM 1389 C CA . LYS A 1 169 ? 19.268 11.678 -44.022 1.00 86.12 169 LYS A CA 1
ATOM 1390 C C . LYS A 1 169 ? 19.592 12.082 -42.577 1.00 86.12 169 LYS A C 1
ATOM 1392 O O . LYS A 1 169 ? 20.621 11.680 -42.035 1.00 86.12 169 LYS A O 1
ATOM 1397 N N . GLU A 1 170 ? 18.699 12.836 -41.942 1.00 87.44 170 GLU A N 1
ATOM 1398 C CA . GLU A 1 170 ? 18.760 13.227 -40.539 1.00 87.44 170 GLU A CA 1
ATOM 1399 C C . GLU A 1 170 ? 18.695 12.002 -39.612 1.00 87.44 170 GLU A C 1
ATOM 1401 O O . GLU A 1 170 ? 19.442 11.953 -38.632 1.00 87.44 170 GLU A O 1
ATOM 1406 N N . ASP A 1 171 ? 17.908 10.973 -39.959 1.00 90.50 171 ASP A N 1
ATOM 1407 C CA . ASP A 1 171 ? 17.812 9.727 -39.184 1.00 90.50 171 ASP A CA 1
ATOM 1408 C C . ASP A 1 171 ? 19.174 9.035 -39.071 1.00 90.50 171 ASP A C 1
ATOM 1410 O O . ASP A 1 171 ? 19.513 8.488 -38.021 1.00 90.50 171 ASP A O 1
ATOM 1414 N N . LEU A 1 172 ? 20.003 9.099 -40.119 1.00 92.25 172 LEU A N 1
ATOM 1415 C CA . LEU A 1 172 ? 21.346 8.522 -40.082 1.00 92.25 172 LEU A CA 1
ATOM 1416 C C . LEU A 1 172 ? 22.233 9.260 -39.082 1.00 92.25 172 LEU A C 1
ATOM 1418 O O . LEU A 1 172 ? 22.966 8.625 -38.327 1.00 92.25 172 LEU A O 1
ATOM 1422 N N . LEU A 1 173 ? 22.157 10.592 -39.045 1.00 89.88 173 LEU A N 1
ATOM 1423 C CA . LEU A 1 173 ? 22.930 11.404 -38.101 1.00 89.88 173 LEU A CA 1
ATOM 1424 C C . LEU A 1 173 ? 22.515 11.138 -36.661 1.00 89.88 173 LEU A C 1
ATOM 1426 O O . LEU A 1 173 ? 23.353 11.037 -35.763 1.00 89.88 173 LEU A O 1
ATOM 1430 N N . PHE A 1 174 ? 21.217 10.989 -36.457 1.00 91.50 174 PHE A N 1
ATOM 1431 C CA . PHE A 1 174 ? 20.616 10.649 -35.186 1.00 91.50 174 PHE A CA 1
ATOM 1432 C C . PHE A 1 174 ? 21.029 9.263 -34.695 1.00 91.50 174 PHE A C 1
ATOM 1434 O O . PHE A 1 174 ? 21.543 9.135 -33.581 1.00 91.50 174 PHE A O 1
ATOM 1441 N N . LEU A 1 175 ? 20.904 8.238 -35.537 1.00 93.88 175 LEU A N 1
ATOM 1442 C CA . LEU A 1 175 ? 21.332 6.881 -35.210 1.00 93.88 175 LEU A CA 1
ATOM 1443 C C . LEU A 1 175 ? 22.850 6.790 -35.019 1.00 93.88 175 LEU A C 1
ATOM 1445 O O . LEU A 1 175 ? 23.302 6.117 -34.096 1.00 93.88 175 LEU A O 1
ATOM 1449 N N . ALA A 1 176 ? 23.648 7.511 -35.812 1.00 92.38 176 ALA A N 1
ATOM 1450 C CA . ALA A 1 176 ? 25.096 7.581 -35.631 1.00 92.38 176 ALA A CA 1
ATOM 1451 C C . ALA A 1 176 ? 25.488 8.198 -34.287 1.00 92.38 176 ALA A C 1
ATOM 1453 O O . ALA A 1 176 ? 26.389 7.702 -33.610 1.00 92.38 176 ALA A O 1
ATOM 1454 N N . ARG A 1 177 ? 24.773 9.243 -33.860 1.00 90.06 177 ARG A N 1
ATOM 1455 C CA . ARG A 1 177 ? 24.987 9.868 -32.555 1.00 90.06 177 ARG A CA 1
ATOM 1456 C C . ARG A 1 177 ? 24.613 8.931 -31.409 1.00 90.06 177 ARG A C 1
ATOM 1458 O O . ARG A 1 177 ? 25.364 8.833 -30.442 1.00 90.06 177 ARG A O 1
ATOM 1465 N N . ILE A 1 178 ? 23.493 8.220 -31.529 1.00 91.62 178 ILE A N 1
ATOM 1466 C CA . ILE A 1 178 ? 23.069 7.208 -30.553 1.00 91.62 178 ILE A CA 1
ATOM 1467 C C . ILE A 1 178 ? 24.106 6.082 -30.476 1.00 91.62 178 ILE A C 1
ATOM 1469 O O . ILE A 1 178 ? 24.543 5.733 -29.382 1.00 91.62 178 ILE A O 1
ATOM 1473 N N . TYR A 1 179 ? 24.567 5.567 -31.618 1.00 92.00 179 TYR A N 1
ATOM 1474 C CA . TYR A 1 179 ? 25.617 4.551 -31.668 1.00 92.00 179 TYR A CA 1
ATOM 1475 C C . TYR A 1 179 ? 26.905 5.029 -30.996 1.00 92.00 179 TYR A C 1
ATOM 1477 O O . TYR A 1 179 ? 27.498 4.288 -30.221 1.00 92.00 179 TYR A O 1
ATOM 1485 N N . GLN A 1 180 ? 27.314 6.280 -31.226 1.00 88.06 180 GLN A N 1
ATOM 1486 C CA . GLN A 1 180 ? 28.492 6.850 -30.576 1.00 88.06 180 GLN A CA 1
ATOM 1487 C C . GLN A 1 180 ? 28.330 6.929 -29.049 1.00 88.06 180 GLN A C 1
ATOM 1489 O O . GLN A 1 180 ? 29.260 6.615 -28.306 1.00 88.06 180 GLN A O 1
ATOM 1494 N N . MET A 1 181 ? 27.151 7.332 -28.564 1.00 86.81 181 MET A N 1
ATOM 1495 C CA . MET A 1 181 ? 26.859 7.344 -27.127 1.00 86.81 181 MET A CA 1
ATOM 1496 C C . MET A 1 181 ? 26.951 5.939 -26.524 1.00 86.81 181 MET A C 1
ATOM 1498 O O . MET A 1 181 ? 27.467 5.788 -25.420 1.00 86.81 181 MET A O 1
ATOM 1502 N N . LEU A 1 182 ? 26.493 4.919 -27.255 1.00 86.62 182 LEU A N 1
ATOM 1503 C CA . LEU A 1 182 ? 26.602 3.519 -26.845 1.00 86.62 182 LEU A CA 1
ATOM 1504 C C . LEU A 1 182 ? 28.049 3.017 -26.891 1.00 86.62 182 LEU A C 1
ATOM 1506 O O . LEU A 1 182 ? 28.474 2.336 -25.965 1.00 86.62 182 LEU A O 1
ATOM 1510 N N . SER A 1 183 ? 28.825 3.388 -27.913 1.00 79.00 183 SER A N 1
ATOM 1511 C CA . SER A 1 183 ? 30.209 2.932 -28.062 1.00 79.00 183 SER A CA 1
ATOM 1512 C C . SER A 1 183 ? 31.136 3.514 -27.001 1.00 79.00 183 SER A C 1
ATOM 1514 O O . SER A 1 183 ? 31.976 2.796 -26.480 1.00 79.00 183 SER A O 1
ATOM 1516 N N . VAL A 1 184 ? 30.952 4.787 -26.627 1.00 68.00 184 VAL A N 1
ATOM 1517 C CA . VAL A 1 184 ? 31.664 5.392 -25.482 1.00 68.00 184 VAL A CA 1
ATOM 1518 C C . VAL A 1 184 ? 31.310 4.670 -24.180 1.00 68.00 184 VAL A C 1
ATOM 1520 O O . VAL A 1 184 ? 32.113 4.594 -23.256 1.00 68.00 184 VAL A O 1
ATOM 1523 N N . ALA A 1 185 ? 30.099 4.127 -24.103 1.00 59.72 185 ALA A N 1
ATOM 1524 C CA . ALA A 1 185 ? 29.611 3.454 -22.922 1.00 59.72 185 ALA A CA 1
ATOM 1525 C C . ALA A 1 185 ? 29.952 1.958 -22.858 1.00 59.72 185 ALA A C 1
ATOM 1527 O O . ALA A 1 185 ? 29.800 1.371 -21.794 1.00 59.72 185 ALA A O 1
ATOM 1528 N N . TRP A 1 186 ? 30.457 1.350 -23.936 1.00 59.41 186 TRP A N 1
ATOM 1529 C CA . TRP A 1 186 ? 31.064 0.015 -23.876 1.00 59.41 186 TRP A CA 1
ATOM 1530 C C . TRP A 1 186 ? 32.379 0.000 -23.076 1.00 59.41 186 TRP A C 1
ATOM 1532 O O . TRP A 1 186 ? 32.757 -1.054 -22.572 1.00 59.41 186 TRP A O 1
ATOM 1542 N N . ASP A 1 187 ? 32.993 1.171 -22.859 1.00 54.44 187 ASP A N 1
ATOM 1543 C CA . ASP A 1 187 ? 34.208 1.358 -22.053 1.00 54.44 187 ASP A CA 1
ATOM 1544 C C . ASP A 1 187 ? 33.924 1.891 -20.621 1.00 54.44 187 ASP A C 1
ATOM 1546 O O . ASP A 1 187 ? 34.855 2.195 -19.872 1.00 54.44 187 ASP A O 1
ATOM 1550 N N . GLY A 1 188 ? 32.651 2.018 -20.203 1.00 59.28 188 GLY A N 1
ATOM 1551 C CA . GLY A 1 188 ? 32.258 2.597 -18.905 1.00 59.28 188 GLY A CA 1
ATOM 1552 C C . GLY A 1 188 ? 30.817 2.282 -18.464 1.00 59.28 188 GLY A C 1
ATOM 1553 O O . GLY A 1 188 ? 30.188 1.357 -18.960 1.00 59.28 188 GLY A O 1
ATOM 1554 N N . SER A 1 189 ? 30.261 3.043 -17.509 1.00 58.19 189 SER A N 1
ATOM 1555 C CA . SER A 1 189 ? 28.840 2.902 -17.121 1.00 58.19 189 SER A CA 1
ATOM 1556 C C . SER A 1 189 ? 27.945 3.754 -18.030 1.00 58.19 189 SER A C 1
ATOM 1558 O O . SER A 1 189 ? 28.099 4.974 -18.100 1.00 58.19 189 SER A O 1
ATOM 1560 N N . THR A 1 190 ? 27.024 3.124 -18.769 1.00 65.69 190 THR A N 1
ATOM 1561 C CA . THR A 1 190 ? 26.107 3.847 -19.663 1.00 65.69 190 THR A CA 1
ATOM 1562 C C . THR A 1 190 ? 25.040 4.588 -18.862 1.00 65.69 190 THR A C 1
ATOM 1564 O O . THR A 1 190 ? 24.275 3.978 -18.118 1.00 65.69 190 THR A O 1
ATOM 1567 N N . ASN A 1 191 ? 24.922 5.903 -19.057 1.00 81.88 191 ASN A N 1
ATOM 1568 C CA . ASN A 1 191 ? 23.834 6.679 -18.467 1.00 81.88 191 ASN A CA 1
ATOM 1569 C C . ASN A 1 191 ? 22.537 6.477 -19.275 1.00 81.88 191 ASN A C 1
ATOM 1571 O O . ASN A 1 191 ? 22.280 7.194 -20.247 1.00 81.88 191 ASN A O 1
ATOM 1575 N N . ALA A 1 192 ? 21.717 5.507 -18.859 1.00 87.06 192 ALA A N 1
ATOM 1576 C CA . ALA A 1 192 ? 20.437 5.194 -19.497 1.00 87.06 192 ALA A CA 1
ATOM 1577 C C . ALA A 1 192 ? 19.520 6.426 -19.615 1.00 87.06 192 ALA A C 1
ATOM 1579 O O . ALA A 1 192 ? 18.890 6.628 -20.650 1.00 87.06 192 ALA A O 1
ATOM 1580 N N . ALA A 1 193 ? 19.493 7.303 -18.606 1.00 87.88 193 ALA A N 1
ATOM 1581 C CA . ALA A 1 193 ? 18.652 8.499 -18.625 1.00 87.88 193 ALA A CA 1
ATOM 1582 C C . ALA A 1 193 ? 19.064 9.494 -19.725 1.00 87.88 193 ALA A C 1
ATOM 1584 O O . ALA A 1 193 ? 18.201 10.076 -20.389 1.00 87.88 193 ALA A O 1
ATOM 1585 N N . ALA A 1 194 ? 20.369 9.666 -19.961 1.00 88.56 194 ALA A N 1
ATOM 1586 C CA . ALA A 1 194 ? 20.869 10.507 -21.049 1.00 88.56 194 ALA A CA 1
ATOM 1587 C C . ALA A 1 194 ? 20.496 9.927 -22.422 1.00 88.56 194 ALA A C 1
ATOM 1589 O O . ALA A 1 194 ? 20.048 10.664 -23.301 1.00 88.56 194 ALA A O 1
ATOM 1590 N N . LEU A 1 195 ? 20.615 8.606 -22.581 1.00 90.81 195 LEU A N 1
ATOM 1591 C CA . LEU A 1 195 ? 20.234 7.904 -23.806 1.00 90.81 195 LEU A CA 1
ATOM 1592 C C . LEU A 1 195 ? 18.729 8.020 -24.089 1.00 90.81 195 LEU A C 1
ATOM 1594 O O . LEU A 1 195 ? 18.341 8.393 -25.191 1.00 90.81 195 LEU A O 1
ATOM 1598 N N . ILE A 1 196 ? 17.884 7.771 -23.087 1.00 92.75 196 ILE A N 1
ATOM 1599 C CA . ILE A 1 196 ? 16.421 7.905 -23.182 1.00 92.75 196 ILE A CA 1
ATOM 1600 C C . ILE A 1 196 ? 16.027 9.336 -23.550 1.00 92.75 196 ILE A C 1
ATOM 1602 O O . ILE A 1 196 ? 15.148 9.549 -24.384 1.00 92.75 196 ILE A O 1
ATOM 1606 N N . THR A 1 197 ? 16.692 10.328 -22.958 1.00 92.12 197 THR A N 1
ATOM 1607 C CA . THR A 1 197 ? 16.444 11.738 -23.280 1.00 92.12 197 THR A CA 1
ATOM 1608 C C . THR A 1 197 ? 16.785 12.039 -24.737 1.00 92.12 197 THR A C 1
ATOM 1610 O O . THR A 1 197 ? 15.995 12.681 -25.428 1.00 92.12 197 THR A O 1
ATOM 1613 N N . GLU A 1 198 ? 17.933 11.561 -25.224 1.00 91.50 198 GLU A N 1
ATOM 1614 C CA . GLU A 1 198 ? 18.355 11.788 -26.607 1.00 91.50 198 GLU A CA 1
ATOM 1615 C C . GLU A 1 198 ? 17.444 11.062 -27.608 1.00 91.50 198 GLU A C 1
ATOM 1617 O O . GLU A 1 198 ? 16.982 11.686 -28.561 1.00 91.50 198 GLU A O 1
ATOM 1622 N N . ILE A 1 199 ? 17.107 9.790 -27.364 1.00 94.00 199 ILE A N 1
ATOM 1623 C CA . ILE A 1 199 ? 16.183 9.016 -28.209 1.00 94.00 199 ILE A CA 1
ATOM 1624 C C . ILE A 1 199 ? 14.804 9.677 -28.236 1.00 94.00 199 ILE A C 1
ATOM 1626 O O . ILE A 1 199 ? 14.246 9.870 -29.310 1.00 94.00 199 ILE A O 1
ATOM 1630 N N . GLY A 1 200 ? 14.263 10.070 -27.081 1.00 93.38 200 GLY A N 1
ATOM 1631 C CA . GLY A 1 200 ? 12.937 10.683 -26.997 1.00 93.38 200 GLY A CA 1
ATOM 1632 C C . GLY A 1 200 ? 12.857 12.056 -27.668 1.00 93.38 200 GLY A C 1
ATOM 1633 O O . GLY A 1 200 ? 11.840 12.379 -28.274 1.00 93.38 200 GLY A O 1
ATOM 1634 N N . LYS A 1 201 ? 13.937 12.845 -27.604 1.00 92.25 201 LYS A N 1
ATOM 1635 C CA . LYS A 1 201 ? 14.041 14.131 -28.310 1.00 92.25 201 LYS A CA 1
ATOM 1636 C C . LYS A 1 201 ? 14.105 13.948 -29.825 1.00 92.25 201 LYS A C 1
ATOM 1638 O O . LYS A 1 201 ? 13.570 14.768 -30.565 1.00 92.25 201 LYS A O 1
ATOM 1643 N N . THR A 1 202 ? 14.804 12.909 -30.260 1.00 91.06 202 THR A N 1
ATOM 1644 C CA . THR A 1 202 ? 15.118 12.663 -31.666 1.00 91.06 202 THR A CA 1
ATOM 1645 C C . THR A 1 202 ? 13.985 11.949 -32.395 1.00 91.06 202 THR A C 1
ATOM 1647 O O . THR A 1 202 ? 13.640 12.312 -33.511 1.00 91.06 202 THR A O 1
ATOM 1650 N N . PHE A 1 203 ? 13.349 10.994 -31.719 1.00 93.31 203 PHE A N 1
ATOM 1651 C CA . PHE A 1 203 ? 12.207 10.227 -32.203 1.00 93.31 203 PHE A CA 1
ATOM 1652 C C . PHE A 1 203 ? 11.016 10.422 -31.246 1.00 93.31 203 PHE A C 1
ATOM 1654 O O . PHE A 1 203 ? 10.700 9.528 -30.451 1.00 93.31 203 PHE A O 1
ATOM 1661 N N . PRO A 1 204 ? 10.355 11.594 -31.270 1.00 91.50 204 PRO A N 1
ATOM 1662 C CA . PRO A 1 204 ? 9.283 11.924 -30.329 1.00 91.50 204 PRO A CA 1
ATOM 1663 C C . PRO A 1 204 ? 7.992 11.134 -30.579 1.00 91.50 204 PRO A C 1
ATOM 1665 O O . PRO A 1 204 ? 7.194 10.959 -29.660 1.00 91.50 204 PRO A O 1
ATOM 1668 N N . GLU A 1 205 ? 7.779 10.638 -31.797 1.00 92.00 205 GLU A N 1
ATOM 1669 C CA . GLU A 1 205 ? 6.601 9.849 -32.156 1.00 92.00 205 GLU A CA 1
ATOM 1670 C C . GLU A 1 205 ? 6.751 8.393 -31.723 1.00 92.00 205 GLU A C 1
ATOM 1672 O O . GLU A 1 205 ? 7.803 7.791 -31.925 1.00 92.00 205 GLU A O 1
ATOM 1677 N N . TYR A 1 206 ? 5.688 7.797 -31.178 1.00 89.44 206 TYR A N 1
ATOM 1678 C CA . TYR A 1 206 ? 5.691 6.410 -30.696 1.00 89.44 206 TYR A CA 1
ATOM 1679 C C . TYR A 1 206 ? 6.127 5.391 -31.765 1.00 89.44 206 TYR A C 1
ATOM 1681 O O . TYR A 1 206 ? 6.877 4.468 -31.462 1.00 89.44 206 TYR A O 1
ATOM 1689 N N . GLN A 1 207 ? 5.685 5.580 -33.013 1.00 89.06 207 GLN A N 1
ATOM 1690 C CA . GLN A 1 207 ? 5.929 4.647 -34.120 1.00 89.06 207 GLN A CA 1
ATOM 1691 C C . GLN A 1 207 ? 7.330 4.778 -34.736 1.00 89.06 207 GLN A C 1
ATOM 1693 O O . GLN A 1 207 ? 7.789 3.853 -35.394 1.00 89.06 207 GLN A O 1
ATOM 1698 N N . SER A 1 208 ? 8.021 5.900 -34.517 1.00 91.12 208 SER A N 1
ATOM 1699 C CA . SER A 1 208 ? 9.361 6.115 -35.067 1.00 91.12 208 SER A CA 1
ATOM 1700 C C . SER A 1 208 ? 10.419 5.421 -34.214 1.00 91.12 208 SER A C 1
ATOM 1702 O O . SER A 1 208 ? 10.437 5.611 -32.990 1.00 91.12 208 SER A O 1
ATOM 1704 N N . ALA A 1 209 ? 11.343 4.701 -34.860 1.00 92.81 209 ALA A N 1
ATOM 1705 C CA . ALA A 1 209 ? 12.425 3.958 -34.203 1.00 92.81 209 ALA A CA 1
ATOM 1706 C C . ALA A 1 209 ? 11.906 3.015 -33.093 1.00 92.81 209 ALA A C 1
ATOM 1708 O O . ALA A 1 209 ? 12.492 2.898 -32.009 1.00 92.81 209 ALA A O 1
ATOM 1709 N N . GLN A 1 210 ? 10.753 2.388 -33.331 1.00 92.50 210 GLN A N 1
ATOM 1710 C CA . GLN A 1 210 ? 10.066 1.502 -32.399 1.00 92.50 210 GLN A CA 1
ATOM 1711 C C . GLN A 1 210 ? 10.932 0.308 -31.981 1.00 92.50 210 GLN A C 1
ATOM 1713 O O . GLN A 1 210 ? 10.909 -0.052 -30.806 1.00 92.50 210 GLN A O 1
ATOM 1718 N N . LEU A 1 211 ? 11.721 -0.280 -32.882 1.00 91.88 211 LEU A N 1
ATOM 1719 C CA . LEU A 1 211 ? 12.655 -1.369 -32.594 1.00 91.88 211 LEU A CA 1
ATOM 1720 C C . LEU A 1 211 ? 13.721 -0.926 -31.593 1.00 91.88 211 LEU A C 1
ATOM 1722 O O . LEU A 1 211 ? 13.950 -1.615 -30.605 1.00 91.88 211 LEU A O 1
ATOM 1726 N N . LEU A 1 212 ? 14.313 0.256 -31.794 1.00 92.75 212 LEU A N 1
ATOM 1727 C CA . LEU A 1 212 ? 15.317 0.811 -30.882 1.00 92.75 212 LEU A CA 1
ATOM 1728 C C . LEU A 1 212 ? 14.732 1.053 -29.489 1.00 92.75 212 LEU A C 1
ATOM 1730 O O . LEU A 1 212 ? 15.338 0.706 -28.475 1.00 92.75 212 LEU A O 1
ATOM 1734 N N . LYS A 1 213 ? 13.540 1.648 -29.434 1.00 93.06 213 LYS A N 1
ATOM 1735 C CA . LYS A 1 213 ? 12.848 1.917 -28.171 1.00 93.06 213 LYS A CA 1
ATOM 1736 C C . LYS A 1 213 ? 12.416 0.623 -27.486 1.00 93.06 213 LYS A C 1
ATOM 1738 O O . LYS A 1 213 ? 12.557 0.500 -26.274 1.00 93.06 213 LYS A O 1
ATOM 1743 N N . SER A 1 214 ? 11.932 -0.355 -28.246 1.00 90.69 214 SER A N 1
ATOM 1744 C CA . SER A 1 214 ? 11.520 -1.661 -27.723 1.00 90.69 214 SER A CA 1
ATOM 1745 C C . SER A 1 214 ? 12.711 -2.415 -27.144 1.00 90.69 214 SER A C 1
ATOM 1747 O O . SER A 1 214 ? 12.647 -2.794 -25.980 1.00 90.69 214 SER A O 1
ATOM 1749 N N . ASP A 1 215 ? 13.819 -2.517 -27.881 1.00 89.69 215 ASP A N 1
ATOM 1750 C CA . ASP A 1 215 ? 15.051 -3.171 -27.417 1.00 89.69 215 ASP A CA 1
ATOM 1751 C C . ASP A 1 215 ? 15.637 -2.499 -26.159 1.00 89.69 215 ASP A C 1
ATOM 1753 O O . ASP A 1 215 ? 16.299 -3.161 -25.361 1.00 89.69 215 ASP A O 1
ATOM 1757 N N . LEU A 1 216 ? 15.387 -1.198 -25.954 1.00 88.94 216 LEU A N 1
ATOM 1758 C CA . LEU A 1 216 ? 15.784 -0.472 -24.742 1.00 88.94 216 LEU A CA 1
ATOM 1759 C C . LEU A 1 216 ? 14.854 -0.746 -23.549 1.00 88.94 216 LEU A C 1
ATOM 1761 O O . LEU A 1 216 ? 15.312 -0.815 -22.411 1.00 88.94 216 LEU A O 1
ATOM 1765 N N . THR A 1 217 ? 13.545 -0.844 -23.798 1.00 87.31 217 THR A N 1
ATOM 1766 C CA . THR A 1 217 ? 12.513 -1.000 -22.753 1.00 87.31 217 THR A CA 1
ATOM 1767 C C . THR A 1 217 ? 12.237 -2.445 -22.339 1.00 87.31 217 THR A C 1
ATOM 1769 O O . THR A 1 217 ? 11.793 -2.676 -21.215 1.00 87.31 217 THR A O 1
ATOM 1772 N N . GLN A 1 218 ? 12.471 -3.418 -23.217 1.00 79.12 218 GLN A N 1
ATOM 1773 C CA . GLN A 1 218 ? 12.167 -4.825 -22.961 1.00 79.12 218 GLN A CA 1
ATOM 1774 C C . GLN A 1 218 ? 13.312 -5.533 -22.222 1.00 79.12 218 GLN A C 1
ATOM 1776 O O . GLN A 1 218 ? 14.471 -5.120 -22.266 1.00 79.12 218 GLN A O 1
ATOM 1781 N N . LEU A 1 219 ? 12.976 -6.615 -21.507 1.00 62.28 219 LEU A N 1
ATOM 1782 C CA . LEU A 1 219 ? 13.956 -7.518 -20.893 1.00 62.28 219 LEU A CA 1
ATOM 1783 C C . LEU A 1 219 ? 14.930 -7.990 -21.977 1.00 62.28 219 LEU A C 1
ATOM 1785 O O . LEU A 1 219 ? 14.506 -8.467 -23.025 1.00 62.28 219 LEU A O 1
ATOM 1789 N N . THR A 1 220 ? 16.227 -7.842 -21.718 1.00 53.41 220 THR A N 1
ATOM 1790 C CA . THR A 1 220 ? 17.338 -7.947 -22.680 1.00 53.41 220 THR A CA 1
ATOM 1791 C C . THR A 1 220 ? 17.600 -9.361 -23.226 1.00 53.41 220 THR A C 1
ATOM 1793 O O . THR A 1 220 ? 18.700 -9.645 -23.694 1.00 53.41 220 THR A O 1
ATOM 1796 N N . ASP A 1 221 ? 16.596 -10.236 -23.186 1.00 54.66 221 ASP A N 1
ATOM 1797 C CA . ASP A 1 221 ? 16.602 -11.583 -23.761 1.00 54.66 221 ASP A CA 1
ATOM 1798 C C . ASP A 1 221 ? 16.101 -11.582 -25.220 1.00 54.66 221 ASP A C 1
ATOM 1800 O O . ASP A 1 221 ? 15.857 -12.635 -25.801 1.00 54.66 221 ASP A O 1
ATOM 1804 N N . ALA A 1 222 ? 15.934 -10.410 -25.843 1.00 62.47 222 ALA A N 1
ATOM 1805 C CA . ALA A 1 222 ? 15.730 -10.341 -27.282 1.00 62.47 222 ALA A CA 1
ATOM 1806 C C . ALA A 1 222 ? 17.024 -10.798 -27.977 1.00 62.47 222 ALA A C 1
ATOM 1808 O O . ALA A 1 222 ? 17.981 -10.027 -28.057 1.00 62.47 222 ALA A O 1
ATOM 1809 N N . ASP A 1 223 ? 17.029 -12.027 -28.505 1.00 66.44 223 ASP A N 1
ATOM 1810 C CA . ASP A 1 223 ? 18.168 -12.709 -29.157 1.00 66.44 223 ASP A CA 1
ATOM 1811 C C . ASP A 1 223 ? 18.889 -11.883 -30.246 1.00 66.44 223 ASP A C 1
ATOM 1813 O O . ASP A 1 223 ? 19.992 -12.222 -30.675 1.00 66.44 223 ASP A O 1
ATOM 1817 N N . TYR A 1 224 ? 18.281 -10.781 -30.693 1.00 81.06 224 TYR A N 1
ATOM 1818 C CA . TYR A 1 224 ? 18.752 -9.932 -31.785 1.00 81.06 224 TYR A CA 1
ATOM 1819 C C . TYR A 1 224 ? 19.014 -8.470 -31.391 1.00 81.06 224 TYR A C 1
ATOM 1821 O O . TYR A 1 224 ? 19.297 -7.659 -32.276 1.00 81.06 224 TYR A O 1
ATOM 1829 N N . SER A 1 225 ? 18.905 -8.105 -30.108 1.00 87.31 225 SER A N 1
ATOM 1830 C CA . SER A 1 225 ? 19.193 -6.736 -29.664 1.00 87.31 225 SER A CA 1
ATOM 1831 C C . SER A 1 225 ? 20.672 -6.401 -29.855 1.00 87.31 225 SER A C 1
ATOM 1833 O O . SER A 1 225 ? 21.562 -7.169 -29.492 1.00 87.31 225 SER A O 1
ATOM 1835 N N . LEU A 1 226 ? 20.938 -5.224 -30.425 1.00 88.56 226 LEU A N 1
ATOM 1836 C CA . LEU A 1 226 ? 22.295 -4.682 -30.584 1.00 88.56 226 LEU A CA 1
ATOM 1837 C C . LEU A 1 226 ? 22.663 -3.689 -29.471 1.00 88.56 226 LEU A C 1
ATOM 1839 O O . LEU A 1 226 ? 23.710 -3.044 -29.541 1.00 88.56 226 LEU A O 1
ATOM 1843 N N . LEU A 1 227 ? 21.787 -3.512 -28.480 1.00 87.06 227 LEU A N 1
ATOM 1844 C CA . LEU A 1 227 ? 22.034 -2.638 -27.340 1.00 87.06 227 LEU A CA 1
ATOM 1845 C C . LEU A 1 227 ? 22.837 -3.365 -26.249 1.00 87.06 227 LEU A C 1
ATOM 1847 O O . LEU A 1 227 ? 22.698 -4.579 -26.086 1.00 87.06 227 LEU A O 1
ATOM 1851 N N . PRO A 1 228 ? 23.667 -2.647 -25.468 1.00 83.38 228 PRO A N 1
ATOM 1852 C CA . PRO A 1 228 ? 24.259 -3.218 -24.266 1.00 83.38 228 PRO A CA 1
ATOM 1853 C C . PRO A 1 228 ? 23.173 -3.584 -23.245 1.00 83.38 228 PRO A C 1
ATOM 1855 O O . PRO A 1 228 ? 22.044 -3.093 -23.296 1.00 83.38 228 PRO A O 1
ATOM 1858 N N . LYS A 1 229 ? 23.529 -4.432 -22.276 1.00 80.25 229 LYS A N 1
ATOM 1859 C CA . LYS A 1 229 ? 22.626 -4.763 -21.172 1.00 80.25 229 LYS A CA 1
ATOM 1860 C C . LYS A 1 229 ? 22.450 -3.555 -20.256 1.00 80.25 229 LYS A C 1
ATOM 1862 O O . LYS A 1 229 ? 23.412 -3.107 -19.638 1.00 80.25 229 LYS A O 1
ATOM 1867 N N . PHE A 1 230 ? 21.219 -3.064 -20.160 1.00 82.00 230 PHE A N 1
ATOM 1868 C CA . PHE A 1 230 ? 20.832 -2.002 -19.237 1.00 82.00 230 PHE A CA 1
ATOM 1869 C C . PHE A 1 230 ? 20.169 -2.582 -17.986 1.00 82.00 230 PHE A C 1
ATOM 1871 O O . PHE A 1 230 ? 19.377 -3.521 -18.078 1.00 82.00 230 PHE A O 1
ATOM 1878 N N . ASP A 1 231 ? 20.449 -1.995 -16.819 1.00 84.19 231 ASP A N 1
ATOM 1879 C CA . ASP A 1 231 ? 19.631 -2.244 -15.630 1.00 84.19 231 ASP A CA 1
ATOM 1880 C C . ASP A 1 231 ? 18.245 -1.628 -15.860 1.00 84.19 231 ASP A C 1
ATOM 1882 O O . ASP A 1 231 ? 18.107 -0.435 -16.153 1.00 84.19 231 ASP A O 1
ATOM 1886 N N . GLN A 1 232 ? 17.201 -2.447 -15.734 1.00 86.44 232 GLN A N 1
ATOM 1887 C CA . GLN A 1 232 ? 15.833 -2.006 -15.987 1.00 86.44 232 GLN A CA 1
ATOM 1888 C C . GLN A 1 232 ? 15.371 -0.926 -15.008 1.00 86.44 232 GLN A C 1
ATOM 1890 O O . GLN A 1 232 ? 14.482 -0.149 -15.351 1.00 86.44 232 GLN A O 1
ATOM 1895 N N . LEU A 1 233 ? 15.972 -0.836 -13.818 1.00 90.06 233 LEU A N 1
ATOM 1896 C CA . LEU A 1 233 ? 15.677 0.238 -12.874 1.00 90.06 233 LEU A CA 1
ATOM 1897 C C . LEU A 1 233 ? 16.118 1.591 -13.433 1.00 90.06 233 LEU A C 1
ATOM 1899 O O . LEU A 1 233 ? 15.371 2.565 -13.343 1.00 90.06 233 LEU A O 1
ATOM 1903 N N . ASP A 1 234 ? 17.290 1.647 -14.067 1.00 89.75 234 ASP A N 1
ATOM 1904 C CA . ASP A 1 234 ? 17.806 2.876 -14.672 1.00 89.75 234 ASP A CA 1
ATOM 1905 C C . ASP A 1 234 ? 17.011 3.265 -15.917 1.00 89.75 234 ASP A C 1
ATOM 1907 O O . ASP A 1 234 ? 16.728 4.448 -16.122 1.00 89.75 234 ASP A O 1
ATOM 1911 N N . VAL A 1 235 ? 16.583 2.278 -16.710 1.00 91.00 235 VAL A N 1
ATOM 1912 C CA . VAL A 1 235 ? 15.676 2.509 -17.842 1.00 91.00 235 VAL A CA 1
ATOM 1913 C C . VAL A 1 235 ? 14.337 3.059 -17.350 1.00 91.00 235 VAL A C 1
ATOM 1915 O O . VAL A 1 235 ? 13.876 4.089 -17.842 1.00 91.00 235 VAL A O 1
ATOM 1918 N N . ALA A 1 236 ? 13.733 2.431 -16.337 1.00 91.62 236 ALA A N 1
ATOM 1919 C CA . ALA A 1 236 ? 12.457 2.864 -15.780 1.00 91.62 236 ALA A CA 1
ATOM 1920 C C . ALA A 1 236 ? 12.536 4.281 -15.198 1.00 91.62 236 ALA A C 1
ATOM 1922 O O . ALA A 1 236 ? 11.703 5.130 -15.517 1.00 91.62 236 ALA A O 1
ATOM 1923 N N . LEU A 1 237 ? 13.567 4.572 -14.400 1.00 91.44 237 LEU A N 1
ATOM 1924 C CA . LEU A 1 237 ? 13.804 5.910 -13.857 1.00 91.44 237 LEU A CA 1
ATOM 1925 C C . LEU A 1 237 ? 14.054 6.942 -14.959 1.00 91.44 237 LEU A C 1
ATOM 1927 O O . LEU A 1 237 ? 13.566 8.071 -14.858 1.00 91.44 237 LEU A O 1
ATOM 1931 N N . GLY A 1 238 ? 14.790 6.566 -16.007 1.00 91.44 238 GLY A N 1
ATOM 1932 C CA . GLY A 1 238 ? 15.065 7.421 -17.155 1.00 91.44 238 GLY A CA 1
ATOM 1933 C C . GLY A 1 238 ? 13.800 7.784 -17.932 1.00 91.44 238 GLY A C 1
ATOM 1934 O O . GLY A 1 238 ? 13.591 8.960 -18.225 1.00 91.44 238 GLY A O 1
ATOM 1935 N N . ILE A 1 239 ? 12.922 6.812 -18.205 1.00 91.88 239 ILE A N 1
ATOM 1936 C CA . ILE A 1 239 ? 11.650 7.045 -18.911 1.00 91.88 239 ILE A CA 1
ATOM 1937 C C . ILE A 1 239 ? 10.728 7.916 -18.065 1.00 91.88 239 ILE A C 1
ATOM 1939 O O . ILE A 1 239 ? 10.230 8.922 -18.561 1.00 91.88 239 ILE A O 1
ATOM 1943 N N . GLN A 1 240 ? 10.557 7.593 -16.780 1.00 88.88 240 GLN A N 1
ATOM 1944 C CA . GLN A 1 240 ? 9.678 8.350 -15.880 1.00 88.88 240 GLN A CA 1
ATOM 1945 C C . GLN A 1 240 ? 10.158 9.792 -15.650 1.00 88.88 240 GLN A C 1
ATOM 1947 O O . GLN A 1 240 ? 9.353 10.685 -15.392 1.00 88.88 240 GLN A O 1
ATOM 1952 N N . SER A 1 241 ? 11.465 10.041 -15.764 1.00 88.50 241 SER A N 1
ATOM 1953 C CA . SER A 1 241 ? 12.041 11.390 -15.662 1.00 88.50 241 SER A CA 1
ATOM 1954 C C . SER A 1 241 ? 12.050 12.151 -16.996 1.00 88.50 241 SER A C 1
ATOM 1956 O O . SER A 1 241 ? 12.350 13.347 -17.018 1.00 88.50 241 SER A O 1
ATOM 1958 N N . SER A 1 242 ? 11.757 11.482 -18.114 1.00 90.12 242 SER A N 1
ATOM 1959 C CA . SER A 1 242 ? 11.822 12.068 -19.451 1.00 90.12 242 SER A CA 1
ATOM 1960 C C . SER A 1 242 ? 10.556 12.854 -19.789 1.00 90.12 242 SER A C 1
ATOM 1962 O O . SER A 1 242 ? 9.434 12.404 -19.571 1.00 90.12 242 SER A O 1
ATOM 1964 N N . ARG A 1 243 ? 10.725 14.012 -20.442 1.00 90.31 243 ARG A N 1
ATOM 1965 C CA . ARG A 1 243 ? 9.605 14.778 -21.027 1.00 90.31 243 ARG A CA 1
ATOM 1966 C C . ARG A 1 243 ? 8.944 14.061 -22.208 1.00 90.31 243 ARG A C 1
ATOM 1968 O O . ARG A 1 243 ? 7.857 14.447 -22.618 1.00 90.31 243 ARG A O 1
ATOM 1975 N N . HIS A 1 244 ? 9.605 13.036 -22.741 1.00 90.81 244 HIS A N 1
ATOM 1976 C CA . HIS A 1 244 ? 9.157 12.242 -23.879 1.00 90.81 244 HIS A CA 1
ATOM 1977 C C . HIS A 1 244 ? 8.744 10.825 -23.457 1.00 90.81 244 HIS A C 1
ATOM 1979 O O . HIS A 1 244 ? 8.819 9.911 -24.263 1.00 90.81 244 HIS A O 1
ATOM 1985 N N . ALA A 1 245 ? 8.322 10.607 -22.205 1.00 88.94 245 ALA A N 1
ATOM 1986 C CA . ALA A 1 245 ? 7.947 9.276 -21.712 1.00 88.94 245 ALA A CA 1
ATOM 1987 C C . ALA A 1 245 ? 6.910 8.561 -22.606 1.00 88.94 245 ALA A C 1
ATOM 1989 O O . ALA A 1 245 ? 7.013 7.360 -22.830 1.00 88.94 245 ALA A O 1
ATOM 1990 N N . SER A 1 246 ? 5.959 9.307 -23.181 1.00 90.19 246 SER A N 1
ATOM 1991 C CA . SER A 1 246 ? 4.924 8.780 -24.082 1.00 90.19 246 SER A CA 1
ATOM 1992 C C . SER A 1 246 ? 5.440 8.305 -25.444 1.00 90.19 246 SER A C 1
ATOM 1994 O O . SER A 1 246 ? 4.689 7.668 -26.178 1.00 90.19 246 SER A O 1
ATOM 1996 N N . SER A 1 247 ? 6.690 8.612 -25.808 1.00 92.00 247 SER A N 1
ATOM 1997 C CA . SER A 1 247 ? 7.291 8.128 -27.054 1.00 92.00 247 SER A CA 1
ATOM 1998 C C . SER A 1 247 ? 7.837 6.706 -26.938 1.00 92.00 247 SER A C 1
ATOM 2000 O O . SER A 1 247 ? 8.173 6.116 -27.966 1.00 92.00 247 SER A O 1
ATOM 2002 N N . PHE A 1 248 ? 7.920 6.161 -25.718 1.00 92.69 248 PHE A N 1
ATOM 2003 C CA . PHE A 1 248 ? 8.454 4.833 -25.432 1.00 92.69 248 PHE A CA 1
ATOM 2004 C C . PHE A 1 248 ? 7.338 3.790 -25.246 1.00 92.69 248 PHE A C 1
ATOM 2006 O O . PHE A 1 248 ? 6.262 4.112 -24.735 1.00 92.69 248 PHE A O 1
ATOM 2013 N N . PRO A 1 249 ? 7.591 2.522 -25.615 1.00 90.12 249 PRO A N 1
ATOM 2014 C CA . PRO A 1 249 ? 6.742 1.398 -25.242 1.00 90.12 249 PRO A CA 1
ATOM 2015 C C . PRO A 1 249 ? 6.603 1.239 -23.724 1.00 90.12 249 PRO A C 1
ATOM 2017 O O . PRO A 1 249 ? 7.471 1.637 -22.946 1.00 90.12 249 PRO A O 1
ATOM 2020 N N . SER A 1 250 ? 5.513 0.601 -23.296 1.00 87.12 250 SER A N 1
ATOM 2021 C CA . SER A 1 250 ? 5.332 0.207 -21.899 1.00 87.12 250 SER A CA 1
ATOM 2022 C C . SER A 1 250 ? 6.380 -0.831 -21.485 1.00 87.12 250 SER A C 1
ATOM 2024 O O . SER A 1 250 ? 6.584 -1.806 -22.205 1.00 87.12 250 SER A O 1
ATOM 2026 N N . LEU A 1 251 ? 6.952 -0.683 -20.288 1.00 86.25 251 LEU A N 1
ATOM 2027 C CA . LEU A 1 251 ? 8.036 -1.526 -19.751 1.00 86.25 251 LEU A CA 1
ATOM 2028 C C . LEU A 1 251 ? 7.668 -3.003 -19.478 1.00 86.25 251 LEU A C 1
ATOM 2030 O O . LEU A 1 251 ? 8.532 -3.788 -19.098 1.00 86.25 251 LEU A O 1
ATOM 2034 N N . GLY A 1 252 ? 6.410 -3.411 -19.677 1.00 85.50 252 GLY A N 1
ATOM 2035 C CA . GLY A 1 252 ? 5.946 -4.775 -19.390 1.00 85.50 252 GLY A CA 1
ATOM 2036 C C . GLY A 1 252 ? 5.999 -5.131 -17.897 1.00 85.50 252 GLY A C 1
ATOM 2037 O O . GLY A 1 252 ? 6.298 -4.291 -17.053 1.00 85.50 252 GLY A O 1
ATOM 2038 N N . ARG A 1 253 ? 5.669 -6.377 -17.534 1.00 89.19 253 ARG A N 1
ATOM 2039 C CA . ARG A 1 253 ? 5.741 -6.833 -16.131 1.00 89.19 253 ARG A CA 1
ATOM 2040 C C . ARG A 1 253 ? 7.186 -7.142 -15.731 1.00 89.19 253 ARG A C 1
ATOM 2042 O O . ARG A 1 253 ? 7.929 -7.745 -16.503 1.00 89.19 253 ARG A O 1
ATOM 2049 N N . VAL A 1 254 ? 7.558 -6.790 -14.501 1.00 89.12 254 VAL A N 1
ATOM 2050 C CA . VAL A 1 254 ? 8.884 -7.081 -13.929 1.00 89.12 254 VAL A CA 1
ATOM 2051 C C . VAL A 1 254 ? 8.869 -8.428 -13.211 1.00 89.12 254 VAL A C 1
ATOM 2053 O O . VAL A 1 254 ? 7.884 -8.775 -12.560 1.00 89.12 254 VAL A O 1
ATOM 2056 N N . ARG A 1 255 ? 9.966 -9.189 -13.310 1.00 89.38 255 ARG A N 1
ATOM 2057 C CA . ARG A 1 255 ? 10.135 -10.458 -12.586 1.00 89.38 255 ARG A CA 1
ATOM 2058 C C . ARG A 1 255 ? 10.400 -10.220 -11.100 1.00 89.38 255 ARG A C 1
ATOM 2060 O O . ARG A 1 255 ? 11.104 -9.281 -10.733 1.00 89.38 255 ARG A O 1
ATOM 2067 N N . GLN A 1 256 ? 9.926 -11.135 -10.260 1.00 90.44 256 GLN A N 1
ATOM 2068 C CA . GLN A 1 256 ? 10.139 -11.081 -8.813 1.00 90.44 256 GLN A CA 1
ATOM 2069 C C . GLN A 1 256 ? 11.627 -11.013 -8.431 1.00 90.44 256 GLN A C 1
ATOM 2071 O O . GLN A 1 256 ? 12.004 -10.157 -7.634 1.00 90.44 256 GLN A O 1
ATOM 2076 N N . ASP A 1 257 ? 12.476 -11.846 -9.042 1.00 90.50 257 ASP A N 1
ATOM 2077 C CA . ASP A 1 257 ? 13.912 -11.907 -8.724 1.00 90.50 257 ASP A CA 1
ATOM 2078 C C . ASP A 1 257 ? 14.623 -10.565 -8.955 1.00 90.50 257 ASP A C 1
ATOM 2080 O O . ASP A 1 257 ? 15.492 -10.169 -8.177 1.00 90.50 257 ASP A O 1
ATOM 2084 N N . THR A 1 258 ? 14.212 -9.826 -9.990 1.00 90.44 258 THR A N 1
ATOM 2085 C CA . THR A 1 258 ? 14.729 -8.486 -10.292 1.00 90.44 258 THR A CA 1
ATOM 2086 C C . THR A 1 258 ? 14.383 -7.499 -9.174 1.00 90.44 258 THR A C 1
ATOM 2088 O O . THR A 1 258 ? 15.247 -6.753 -8.715 1.00 90.44 258 THR A O 1
ATOM 2091 N N . ILE A 1 259 ? 13.149 -7.540 -8.660 1.00 93.31 259 ILE A N 1
ATOM 2092 C CA . ILE A 1 259 ? 12.731 -6.702 -7.526 1.00 93.31 259 ILE A CA 1
ATOM 2093 C C . ILE A 1 259 ? 13.503 -7.067 -6.255 1.00 93.31 259 ILE A C 1
ATOM 2095 O O . ILE A 1 259 ? 13.943 -6.178 -5.527 1.00 93.31 259 ILE A O 1
ATOM 2099 N N . THR A 1 260 ? 13.723 -8.358 -5.995 1.00 92.81 260 THR A N 1
ATOM 2100 C CA . THR A 1 260 ? 14.521 -8.817 -4.848 1.00 92.81 260 THR A CA 1
ATOM 2101 C C . THR A 1 260 ? 15.961 -8.299 -4.912 1.00 92.81 260 THR A C 1
ATOM 2103 O O . THR A 1 260 ? 16.505 -7.845 -3.900 1.00 92.81 260 THR A O 1
ATOM 2106 N N . GLN A 1 261 ? 16.572 -8.292 -6.100 1.00 92.44 261 GLN A N 1
ATOM 2107 C CA . GLN A 1 261 ? 17.892 -7.692 -6.306 1.00 92.44 261 GLN A CA 1
ATOM 2108 C C . GLN A 1 261 ? 17.890 -6.180 -6.031 1.00 92.44 261 GLN A C 1
ATOM 2110 O O . GLN A 1 261 ? 18.775 -5.689 -5.325 1.00 92.44 261 GLN A O 1
ATOM 2115 N N . TRP A 1 262 ? 16.884 -5.437 -6.507 1.00 94.38 262 TRP A N 1
ATOM 2116 C CA . TRP A 1 262 ? 16.774 -3.995 -6.243 1.00 94.38 262 TRP A CA 1
ATOM 2117 C C . TRP A 1 262 ? 16.553 -3.675 -4.764 1.00 94.38 262 TRP A C 1
ATOM 2119 O O . TRP A 1 262 ? 17.175 -2.753 -4.238 1.00 94.38 262 TRP A O 1
ATOM 2129 N N . LEU A 1 263 ? 15.742 -4.468 -4.061 1.00 94.06 263 LEU A N 1
ATOM 2130 C CA . LEU A 1 263 ? 15.558 -4.351 -2.611 1.00 94.06 263 LEU A CA 1
ATOM 2131 C C . LEU A 1 263 ? 16.853 -4.603 -1.829 1.00 94.06 263 LEU A C 1
ATOM 2133 O O . LEU A 1 263 ? 17.020 -4.078 -0.731 1.00 94.06 263 LEU A O 1
ATOM 2137 N N . THR A 1 264 ? 17.780 -5.389 -2.372 1.00 92.38 264 THR A N 1
ATOM 2138 C CA . THR A 1 264 ? 19.054 -5.678 -1.702 1.00 92.38 264 THR A CA 1
ATOM 2139 C C . THR A 1 264 ? 20.084 -4.582 -1.973 1.00 92.38 264 THR A C 1
ATOM 2141 O O . THR A 1 264 ? 20.706 -4.084 -1.039 1.00 92.38 264 THR A O 1
ATOM 2144 N N . ASN A 1 265 ? 20.219 -4.156 -3.233 1.00 93.38 265 ASN A N 1
ATOM 2145 C CA . ASN A 1 265 ? 21.361 -3.347 -3.668 1.00 93.38 265 ASN A CA 1
ATOM 2146 C C . ASN A 1 265 ? 21.021 -1.883 -3.992 1.00 93.38 265 ASN A C 1
ATOM 2148 O O . ASN A 1 265 ? 21.929 -1.062 -4.065 1.00 93.38 265 ASN A O 1
ATOM 2152 N N . ARG A 1 266 ? 19.744 -1.544 -4.225 1.00 93.50 266 ARG A N 1
ATOM 2153 C CA . ARG A 1 266 ? 19.316 -0.257 -4.818 1.00 93.50 266 ARG A CA 1
ATOM 2154 C C . ARG A 1 266 ? 18.025 0.302 -4.202 1.00 93.50 266 ARG A C 1
ATOM 2156 O O . ARG A 1 266 ? 17.128 0.786 -4.896 1.00 93.50 266 ARG A O 1
ATOM 2163 N N . ARG A 1 267 ? 17.907 0.222 -2.872 1.00 94.94 267 ARG A N 1
ATOM 2164 C CA . ARG A 1 267 ? 16.694 0.614 -2.123 1.00 94.94 267 ARG A CA 1
ATOM 2165 C C . ARG A 1 267 ? 16.268 2.058 -2.387 1.00 94.94 267 ARG A C 1
ATOM 2167 O O . ARG A 1 267 ? 15.090 2.327 -2.601 1.00 94.94 267 ARG A O 1
ATOM 2174 N N . THR A 1 268 ? 17.214 2.992 -2.385 1.00 93.62 268 THR A N 1
ATOM 2175 C CA . THR A 1 268 ? 16.948 4.427 -2.568 1.00 93.62 268 THR A CA 1
ATOM 2176 C C . THR A 1 268 ? 16.322 4.731 -3.926 1.00 93.62 268 THR A C 1
ATOM 2178 O O . THR A 1 268 ? 15.340 5.467 -4.023 1.00 93.62 268 THR A O 1
ATOM 2181 N N . GLU A 1 269 ? 16.850 4.122 -4.980 1.00 93.81 269 GLU A N 1
ATOM 2182 C CA . GLU A 1 269 ? 16.375 4.283 -6.348 1.00 93.81 269 GLU A CA 1
ATOM 2183 C C . GLU A 1 269 ? 15.032 3.589 -6.564 1.00 93.81 269 GLU A C 1
ATOM 2185 O O . GLU A 1 269 ? 14.151 4.160 -7.209 1.00 93.81 269 GLU A O 1
ATOM 2190 N N . LEU A 1 270 ? 14.828 2.415 -5.960 1.00 95.94 270 LEU A N 1
ATOM 2191 C CA . LEU A 1 270 ? 13.531 1.741 -5.965 1.00 95.94 270 LEU A CA 1
ATOM 2192 C C . LEU A 1 270 ? 12.452 2.579 -5.259 1.00 95.94 270 LEU A C 1
ATOM 2194 O O . LEU A 1 270 ? 11.351 2.728 -5.786 1.00 95.94 270 LEU A O 1
ATOM 2198 N N . ALA A 1 271 ? 12.760 3.186 -4.108 1.00 95.88 271 ALA A N 1
ATOM 2199 C CA . ALA A 1 271 ? 11.830 4.080 -3.415 1.00 95.88 271 ALA A CA 1
ATOM 2200 C C . ALA A 1 271 ? 11.481 5.315 -4.268 1.00 95.88 271 ALA A C 1
ATOM 2202 O O . ALA A 1 271 ? 10.314 5.718 -4.347 1.00 95.88 271 ALA A O 1
ATOM 2203 N N . LYS A 1 272 ? 12.469 5.883 -4.974 1.00 94.06 272 LYS A N 1
ATOM 2204 C CA . LYS A 1 272 ? 12.249 6.975 -5.933 1.00 94.06 272 LYS A CA 1
ATOM 2205 C C . LYS A 1 272 ? 11.333 6.536 -7.079 1.00 94.06 272 LYS A C 1
ATOM 2207 O O . LYS A 1 272 ? 10.392 7.259 -7.405 1.00 94.06 272 LYS A O 1
ATOM 2212 N N . LEU A 1 273 ? 11.559 5.348 -7.645 1.00 94.69 273 LEU A N 1
ATOM 2213 C CA . LEU A 1 273 ? 10.711 4.789 -8.697 1.00 94.69 273 LEU A CA 1
ATOM 2214 C C . LEU A 1 273 ? 9.265 4.617 -8.206 1.00 94.69 273 LEU A C 1
ATOM 2216 O O . LEU A 1 273 ? 8.346 5.166 -8.810 1.00 94.69 273 LEU A O 1
ATOM 2220 N N . LEU A 1 274 ? 9.047 3.950 -7.071 1.00 95.75 274 LEU A N 1
ATOM 2221 C CA . LEU A 1 274 ? 7.709 3.762 -6.488 1.00 95.75 274 LEU A CA 1
ATOM 2222 C C . LEU A 1 274 ? 6.988 5.094 -6.229 1.00 95.75 274 LEU A C 1
ATOM 2224 O O . LEU A 1 274 ? 5.785 5.212 -6.464 1.00 95.75 274 LEU A O 1
ATOM 2228 N N . THR A 1 275 ? 7.727 6.125 -5.817 1.00 95.19 275 THR A N 1
ATOM 2229 C CA . THR A 1 275 ? 7.185 7.477 -5.616 1.00 95.19 275 THR A CA 1
ATOM 2230 C C . THR A 1 275 ? 6.663 8.088 -6.916 1.00 95.19 275 THR A C 1
ATOM 2232 O O . THR A 1 275 ? 5.616 8.747 -6.904 1.00 95.19 275 THR A O 1
ATOM 2235 N N . THR A 1 276 ? 7.360 7.873 -8.037 1.00 92.81 276 THR A N 1
ATOM 2236 C CA . THR A 1 276 ? 6.898 8.312 -9.367 1.00 92.81 276 THR A CA 1
ATOM 2237 C C . THR A 1 276 ? 5.700 7.495 -9.853 1.00 92.81 276 THR A C 1
ATOM 2239 O O . THR A 1 276 ? 4.735 8.066 -10.354 1.00 92.81 276 THR A O 1
ATOM 2242 N N . LEU A 1 277 ? 5.693 6.186 -9.588 1.00 93.12 277 LEU A N 1
ATOM 2243 C CA . LEU A 1 277 ? 4.649 5.256 -10.028 1.00 93.12 277 LEU A CA 1
ATOM 2244 C C . LEU A 1 277 ? 3.386 5.260 -9.154 1.00 93.12 277 LEU A C 1
ATOM 2246 O O . LEU A 1 277 ? 2.449 4.521 -9.441 1.00 93.12 277 LEU A O 1
ATOM 2250 N N . ARG A 1 278 ? 3.320 6.068 -8.088 1.00 92.00 278 ARG A N 1
ATOM 2251 C CA . ARG A 1 278 ? 2.241 6.016 -7.078 1.00 92.00 278 ARG A CA 1
ATOM 2252 C C . ARG A 1 278 ? 0.819 5.985 -7.658 1.00 92.00 278 ARG A C 1
ATOM 2254 O O . ARG A 1 278 ? -0.014 5.243 -7.148 1.00 92.00 278 ARG A O 1
ATOM 2261 N N . ASN A 1 279 ? 0.569 6.711 -8.750 1.00 90.00 279 ASN A N 1
ATOM 2262 C CA . ASN A 1 279 ? -0.737 6.791 -9.418 1.00 90.00 279 ASN A CA 1
ATOM 2263 C C . ASN A 1 279 ? -0.805 6.006 -10.744 1.00 90.00 279 ASN A C 1
ATOM 2265 O O . ASN A 1 279 ? -1.854 5.987 -11.382 1.00 90.00 279 ASN A O 1
ATOM 2269 N N . ASP A 1 280 ? 0.301 5.398 -11.174 1.00 89.19 280 ASP A N 1
ATOM 2270 C CA . ASP A 1 280 ? 0.414 4.710 -12.462 1.00 89.19 280 ASP A CA 1
ATOM 2271 C C . ASP A 1 280 ? -0.320 3.361 -12.414 1.00 89.19 280 ASP A C 1
ATOM 2273 O O . ASP A 1 280 ? -0.049 2.541 -11.538 1.00 89.19 280 ASP A O 1
ATOM 2277 N N . GLN A 1 281 ? -1.260 3.135 -13.331 1.00 89.62 281 GLN A N 1
ATOM 2278 C CA . GLN A 1 281 ? -2.078 1.915 -13.404 1.00 89.62 281 GLN A CA 1
ATOM 2279 C C . GLN A 1 281 ? -1.557 0.894 -14.428 1.00 89.62 281 GLN A C 1
ATOM 2281 O O . GLN A 1 281 ? -2.249 -0.069 -14.736 1.00 89.62 281 GLN A O 1
ATOM 2286 N N . SER A 1 282 ? -0.357 1.098 -14.974 1.00 89.62 282 SER A N 1
ATOM 2287 C CA . SER A 1 282 ? 0.267 0.161 -15.905 1.00 89.62 282 SER A CA 1
ATOM 2288 C C . SER A 1 282 ? 0.592 -1.185 -15.251 1.00 89.62 282 SER A C 1
ATOM 2290 O O . SER A 1 282 ? 0.879 -1.270 -14.053 1.00 89.62 282 SER A O 1
ATOM 2292 N N . ASP A 1 283 ? 0.638 -2.237 -16.072 1.00 90.62 283 ASP A N 1
ATOM 2293 C CA . ASP A 1 283 ? 1.049 -3.583 -15.651 1.00 90.62 283 ASP A CA 1
ATOM 2294 C C . ASP A 1 283 ? 2.457 -3.598 -15.041 1.00 90.62 283 ASP A C 1
ATOM 2296 O O . ASP A 1 283 ? 2.737 -4.366 -14.116 1.00 90.62 283 ASP A O 1
ATOM 2300 N N . PHE A 1 284 ? 3.335 -2.711 -15.523 1.00 91.62 284 PHE A N 1
ATOM 2301 C CA . PHE A 1 284 ? 4.655 -2.481 -14.945 1.00 91.62 284 PHE A CA 1
ATOM 2302 C C . PHE A 1 284 ? 4.528 -2.032 -13.491 1.00 91.62 284 PHE A C 1
ATOM 2304 O O . PHE A 1 284 ? 4.987 -2.742 -12.596 1.00 91.62 284 PHE A O 1
ATOM 2311 N N . ALA A 1 285 ? 3.843 -0.911 -13.238 1.00 92.75 285 ALA A N 1
ATOM 2312 C CA . ALA A 1 285 ? 3.660 -0.390 -11.888 1.00 92.75 285 ALA A CA 1
ATOM 2313 C C . ALA A 1 285 ? 2.989 -1.425 -10.976 1.00 92.75 285 ALA A C 1
ATOM 2315 O O . ALA A 1 285 ? 3.504 -1.704 -9.894 1.00 92.75 285 ALA A O 1
ATOM 2316 N N . ALA A 1 286 ? 1.900 -2.051 -11.432 1.00 92.44 286 ALA A N 1
ATOM 2317 C CA . ALA A 1 286 ? 1.209 -3.098 -10.684 1.00 92.44 286 ALA A CA 1
ATOM 2318 C C . ALA A 1 286 ? 2.163 -4.231 -10.271 1.00 92.44 286 ALA A C 1
ATOM 2320 O O . ALA A 1 286 ? 2.226 -4.566 -9.089 1.00 92.44 286 ALA A O 1
ATOM 2321 N N . SER A 1 287 ? 2.970 -4.747 -11.207 1.00 93.31 287 SER A N 1
ATOM 2322 C CA . SER A 1 287 ? 3.942 -5.805 -10.913 1.00 93.31 287 SER A CA 1
ATOM 2323 C C . SER A 1 287 ? 5.033 -5.364 -9.931 1.00 93.31 287 SER A C 1
ATOM 2325 O O . SER A 1 287 ? 5.411 -6.139 -9.057 1.00 93.31 287 SER A O 1
ATOM 2327 N N . VAL A 1 288 ? 5.529 -4.125 -10.010 1.00 94.19 288 VAL A N 1
ATOM 2328 C CA . VAL A 1 288 ? 6.546 -3.625 -9.069 1.00 94.19 288 VAL A CA 1
ATOM 2329 C C . VAL A 1 288 ? 5.965 -3.545 -7.651 1.00 94.19 288 VAL A C 1
ATOM 2331 O O . VAL A 1 288 ? 6.570 -4.068 -6.715 1.00 94.19 288 VAL A O 1
ATOM 2334 N N . PHE A 1 289 ? 4.776 -2.952 -7.485 1.00 94.44 289 PHE A N 1
ATOM 2335 C CA . PHE A 1 289 ? 4.102 -2.851 -6.182 1.00 94.44 289 PHE A CA 1
ATOM 2336 C C . PHE A 1 289 ? 3.765 -4.234 -5.591 1.00 94.44 289 PHE A C 1
ATOM 2338 O O . PHE A 1 289 ? 4.003 -4.467 -4.405 1.00 94.44 289 PHE A O 1
ATOM 2345 N N . GLU A 1 290 ? 3.264 -5.162 -6.412 1.00 92.75 290 GLU A N 1
ATOM 2346 C CA . GLU A 1 290 ? 2.922 -6.538 -6.021 1.00 92.75 290 GLU A CA 1
ATOM 2347 C C . GLU A 1 290 ? 4.138 -7.296 -5.463 1.00 92.75 290 GLU A C 1
ATOM 2349 O O . GLU A 1 290 ? 4.090 -7.856 -4.362 1.00 92.75 290 GLU A O 1
ATOM 2354 N N . HIS A 1 291 ? 5.260 -7.283 -6.185 1.00 93.81 291 HIS A N 1
ATOM 2355 C CA . HIS A 1 291 ? 6.465 -7.998 -5.768 1.00 93.81 291 HIS A CA 1
ATOM 2356 C C . HIS A 1 291 ? 7.144 -7.349 -4.553 1.00 93.81 291 HIS A C 1
ATOM 2358 O O . HIS A 1 291 ? 7.630 -8.069 -3.680 1.00 93.81 291 HIS A O 1
ATOM 2364 N N . VAL A 1 292 ? 7.129 -6.013 -4.440 1.00 94.38 292 VAL A N 1
ATOM 2365 C CA . VAL A 1 292 ? 7.613 -5.307 -3.238 1.00 94.38 292 VAL A CA 1
ATOM 2366 C C . VAL A 1 292 ? 6.779 -5.691 -2.013 1.00 94.38 292 VAL A C 1
ATOM 2368 O O . VAL A 1 292 ? 7.340 -6.025 -0.969 1.00 94.38 292 VAL A O 1
ATOM 2371 N N . ALA A 1 293 ? 5.447 -5.719 -2.137 1.00 90.88 293 ALA A N 1
ATOM 2372 C CA . ALA A 1 293 ? 4.567 -6.140 -1.048 1.00 90.88 293 ALA A CA 1
ATOM 2373 C C . ALA A 1 293 ? 4.787 -7.617 -0.661 1.00 90.88 293 ALA A C 1
ATOM 2375 O O . ALA A 1 293 ? 4.769 -7.965 0.523 1.00 90.88 293 ALA A O 1
ATOM 2376 N N . THR A 1 294 ? 5.053 -8.478 -1.647 1.00 90.94 294 THR A N 1
ATOM 2377 C CA . THR A 1 294 ? 5.306 -9.916 -1.451 1.00 90.94 294 THR A CA 1
ATOM 2378 C C . THR A 1 294 ? 6.646 -10.196 -0.770 1.00 90.94 294 THR A C 1
ATOM 2380 O O . THR A 1 294 ? 6.749 -11.149 0.004 1.00 90.94 294 THR A O 1
ATOM 2383 N N . ALA A 1 295 ? 7.659 -9.353 -0.993 1.00 89.81 295 ALA A N 1
ATOM 2384 C CA . ALA A 1 295 ? 8.982 -9.505 -0.388 1.00 89.81 295 ALA A CA 1
ATOM 2385 C C . ALA A 1 295 ? 8.983 -9.346 1.144 1.00 89.81 295 ALA A C 1
ATOM 2387 O O . ALA A 1 295 ? 9.915 -9.808 1.799 1.00 89.81 295 ALA A O 1
ATOM 2388 N N . LYS A 1 296 ? 7.943 -8.724 1.725 1.00 86.62 296 LYS A N 1
ATOM 2389 C CA . LYS A 1 296 ? 7.777 -8.536 3.180 1.00 86.62 296 LYS A CA 1
ATOM 2390 C C . LYS A 1 296 ? 8.969 -7.853 3.875 1.00 86.62 296 LYS A C 1
ATOM 2392 O O . LYS A 1 296 ? 9.173 -8.041 5.072 1.00 86.62 296 LYS A O 1
ATOM 2397 N N . ASP A 1 297 ? 9.726 -7.019 3.160 1.00 90.88 297 ASP A N 1
ATOM 2398 C CA . ASP A 1 297 ? 10.811 -6.226 3.749 1.00 90.88 297 ASP A CA 1
ATOM 2399 C C . ASP A 1 297 ? 10.238 -5.031 4.524 1.00 90.88 297 ASP A C 1
ATOM 2401 O O . ASP A 1 297 ? 9.921 -3.976 3.970 1.00 90.88 297 ASP A O 1
ATOM 2405 N N . GLN A 1 298 ? 10.092 -5.211 5.835 1.00 88.50 298 GLN A N 1
ATOM 2406 C CA . GLN A 1 298 ? 9.546 -4.195 6.727 1.00 88.50 298 GLN A CA 1
ATOM 2407 C C . GLN A 1 298 ? 10.426 -2.939 6.760 1.00 88.50 298 GLN A C 1
ATOM 2409 O O . GLN A 1 298 ? 9.900 -1.833 6.717 1.00 88.50 298 GLN A O 1
ATOM 2414 N N . ALA A 1 299 ? 11.756 -3.077 6.781 1.00 91.06 299 ALA A N 1
ATOM 2415 C CA . ALA A 1 299 ? 12.663 -1.930 6.836 1.00 91.06 299 ALA A CA 1
ATOM 2416 C C . ALA A 1 299 ?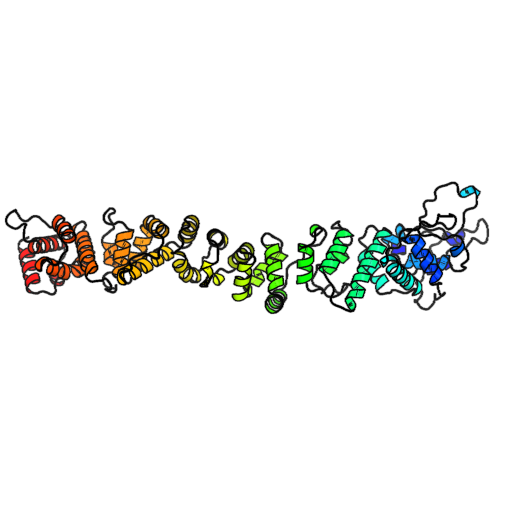 12.522 -1.037 5.594 1.00 91.06 299 ALA A C 1
ATOM 2418 O O . ALA A 1 299 ? 12.429 0.184 5.724 1.00 91.06 299 ALA A O 1
ATOM 2419 N N . PHE A 1 300 ? 12.436 -1.645 4.409 1.00 94.19 300 PHE A N 1
ATOM 2420 C CA . PHE A 1 300 ? 12.204 -0.915 3.165 1.00 94.19 300 PHE A CA 1
ATOM 2421 C C . PHE A 1 300 ? 10.841 -0.214 3.141 1.00 94.19 300 PHE A C 1
ATOM 2423 O O . PHE A 1 300 ? 10.746 0.934 2.718 1.00 94.19 300 PHE A O 1
ATOM 2430 N N . MET A 1 301 ? 9.785 -0.869 3.628 1.00 92.75 301 MET A N 1
ATOM 2431 C CA . MET A 1 301 ? 8.451 -0.267 3.672 1.00 92.75 301 MET A CA 1
ATOM 2432 C C . MET A 1 301 ? 8.413 1.017 4.508 1.00 92.75 301 MET A C 1
ATOM 2434 O O . MET A 1 301 ? 7.810 2.002 4.094 1.00 92.75 301 MET A O 1
ATOM 2438 N N . TRP A 1 302 ? 9.107 1.058 5.644 1.00 90.75 302 TRP A N 1
ATOM 2439 C CA . TRP A 1 302 ? 9.177 2.283 6.447 1.00 90.75 302 TRP A CA 1
ATOM 2440 C C . TRP A 1 302 ? 10.039 3.369 5.802 1.00 90.75 302 TRP A C 1
ATOM 2442 O O . TRP A 1 302 ? 9.647 4.531 5.831 1.00 90.75 302 TRP A O 1
ATOM 2452 N N . GLN A 1 303 ? 11.130 2.999 5.125 1.00 93.00 303 GLN A N 1
ATOM 2453 C CA . GLN A 1 303 ? 11.876 3.935 4.277 1.00 93.00 303 GLN A CA 1
ATOM 2454 C C . GLN A 1 303 ? 10.983 4.520 3.166 1.00 93.00 303 GLN A C 1
ATOM 2456 O O . GLN A 1 303 ? 11.071 5.702 2.844 1.00 93.00 303 GLN A O 1
ATOM 2461 N N . LEU A 1 304 ? 10.097 3.711 2.577 1.00 94.38 304 LEU A N 1
ATOM 2462 C CA . LEU A 1 304 ? 9.161 4.179 1.557 1.00 94.38 304 LEU A CA 1
ATOM 2463 C C . LEU A 1 304 ? 8.146 5.174 2.128 1.00 94.38 304 LEU A C 1
ATOM 2465 O O . LEU A 1 304 ? 7.839 6.149 1.449 1.00 94.38 304 LEU A O 1
ATOM 2469 N N . LEU A 1 305 ? 7.654 4.965 3.354 1.00 93.56 305 LEU A N 1
ATOM 2470 C CA . LEU A 1 305 ? 6.751 5.910 4.020 1.00 93.56 305 LEU A CA 1
ATOM 2471 C C . LEU A 1 305 ? 7.399 7.293 4.192 1.00 93.56 305 LEU A C 1
ATOM 2473 O O . LEU A 1 305 ? 6.737 8.297 3.943 1.00 93.56 305 LEU A O 1
ATOM 2477 N N . GLU A 1 306 ? 8.687 7.345 4.549 1.00 91.44 306 GLU A N 1
ATOM 2478 C CA . GLU A 1 306 ? 9.438 8.604 4.702 1.00 91.44 306 GLU A CA 1
ATOM 2479 C C . GLU A 1 306 ? 9.529 9.407 3.395 1.00 91.44 306 GLU A C 1
ATOM 2481 O O . GLU A 1 306 ? 9.569 10.636 3.420 1.00 91.44 306 GLU A O 1
ATOM 2486 N N . VAL A 1 307 ? 9.547 8.725 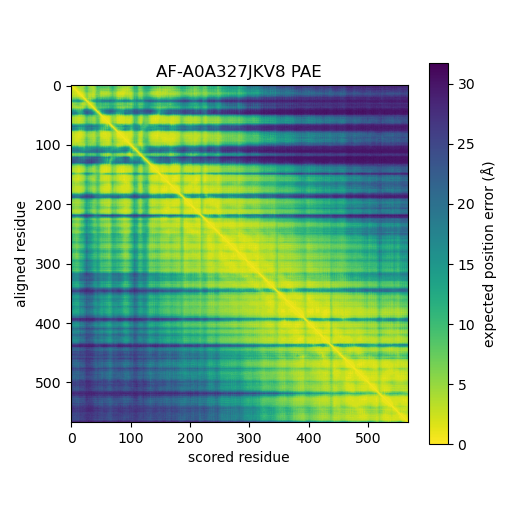2.245 1.00 93.19 307 VAL A N 1
ATOM 2487 C CA . VAL A 1 307 ? 9.669 9.362 0.923 1.00 93.19 307 VAL A CA 1
ATOM 2488 C C . VAL A 1 307 ? 8.303 9.619 0.279 1.00 93.19 307 VAL A C 1
ATOM 2490 O O . VAL A 1 307 ? 8.097 10.646 -0.370 1.00 93.19 307 VAL A O 1
ATOM 2493 N N . SER A 1 308 ? 7.362 8.681 0.407 1.00 93.75 308 SER A N 1
ATOM 2494 C CA . SER A 1 308 ? 6.038 8.773 -0.201 1.00 93.75 308 SER A CA 1
ATOM 2495 C C . SER A 1 308 ? 5.000 7.894 0.494 1.00 93.75 308 SER A C 1
ATOM 2497 O O . SER A 1 308 ? 4.850 6.705 0.203 1.00 93.75 308 SER A O 1
ATOM 2499 N N . GLU A 1 309 ? 4.163 8.530 1.311 1.00 92.50 309 GLU A N 1
ATOM 2500 C CA . GLU A 1 309 ? 3.014 7.887 1.951 1.00 92.50 309 GLU A CA 1
ATOM 2501 C C . GLU A 1 309 ? 2.042 7.254 0.943 1.00 92.50 309 GLU A C 1
ATOM 2503 O O . GLU A 1 309 ? 1.592 6.129 1.136 1.00 92.50 309 GLU A O 1
ATOM 2508 N N . LYS A 1 310 ? 1.779 7.905 -0.197 1.00 92.25 310 LYS A N 1
ATOM 2509 C CA . LYS A 1 310 ? 0.898 7.343 -1.239 1.00 92.25 310 LYS A CA 1
ATOM 2510 C C . LYS A 1 310 ? 1.435 6.037 -1.831 1.00 92.25 310 LYS A C 1
ATOM 2512 O O . LYS A 1 310 ? 0.660 5.113 -2.075 1.00 92.25 310 LYS A O 1
ATOM 2517 N N . ALA A 1 311 ? 2.745 5.951 -2.070 1.00 93.44 311 ALA A N 1
ATOM 2518 C CA . ALA A 1 311 ? 3.362 4.718 -2.554 1.00 93.44 311 ALA A CA 1
ATOM 2519 C C . ALA A 1 311 ? 3.326 3.627 -1.471 1.00 93.44 311 ALA A C 1
ATOM 2521 O O . ALA A 1 311 ? 2.982 2.482 -1.762 1.00 93.44 311 ALA A O 1
ATOM 2522 N N . PHE A 1 312 ? 3.593 3.995 -0.215 1.00 92.88 312 PHE A N 1
ATOM 2523 C CA . PHE A 1 312 ? 3.461 3.089 0.923 1.00 92.88 312 PHE A CA 1
ATOM 2524 C C . PHE A 1 312 ? 2.044 2.508 1.039 1.00 92.88 312 PHE A C 1
ATOM 2526 O O . PHE A 1 312 ? 1.892 1.287 1.069 1.00 92.88 312 PHE A O 1
ATOM 2533 N N . ILE A 1 313 ? 1.006 3.353 1.022 1.00 90.06 313 ILE A N 1
ATOM 2534 C CA . ILE A 1 313 ? -0.404 2.932 1.101 1.00 90.06 313 ILE A CA 1
ATOM 2535 C C . ILE A 1 313 ? -0.727 1.919 0.002 1.00 90.06 313 ILE A C 1
ATOM 2537 O O . ILE A 1 313 ? -1.352 0.892 0.271 1.00 90.06 313 ILE A O 1
ATOM 2541 N N . ARG A 1 314 ? -0.259 2.156 -1.229 1.00 90.06 314 ARG A N 1
ATOM 2542 C CA . ARG A 1 314 ? -0.486 1.240 -2.352 1.00 90.06 314 ARG A CA 1
ATOM 2543 C C . ARG A 1 314 ? 0.155 -0.136 -2.135 1.00 90.06 314 ARG A C 1
ATOM 2545 O O . ARG A 1 314 ? -0.497 -1.147 -2.392 1.00 90.06 314 ARG A O 1
ATOM 2552 N N . CYS A 1 315 ? 1.386 -0.192 -1.622 1.00 89.75 315 CYS A N 1
ATOM 2553 C CA . CYS A 1 315 ? 2.026 -1.456 -1.238 1.00 89.75 315 CYS A CA 1
ATOM 2554 C C . CYS A 1 315 ? 1.238 -2.172 -0.124 1.00 89.75 315 CYS A C 1
ATOM 2556 O O . CYS A 1 315 ? 0.940 -3.361 -0.231 1.00 89.75 315 CYS A O 1
ATOM 2558 N N . VAL A 1 316 ? 0.878 -1.448 0.943 1.00 87.75 316 VAL A N 1
ATOM 2559 C CA . VAL A 1 316 ? 0.191 -2.015 2.117 1.00 87.75 316 VAL A CA 1
ATOM 2560 C C . VAL A 1 316 ? -1.212 -2.508 1.783 1.00 87.75 316 VAL A C 1
ATOM 2562 O O . VAL A 1 316 ? -1.645 -3.522 2.327 1.00 87.75 316 VAL A O 1
ATOM 2565 N N . SER A 1 317 ? -1.894 -1.861 0.837 1.00 80.50 317 SER A N 1
ATOM 2566 C CA . SER A 1 317 ? -3.218 -2.290 0.375 1.00 80.50 317 SER A CA 1
ATOM 2567 C C . SER A 1 317 ? -3.215 -3.719 -0.175 1.00 80.50 317 SER A C 1
ATOM 2569 O O . SER A 1 317 ? -4.209 -4.428 -0.051 1.00 80.50 317 SER A O 1
ATOM 2571 N N . SER A 1 318 ? -2.080 -4.169 -0.719 1.00 76.81 318 SER A N 1
ATOM 2572 C CA . SER A 1 318 ? -1.903 -5.537 -1.223 1.00 76.81 318 SER A CA 1
ATOM 2573 C C . SER A 1 318 ? -1.485 -6.534 -0.131 1.00 76.81 318 SER A C 1
ATOM 2575 O O . SER A 1 318 ? -1.638 -7.741 -0.302 1.00 76.81 318 SER A O 1
ATOM 2577 N N . SER A 1 319 ? -0.959 -6.057 1.004 1.00 80.19 319 SER A N 1
ATOM 2578 C CA . SER A 1 319 ? -0.522 -6.897 2.125 1.00 80.19 319 SER A CA 1
ATOM 2579 C C . SER A 1 319 ? -0.655 -6.158 3.470 1.00 80.19 319 SER A C 1
ATOM 2581 O O . SER A 1 319 ? 0.287 -5.500 3.922 1.00 80.19 319 SER A O 1
ATOM 2583 N N . PRO A 1 320 ? -1.796 -6.297 4.179 1.00 77.12 320 PRO A N 1
ATOM 2584 C CA . PRO A 1 320 ? -2.044 -5.608 5.452 1.00 77.12 320 PRO A CA 1
ATOM 2585 C C . PRO A 1 320 ? -1.110 -6.016 6.603 1.00 77.12 320 PRO A C 1
ATOM 2587 O O . PRO A 1 320 ? -1.204 -5.462 7.695 1.00 77.12 320 PRO A O 1
ATOM 2590 N N . THR A 1 321 ? -0.219 -6.994 6.404 1.00 80.94 321 THR A N 1
ATOM 2591 C CA . THR A 1 321 ? 0.709 -7.460 7.446 1.00 80.94 321 THR A CA 1
ATOM 2592 C C . THR A 1 321 ? 1.701 -6.386 7.877 1.00 80.94 321 THR A C 1
AT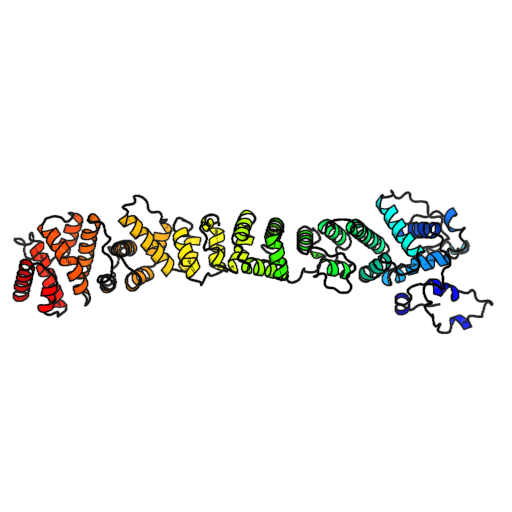OM 2594 O O . THR A 1 321 ? 2.172 -6.429 9.005 1.00 80.94 321 THR A O 1
ATOM 2597 N N . PHE A 1 322 ? 1.996 -5.406 7.017 1.00 81.44 322 PHE A N 1
ATOM 2598 C CA . PHE A 1 322 ? 2.890 -4.292 7.355 1.00 81.44 322 PHE A CA 1
ATOM 2599 C C . PHE A 1 322 ? 2.321 -3.349 8.427 1.00 81.44 322 PHE A C 1
ATOM 2601 O O . PHE A 1 322 ? 3.074 -2.577 9.013 1.00 81.44 322 PHE A O 1
ATOM 2608 N N . LEU A 1 323 ? 1.013 -3.420 8.702 1.00 80.50 323 LEU A N 1
ATOM 2609 C CA . LEU A 1 323 ? 0.362 -2.629 9.750 1.00 80.50 323 LEU A CA 1
ATOM 2610 C C . LEU A 1 323 ? 0.634 -3.167 11.164 1.00 80.50 323 LEU A C 1
ATOM 2612 O O . LEU A 1 323 ? 0.323 -2.494 12.146 1.00 80.50 323 LEU A O 1
ATOM 2616 N N . ASP A 1 324 ? 1.216 -4.364 11.288 1.00 80.75 324 ASP A N 1
ATOM 2617 C CA . ASP A 1 324 ? 1.583 -4.967 12.571 1.00 80.75 324 ASP A CA 1
ATOM 2618 C C . ASP A 1 324 ? 2.948 -4.451 13.076 1.00 80.75 324 ASP A C 1
ATOM 2620 O O . ASP A 1 324 ? 3.883 -5.208 13.321 1.00 80.75 324 ASP A O 1
ATOM 2624 N N . ASP A 1 325 ? 3.081 -3.127 13.197 1.00 82.94 325 ASP A N 1
ATOM 2625 C CA . ASP A 1 325 ? 4.301 -2.432 13.630 1.00 82.94 325 ASP A CA 1
ATOM 2626 C C . ASP A 1 325 ? 3.945 -1.237 14.528 1.00 82.94 325 ASP A C 1
ATOM 2628 O O . ASP A 1 325 ? 2.900 -0.600 14.358 1.00 82.94 325 ASP A O 1
ATOM 2632 N N . ASP A 1 326 ? 4.815 -0.913 15.483 1.00 81.00 326 ASP A N 1
ATOM 2633 C CA . ASP A 1 326 ? 4.633 0.229 16.384 1.00 81.00 326 ASP A CA 1
ATOM 2634 C C . ASP A 1 326 ? 4.759 1.582 15.660 1.00 81.00 326 ASP A C 1
ATOM 2636 O O . ASP A 1 326 ? 4.190 2.582 16.099 1.00 81.00 326 ASP A O 1
ATOM 2640 N N . ARG A 1 327 ? 5.422 1.618 14.499 1.00 85.38 327 ARG A N 1
ATOM 2641 C CA . ARG A 1 327 ? 5.599 2.820 13.668 1.00 85.38 327 ARG A CA 1
ATOM 2642 C C . ARG A 1 327 ? 4.333 3.280 12.942 1.00 85.38 327 ARG A C 1
ATOM 2644 O O . ARG A 1 327 ? 4.364 4.307 12.270 1.00 85.38 327 ARG A O 1
ATOM 2651 N N . ILE A 1 328 ? 3.197 2.600 13.117 1.00 82.88 328 ILE A N 1
ATOM 2652 C CA . ILE A 1 328 ? 1.884 3.031 12.597 1.00 82.88 328 ILE A CA 1
ATOM 2653 C C . ILE A 1 328 ? 1.489 4.456 13.035 1.00 82.88 328 ILE A C 1
ATOM 2655 O O . ILE A 1 328 ? 0.681 5.120 12.381 1.00 82.88 328 ILE A O 1
ATOM 2659 N N . GLY A 1 329 ? 2.071 4.954 14.131 1.00 81.25 329 GLY A N 1
ATOM 2660 C CA . GLY A 1 329 ? 1.921 6.348 14.554 1.00 81.25 329 GLY A CA 1
ATOM 2661 C C . GLY A 1 329 ? 2.422 7.370 13.524 1.00 81.25 329 GLY A C 1
ATOM 2662 O O . GLY A 1 329 ? 1.958 8.503 13.541 1.00 81.25 329 GLY A O 1
ATOM 2663 N N . ASN A 1 330 ? 3.304 6.974 12.600 1.00 86.25 330 ASN A N 1
ATOM 2664 C CA . ASN A 1 330 ? 3.894 7.866 11.596 1.00 86.25 330 ASN A CA 1
ATOM 2665 C C . ASN A 1 330 ? 3.023 8.053 10.343 1.00 86.25 330 ASN A C 1
ATOM 2667 O O . ASN A 1 330 ? 3.300 8.942 9.545 1.00 86.25 330 ASN A O 1
ATOM 2671 N N . ILE A 1 331 ? 2.008 7.210 10.140 1.00 90.06 331 ILE A N 1
ATOM 2672 C CA . ILE A 1 331 ? 1.074 7.322 9.007 1.00 90.06 331 ILE A CA 1
ATOM 2673 C C . ILE A 1 331 ? 0.040 8.397 9.349 1.00 90.06 331 ILE A C 1
ATOM 2675 O O . ILE A 1 331 ? -0.419 8.436 10.493 1.00 90.06 331 ILE A O 1
ATOM 2679 N N . SER A 1 332 ? -0.334 9.249 8.393 1.00 91.94 332 SER A N 1
ATOM 2680 C CA . SER A 1 332 ? -1.376 10.262 8.598 1.00 91.94 332 SER A CA 1
ATOM 2681 C C . SER A 1 332 ? -2.745 9.625 8.853 1.00 91.94 332 SER A C 1
ATOM 2683 O O . SER A 1 332 ? -2.992 8.463 8.509 1.00 91.94 332 SER A O 1
ATOM 2685 N N . ASP A 1 333 ? -3.657 10.384 9.460 1.00 93.31 333 ASP A N 1
ATOM 2686 C CA . ASP A 1 333 ? -5.015 9.895 9.688 1.00 93.31 333 ASP A CA 1
ATOM 2687 C C . ASP A 1 333 ? -5.738 9.677 8.345 1.00 93.31 333 ASP A C 1
ATOM 2689 O O . ASP A 1 333 ? -6.402 8.655 8.173 1.00 93.31 333 ASP A O 1
ATOM 2693 N N . GLU A 1 334 ? -5.520 10.554 7.358 1.00 92.00 334 GLU A N 1
ATOM 2694 C CA . GLU A 1 334 ? -6.030 10.421 5.987 1.00 92.00 334 GLU A CA 1
ATOM 2695 C C . GLU A 1 334 ? -5.477 9.168 5.290 1.00 92.00 334 GLU A C 1
ATOM 2697 O O . GLU A 1 334 ? -6.212 8.428 4.631 1.00 92.00 334 GLU A O 1
ATOM 2702 N N . GLY A 1 335 ? -4.181 8.894 5.458 1.00 89.88 335 GLY A N 1
ATOM 2703 C CA . GLY A 1 335 ? -3.536 7.709 4.903 1.00 89.88 335 GLY A CA 1
ATOM 2704 C C . GLY A 1 335 ? -4.080 6.414 5.501 1.00 89.88 335 GLY A C 1
ATOM 2705 O O . GLY A 1 335 ? -4.319 5.441 4.782 1.00 89.88 335 GLY A O 1
ATOM 2706 N N . LEU A 1 336 ? -4.345 6.403 6.810 1.00 90.94 336 LEU A N 1
ATOM 2707 C CA . LEU A 1 336 ? -4.989 5.270 7.468 1.00 90.94 336 LEU A CA 1
ATOM 2708 C C . LEU A 1 336 ? -6.434 5.076 7.010 1.00 90.94 336 LEU A C 1
ATOM 2710 O O . LEU A 1 336 ? -6.808 3.935 6.741 1.00 90.94 336 LEU A O 1
ATOM 2714 N N . VAL A 1 337 ? -7.224 6.146 6.864 1.00 91.62 337 VAL A N 1
ATOM 2715 C CA . VAL A 1 337 ? -8.577 6.062 6.281 1.00 91.62 337 VAL A CA 1
ATOM 2716 C C . VAL A 1 337 ? -8.512 5.374 4.920 1.00 91.62 337 VAL A C 1
ATOM 2718 O O . VAL A 1 337 ? -9.182 4.361 4.715 1.00 91.62 337 VAL A O 1
ATOM 2721 N N . GLN A 1 338 ? -7.617 5.832 4.039 1.00 89.38 338 GLN A N 1
ATOM 2722 C CA . GLN A 1 338 ? -7.452 5.245 2.712 1.00 89.38 338 GLN A CA 1
ATOM 2723 C C . GLN A 1 338 ? -7.097 3.752 2.777 1.00 89.38 338 GLN A C 1
ATOM 2725 O O . GLN A 1 338 ? -7.650 2.959 2.013 1.00 89.38 338 GLN A O 1
ATOM 2730 N N . ILE A 1 339 ? -6.207 3.339 3.686 1.00 88.44 339 ILE A N 1
ATOM 2731 C CA . ILE A 1 339 ? -5.851 1.923 3.878 1.00 88.44 339 ILE A CA 1
ATOM 2732 C C . ILE A 1 339 ? -7.074 1.101 4.305 1.00 88.44 339 ILE A C 1
ATOM 2734 O O . ILE A 1 339 ? -7.305 0.025 3.755 1.00 88.44 339 ILE A O 1
ATOM 2738 N N . PHE A 1 340 ? -7.869 1.581 5.264 1.00 86.62 340 PHE A N 1
ATOM 2739 C CA . PHE A 1 340 ? -9.052 0.853 5.736 1.00 86.62 340 PHE A CA 1
ATOM 2740 C C . PHE A 1 340 ? -10.143 0.744 4.662 1.00 86.62 340 PHE A C 1
ATOM 2742 O O . PHE A 1 340 ? -10.784 -0.304 4.558 1.00 86.62 340 PHE A O 1
ATOM 2749 N N . GLU A 1 341 ? -10.311 1.773 3.832 1.00 85.25 341 GLU A N 1
ATOM 2750 C CA . GLU A 1 341 ? -11.274 1.777 2.727 1.00 85.25 341 GLU A CA 1
ATOM 2751 C C . GLU A 1 341 ? -10.851 0.872 1.561 1.00 85.25 341 GLU A C 1
ATOM 2753 O O . GLU A 1 341 ? -11.674 0.127 1.025 1.00 85.25 341 GLU A O 1
ATOM 2758 N N . THR A 1 342 ? -9.570 0.907 1.176 1.00 79.81 342 THR A N 1
ATOM 2759 C CA . THR A 1 342 ? -9.054 0.193 -0.009 1.00 79.81 342 THR A CA 1
ATOM 2760 C C . THR A 1 342 ? -8.639 -1.244 0.283 1.00 79.81 342 THR A C 1
ATOM 2762 O O . THR A 1 342 ? -8.979 -2.148 -0.478 1.00 79.81 342 THR A O 1
ATOM 2765 N N . ALA A 1 343 ? -7.925 -1.482 1.386 1.00 71.38 343 ALA A N 1
ATOM 2766 C CA . ALA A 1 343 ? -7.393 -2.801 1.717 1.00 71.38 343 ALA A CA 1
ATOM 2767 C C . ALA A 1 343 ? -8.448 -3.716 2.350 1.00 71.38 343 ALA A C 1
ATOM 2769 O O . ALA A 1 343 ? -8.239 -4.930 2.391 1.00 71.38 343 ALA A O 1
ATOM 2770 N N . GLN A 1 344 ? -9.539 -3.136 2.885 1.00 70.00 344 GLN A N 1
ATOM 2771 C CA . GLN A 1 344 ? -10.549 -3.805 3.713 1.00 70.00 344 GLN A CA 1
ATOM 2772 C C . GLN A 1 344 ? -9.928 -4.931 4.545 1.00 70.00 344 GLN A C 1
ATOM 2774 O O . GLN A 1 344 ? -10.189 -6.101 4.259 1.00 70.00 344 GLN A O 1
ATOM 2779 N N . PRO A 1 345 ? -9.044 -4.634 5.512 1.00 65.38 345 PRO A N 1
ATOM 2780 C CA . PRO A 1 345 ? -8.271 -5.661 6.202 1.00 65.38 345 PRO A CA 1
ATOM 2781 C C . PRO A 1 345 ? -9.200 -6.682 6.887 1.00 65.38 345 PRO A C 1
ATOM 2783 O O . PRO A 1 345 ? -9.647 -6.483 8.006 1.00 65.38 345 PRO A O 1
ATOM 2786 N N . LYS A 1 346 ? -9.508 -7.804 6.220 1.00 65.31 346 LYS A N 1
ATOM 2787 C CA . LYS A 1 346 ? -10.392 -8.858 6.763 1.00 65.31 346 LYS A CA 1
ATOM 2788 C C . LYS A 1 346 ? -9.670 -9.753 7.768 1.00 65.31 346 LYS A C 1
ATOM 2790 O O . LYS A 1 346 ? -10.299 -10.493 8.523 1.00 65.31 346 LYS A O 1
ATOM 2795 N N . ASN A 1 347 ? -8.340 -9.699 7.782 1.00 65.75 347 ASN A N 1
ATOM 2796 C CA . ASN A 1 347 ? -7.525 -10.475 8.700 1.00 65.75 347 ASN A CA 1
ATOM 2797 C C . ASN A 1 347 ? -7.625 -9.884 10.107 1.00 65.75 347 ASN A C 1
ATOM 2799 O O . ASN A 1 347 ? -7.116 -8.803 10.384 1.00 65.75 347 ASN A O 1
ATOM 2803 N N . ALA A 1 348 ? -8.224 -10.645 11.024 1.00 63.28 348 ALA A N 1
ATOM 2804 C CA . ALA A 1 348 ? -8.387 -10.232 12.416 1.00 63.28 348 ALA A CA 1
ATOM 2805 C C . ALA A 1 348 ? -7.051 -10.041 13.163 1.00 63.28 348 ALA A C 1
ATOM 2807 O O . ALA A 1 348 ? -7.007 -9.336 14.168 1.00 63.28 348 ALA A O 1
ATOM 2808 N N . LYS A 1 349 ? -5.958 -10.668 12.696 1.00 75.81 349 LYS A N 1
ATOM 2809 C CA . LYS A 1 349 ? -4.672 -10.692 13.413 1.00 75.81 349 LYS A CA 1
ATOM 2810 C C . LYS A 1 349 ? -3.967 -9.321 13.436 1.00 75.81 349 LYS A C 1
ATOM 2812 O O . LYS A 1 349 ? -3.764 -8.832 14.542 1.00 75.81 349 LYS A O 1
ATOM 2817 N N . PRO A 1 350 ? -3.673 -8.668 12.288 1.00 77.56 350 PRO A N 1
ATOM 2818 C CA . PRO A 1 350 ? -3.056 -7.335 12.286 1.00 77.56 350 PRO A CA 1
ATOM 2819 C C . PRO A 1 350 ? -3.969 -6.277 12.917 1.00 77.56 350 PRO A C 1
ATOM 2821 O O . PRO A 1 350 ? -3.507 -5.345 13.561 1.00 77.56 350 PRO A O 1
ATOM 2824 N N . LEU A 1 351 ? -5.291 -6.439 12.791 1.00 83.12 351 LEU A N 1
ATOM 2825 C CA . LEU A 1 351 ? -6.249 -5.517 13.398 1.00 83.12 351 LEU A CA 1
ATOM 2826 C C . LEU A 1 351 ? -6.243 -5.567 14.927 1.00 83.12 351 LEU A C 1
ATOM 2828 O O . LEU A 1 351 ? -6.425 -4.536 15.569 1.00 83.12 351 LEU A O 1
ATOM 2832 N N . LYS A 1 352 ? -6.006 -6.742 15.522 1.00 84.44 352 LYS A N 1
ATOM 2833 C CA . LYS A 1 352 ? -5.960 -6.896 16.980 1.00 84.44 352 LYS A CA 1
ATOM 2834 C C . LYS A 1 352 ? -4.813 -6.098 17.610 1.00 84.44 352 LYS A C 1
ATOM 2836 O O . LYS A 1 352 ? -4.979 -5.593 18.714 1.00 84.44 352 LYS A O 1
ATOM 2841 N N . THR A 1 353 ? -3.674 -5.986 16.928 1.00 84.69 353 THR A N 1
ATOM 2842 C CA . THR A 1 353 ? -2.524 -5.196 17.394 1.00 84.69 353 THR A CA 1
ATOM 2843 C C . THR A 1 353 ? -2.647 -3.725 17.009 1.00 84.69 353 THR A C 1
ATOM 2845 O O . THR A 1 353 ? -2.283 -2.850 17.791 1.00 84.69 353 THR A O 1
ATOM 2848 N N . LEU A 1 354 ? -3.223 -3.444 15.840 1.00 88.12 354 LEU A N 1
ATOM 2849 C CA . LEU A 1 354 ? -3.408 -2.092 15.329 1.00 88.12 354 LEU A CA 1
ATOM 2850 C C . LEU A 1 354 ? -4.423 -1.272 16.132 1.00 88.12 354 LEU A C 1
ATOM 2852 O O . LEU A 1 354 ? -4.119 -0.154 16.539 1.00 88.12 354 LEU A O 1
ATOM 2856 N N . VAL A 1 355 ? -5.626 -1.804 16.368 1.00 91.50 355 VAL A N 1
ATOM 2857 C CA . VAL A 1 355 ? -6.737 -1.037 16.958 1.00 91.50 355 VAL A CA 1
ATOM 2858 C C . VAL A 1 355 ? -6.363 -0.385 18.300 1.00 91.50 355 VAL A C 1
ATOM 2860 O O . VAL A 1 355 ? -6.574 0.822 18.425 1.00 91.50 355 VAL A O 1
ATOM 2863 N N . PRO A 1 356 ? -5.743 -1.088 19.273 1.00 91.19 356 PRO A N 1
ATOM 2864 C CA . PRO A 1 356 ? -5.319 -0.467 20.529 1.00 91.19 356 PRO A CA 1
ATOM 2865 C C . PRO A 1 356 ? -4.362 0.721 20.352 1.00 91.19 356 PRO A C 1
ATOM 2867 O O . PRO A 1 356 ? -4.410 1.661 21.145 1.00 91.19 356 PRO A O 1
ATOM 2870 N N . ARG A 1 357 ? -3.512 0.707 19.313 1.00 90.12 357 ARG A N 1
ATOM 2871 C CA . ARG A 1 357 ? -2.563 1.794 19.008 1.00 90.12 357 ARG A CA 1
ATOM 2872 C C . ARG A 1 357 ? -3.256 3.032 18.429 1.00 90.12 357 ARG A C 1
ATOM 2874 O O . ARG A 1 357 ? -2.713 4.126 18.527 1.00 90.12 357 ARG A O 1
ATOM 2881 N N . LEU A 1 358 ? -4.445 2.875 17.842 1.00 92.94 358 LEU A N 1
ATOM 2882 C CA . LEU A 1 358 ? -5.211 3.971 17.237 1.00 92.94 358 LEU A CA 1
ATOM 2883 C C . LEU A 1 358 ? -6.118 4.706 18.235 1.00 92.94 358 LEU A C 1
ATOM 2885 O O . LEU A 1 358 ? -6.567 5.809 17.932 1.00 92.94 358 LEU A O 1
ATOM 2889 N N . LEU A 1 359 ? -6.361 4.145 19.426 1.00 94.00 359 LEU A N 1
ATOM 2890 C CA . LEU A 1 359 ? -7.287 4.714 20.419 1.00 94.00 359 LEU A CA 1
ATOM 2891 C C . LEU A 1 359 ? -6.886 6.110 20.929 1.00 94.00 359 LEU A C 1
ATOM 2893 O O . LEU A 1 359 ? -7.728 6.841 21.448 1.00 94.00 359 LEU A O 1
ATOM 2897 N N . SER A 1 360 ? -5.620 6.498 20.767 1.00 91.81 360 SER A N 1
ATOM 2898 C CA . SER A 1 360 ? -5.105 7.824 21.126 1.00 91.81 360 SER A CA 1
ATOM 2899 C C . SER A 1 360 ? -5.364 8.902 20.064 1.00 91.81 360 SER A C 1
ATOM 2901 O O . SER A 1 360 ? -5.131 10.082 20.337 1.00 91.81 360 SER A O 1
ATOM 2903 N N . ARG A 1 361 ? -5.857 8.526 18.875 1.00 92.88 361 ARG A N 1
ATOM 2904 C CA . ARG A 1 361 ? -6.163 9.434 17.755 1.00 92.88 361 ARG A CA 1
ATOM 2905 C C . ARG A 1 361 ? -7.604 9.930 17.814 1.00 92.88 361 ARG A C 1
ATOM 2907 O O . ARG A 1 361 ? -8.495 9.192 18.226 1.00 92.88 361 ARG A O 1
ATOM 2914 N N . SER A 1 362 ? -7.839 11.178 17.411 1.00 93.56 362 SER A N 1
ATOM 2915 C CA . SER A 1 362 ? -9.144 11.848 17.533 1.00 93.56 362 SER A CA 1
ATOM 2916 C C . SER A 1 362 ? -9.898 12.024 16.209 1.00 93.56 362 SER A C 1
ATOM 2918 O O . SER A 1 362 ? -11.062 12.425 16.243 1.00 93.56 362 SER A O 1
ATOM 2920 N N . ASN A 1 363 ? -9.287 11.715 15.059 1.00 95.56 363 ASN A N 1
ATOM 2921 C CA . ASN A 1 363 ? -9.911 11.884 13.745 1.00 95.56 363 ASN A CA 1
ATOM 2922 C C . ASN A 1 363 ? -11.175 11.014 13.587 1.00 95.56 363 ASN A C 1
ATOM 2924 O O . ASN A 1 363 ? -11.134 9.789 13.688 1.00 95.56 363 ASN A O 1
ATOM 2928 N N . THR A 1 364 ? -12.312 11.663 13.334 1.00 94.88 364 THR A N 1
ATOM 2929 C CA . THR A 1 364 ? -13.636 11.027 13.267 1.00 94.88 364 THR A CA 1
ATOM 2930 C C . THR A 1 364 ? -13.831 10.135 12.045 1.00 94.88 364 THR A C 1
ATOM 2932 O O . THR A 1 364 ? -14.534 9.131 12.142 1.00 94.88 364 THR A O 1
ATOM 2935 N N . GLU A 1 365 ? -13.216 10.474 10.911 1.00 95.19 365 GLU A N 1
ATOM 2936 C CA . GLU A 1 365 ? -13.290 9.671 9.684 1.00 95.19 365 GLU A CA 1
ATOM 2937 C C . GLU A 1 365 ? -12.528 8.360 9.863 1.00 95.19 365 GLU A C 1
ATOM 2939 O O . GLU A 1 365 ? -13.071 7.290 9.592 1.00 95.19 365 GLU A O 1
ATOM 2944 N N . LEU A 1 366 ? -11.326 8.427 10.445 1.00 94.81 366 LEU A N 1
ATOM 2945 C CA . LEU A 1 366 ? -10.546 7.248 10.814 1.00 94.81 366 LEU A CA 1
ATOM 2946 C C . LEU A 1 366 ? -11.310 6.358 11.795 1.00 94.81 366 LEU A C 1
ATOM 2948 O O . LEU A 1 366 ? -11.412 5.152 11.581 1.00 94.81 366 LEU A O 1
ATOM 2952 N N . ILE A 1 367 ? -11.876 6.945 12.852 1.00 95.19 367 ILE A N 1
ATOM 2953 C CA . ILE A 1 367 ? -12.672 6.207 13.842 1.00 95.19 367 ILE A CA 1
ATOM 2954 C C . ILE A 1 367 ? -13.831 5.473 13.160 1.00 95.19 367 ILE A C 1
ATOM 2956 O O . ILE A 1 367 ? -14.033 4.284 13.406 1.00 95.19 367 ILE A O 1
ATOM 2960 N N . SER A 1 368 ? -14.555 6.157 12.271 1.00 93.75 368 SER A N 1
ATOM 2961 C CA . SER A 1 368 ? -15.661 5.575 11.507 1.00 93.75 368 SER A CA 1
ATOM 2962 C C . SER A 1 368 ? -15.195 4.428 10.602 1.00 93.75 368 SER A C 1
ATOM 2964 O O . SER A 1 368 ? -15.772 3.340 10.644 1.00 93.75 368 SER A O 1
ATOM 2966 N N . ALA A 1 369 ? -14.111 4.626 9.845 1.00 92.50 369 ALA A N 1
ATOM 2967 C CA . ALA A 1 369 ? -13.554 3.620 8.942 1.00 92.50 369 ALA A CA 1
ATOM 2968 C C . ALA A 1 369 ? -13.101 2.356 9.698 1.00 92.50 369 ALA A C 1
ATOM 2970 O O . ALA A 1 369 ? -13.460 1.234 9.329 1.00 92.50 369 ALA A O 1
ATOM 2971 N N . VAL A 1 370 ? -12.377 2.527 10.809 1.00 92.25 370 VAL A N 1
ATOM 2972 C CA . VAL A 1 370 ? -11.897 1.417 11.649 1.00 92.25 370 VAL A CA 1
ATOM 2973 C C . VAL A 1 370 ? -13.065 0.694 12.322 1.00 92.25 370 VAL A C 1
ATOM 2975 O O . VAL A 1 370 ? -13.106 -0.539 12.328 1.00 92.25 370 VAL A O 1
ATOM 2978 N N . TYR A 1 371 ? -14.035 1.435 12.869 1.00 92.50 371 TYR A N 1
ATOM 2979 C CA . TYR A 1 371 ? -15.205 0.842 13.518 1.00 92.50 371 TYR A CA 1
ATOM 2980 C C . TYR A 1 371 ? -16.079 0.077 12.522 1.00 92.50 371 TYR A C 1
ATOM 2982 O O . TYR A 1 371 ? -16.538 -1.018 12.835 1.00 92.50 371 TYR A O 1
ATOM 2990 N N . SER A 1 372 ? -16.255 0.599 11.305 1.00 90.88 372 SER A N 1
ATOM 2991 C CA . SER A 1 372 ? -16.976 -0.097 10.237 1.00 90.88 372 SER A CA 1
ATOM 2992 C C . SER A 1 372 ? -16.284 -1.402 9.834 1.00 90.88 372 SER A C 1
ATOM 2994 O O . SER A 1 372 ? -16.959 -2.385 9.529 1.00 90.88 372 SER A O 1
ATOM 2996 N N . ALA A 1 373 ? -14.949 -1.433 9.834 1.00 88.50 373 ALA A N 1
ATOM 2997 C CA . ALA A 1 373 ? -14.187 -2.627 9.483 1.00 88.50 373 ALA A CA 1
ATOM 2998 C C . ALA A 1 373 ? -14.187 -3.688 10.600 1.00 88.50 373 ALA A C 1
ATOM 3000 O O . ALA A 1 373 ? -14.222 -4.886 10.311 1.00 88.50 373 ALA A O 1
ATOM 3001 N N . ALA A 1 374 ? -14.133 -3.276 11.873 1.00 90.19 374 ALA A N 1
ATOM 3002 C CA . ALA A 1 374 ? -13.924 -4.193 12.995 1.00 90.19 374 ALA A CA 1
ATOM 3003 C C . ALA A 1 374 ? -14.631 -3.770 14.303 1.00 90.19 374 ALA A C 1
ATOM 3005 O O . ALA A 1 374 ? -13.974 -3.602 15.338 1.00 90.19 374 ALA A O 1
ATOM 3006 N N . PRO A 1 375 ? -15.973 -3.681 14.322 1.00 93.00 375 PRO A N 1
ATOM 3007 C CA . PRO A 1 375 ? -16.715 -3.079 15.436 1.00 93.00 375 PRO A CA 1
ATOM 3008 C C . PRO A 1 375 ? -16.519 -3.823 16.769 1.00 93.00 375 PRO A C 1
ATOM 3010 O O . PRO A 1 375 ? -16.361 -3.207 17.827 1.00 93.00 375 PRO A O 1
ATOM 3013 N N . LYS A 1 376 ? -16.433 -5.160 16.720 1.00 93.25 376 LYS A N 1
ATOM 3014 C CA . LYS A 1 376 ? -16.165 -6.018 17.889 1.00 93.25 376 LYS A CA 1
ATOM 3015 C C . LYS A 1 376 ? -14.775 -5.792 18.483 1.00 93.25 376 LYS A C 1
ATOM 3017 O O . LYS A 1 376 ? -14.643 -5.733 19.701 1.00 93.25 376 LYS A O 1
ATOM 3022 N N . LEU A 1 377 ? -13.750 -5.672 17.632 1.00 93.12 377 LEU A N 1
ATOM 3023 C CA . LEU A 1 377 ? -12.370 -5.456 18.080 1.00 93.12 377 LEU A CA 1
ATOM 3024 C C . LEU A 1 377 ? -12.199 -4.059 18.675 1.00 93.12 377 LEU A C 1
ATOM 3026 O O . LEU A 1 377 ? -11.551 -3.931 19.707 1.00 93.12 377 LEU A O 1
ATOM 3030 N N . VAL A 1 378 ? -12.816 -3.037 18.072 1.00 95.25 378 VAL A N 1
ATOM 3031 C CA . VAL A 1 378 ? -12.806 -1.674 18.627 1.00 95.25 378 VAL A CA 1
ATOM 3032 C C . VAL A 1 378 ? -13.498 -1.633 19.982 1.00 95.25 378 VAL A C 1
ATOM 3034 O O . VAL A 1 378 ? -12.934 -1.101 20.934 1.00 95.25 378 VAL A O 1
ATOM 3037 N N . THR A 1 379 ? -14.679 -2.244 20.096 1.00 96.12 379 THR A N 1
ATOM 3038 C CA . THR A 1 379 ? -15.416 -2.296 21.367 1.00 96.12 379 THR A CA 1
ATOM 3039 C C . THR A 1 379 ? -14.590 -2.980 22.455 1.00 96.12 379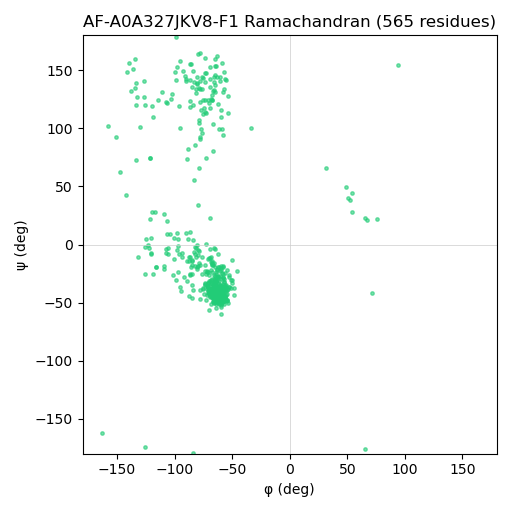 THR A C 1
ATOM 3041 O O . THR A 1 379 ? -14.445 -2.423 23.540 1.00 96.12 379 THR A O 1
ATOM 3044 N N . ALA A 1 380 ? -13.993 -4.139 22.154 1.00 95.81 380 ALA A N 1
ATOM 3045 C CA . ALA A 1 380 ? -13.120 -4.843 23.089 1.00 95.81 380 ALA A CA 1
ATOM 3046 C C . ALA A 1 380 ? -11.916 -3.984 23.507 1.00 95.81 380 ALA A C 1
ATOM 3048 O O . ALA A 1 380 ? -11.695 -3.787 24.694 1.00 95.81 380 ALA A O 1
ATOM 3049 N N . ALA A 1 381 ? -11.197 -3.393 22.547 1.00 95.69 381 ALA A N 1
ATOM 3050 C CA . ALA A 1 381 ? -10.011 -2.590 22.833 1.00 95.69 381 ALA A CA 1
ATOM 3051 C C . ALA A 1 381 ? -10.320 -1.348 23.687 1.00 95.69 381 ALA A C 1
ATOM 3053 O O . ALA A 1 381 ? -9.553 -1.026 24.594 1.00 95.69 381 ALA A O 1
ATOM 3054 N N . VAL A 1 382 ? -11.440 -0.661 23.428 1.00 96.56 382 VAL A N 1
ATOM 3055 C CA . VAL A 1 382 ? -11.887 0.480 24.245 1.00 96.56 382 VAL A CA 1
ATOM 3056 C C . VAL A 1 382 ? -12.235 0.026 25.662 1.00 96.56 382 VAL A C 1
ATOM 3058 O O . VAL A 1 382 ? -11.802 0.661 26.622 1.00 96.56 382 VAL A O 1
ATOM 3061 N N . VAL A 1 383 ? -12.984 -1.073 25.808 1.00 95.88 383 VAL A N 1
ATOM 3062 C CA . VAL A 1 383 ? -13.366 -1.594 27.128 1.00 95.88 383 VAL A CA 1
ATOM 3063 C C . VAL A 1 383 ? -12.141 -2.040 27.922 1.00 95.88 383 VAL A C 1
ATOM 3065 O O . VAL A 1 383 ? -12.008 -1.647 29.078 1.00 95.88 383 VAL A O 1
ATOM 3068 N N . ASP A 1 384 ? -11.233 -2.794 27.304 1.00 95.25 384 ASP A N 1
ATOM 3069 C CA . ASP A 1 384 ? -10.001 -3.275 27.933 1.00 95.25 384 ASP A CA 1
ATOM 3070 C C . ASP A 1 384 ? -9.138 -2.107 28.414 1.00 95.25 384 ASP A C 1
ATOM 3072 O O . ASP A 1 384 ? -8.690 -2.086 29.560 1.00 95.25 384 ASP A O 1
ATOM 3076 N N . LYS A 1 385 ? -8.957 -1.086 27.567 1.00 94.88 385 LYS A N 1
ATOM 3077 C CA . LYS A 1 385 ? -8.120 0.068 27.899 1.00 94.88 385 LYS A CA 1
ATOM 3078 C C . LYS A 1 385 ? -8.695 0.894 29.050 1.00 94.88 385 LYS A C 1
ATOM 3080 O O . LYS A 1 385 ? -7.958 1.255 29.964 1.00 94.88 385 LYS A O 1
ATOM 3085 N N . LEU A 1 386 ? -10.002 1.161 29.032 1.00 94.25 386 LEU A N 1
ATOM 3086 C CA . LEU A 1 386 ? -10.677 1.891 30.107 1.00 94.25 386 LEU A CA 1
ATOM 3087 C C . LEU A 1 386 ? -10.726 1.082 31.412 1.00 94.25 386 LEU A C 1
ATOM 3089 O O . LEU A 1 386 ? -10.596 1.657 32.491 1.00 94.25 386 LEU A O 1
ATOM 3093 N N . ALA A 1 387 ? -10.890 -0.243 31.334 1.00 93.62 387 ALA A N 1
ATOM 3094 C CA . ALA A 1 387 ? -10.883 -1.116 32.506 1.00 93.62 387 ALA A CA 1
ATOM 3095 C C . ALA A 1 387 ? -9.501 -1.123 33.175 1.00 93.62 387 ALA A C 1
ATOM 3097 O O . ALA A 1 387 ? -9.404 -0.950 34.391 1.00 93.62 387 ALA A O 1
ATOM 3098 N N . ASP A 1 388 ? -8.436 -1.225 32.379 1.00 92.44 388 ASP A N 1
ATOM 3099 C CA . ASP A 1 388 ? -7.054 -1.121 32.849 1.00 92.44 388 ASP A CA 1
ATOM 3100 C C . ASP A 1 388 ? -6.765 0.226 33.532 1.00 92.44 388 ASP A C 1
ATOM 3102 O O . ASP A 1 388 ? -6.110 0.268 34.577 1.00 92.44 388 ASP A O 1
ATOM 3106 N N . GLU A 1 389 ? -7.238 1.334 32.953 1.00 91.56 389 GLU A N 1
ATOM 3107 C CA . GLU A 1 389 ? -7.089 2.684 33.518 1.00 91.56 389 GLU A CA 1
ATOM 3108 C C . GLU A 1 389 ? -7.854 2.846 34.837 1.00 91.56 389 GLU A C 1
ATOM 3110 O O . GLU A 1 389 ? -7.331 3.444 35.783 1.00 91.56 389 GLU A O 1
ATOM 3115 N N . LEU A 1 390 ? -9.053 2.258 34.927 1.00 89.19 390 LEU A N 1
ATOM 3116 C CA . LEU A 1 390 ? -9.877 2.248 36.135 1.00 89.19 390 LEU A CA 1
ATOM 3117 C C . LEU A 1 390 ? -9.188 1.495 37.277 1.00 89.19 390 LEU A C 1
ATOM 3119 O O . LEU A 1 390 ? -9.141 1.991 38.402 1.00 89.19 390 LEU A O 1
ATOM 3123 N N . VAL A 1 391 ? -8.614 0.321 36.999 1.00 88.12 391 VAL A N 1
ATOM 3124 C CA . VAL A 1 391 ? -7.892 -0.477 38.006 1.00 88.12 391 VAL A CA 1
ATOM 3125 C C . VAL A 1 391 ? -6.623 0.239 38.478 1.00 88.12 391 VAL A C 1
ATOM 3127 O O . VAL A 1 391 ? -6.294 0.200 39.663 1.00 88.12 391 VAL A O 1
ATOM 3130 N N . LYS A 1 392 ? -5.921 0.934 37.575 1.00 87.44 392 LYS A N 1
ATOM 3131 C CA . LYS A 1 392 ? -4.686 1.677 37.886 1.00 87.44 392 LYS A CA 1
ATOM 3132 C C . LYS A 1 392 ? -4.931 3.068 38.482 1.00 87.44 392 LYS A C 1
ATOM 3134 O O . LYS A 1 392 ? -3.960 3.738 38.825 1.00 87.44 392 LYS A O 1
ATOM 3139 N N . ASN A 1 393 ? -6.190 3.493 38.618 1.00 80.81 393 ASN A N 1
ATOM 3140 C CA . ASN A 1 393 ? -6.592 4.803 39.139 1.00 80.81 393 ASN A CA 1
ATOM 3141 C C . ASN A 1 393 ? -5.929 5.984 38.392 1.00 80.81 393 ASN A C 1
ATOM 3143 O O . ASN A 1 393 ? -5.414 6.919 39.007 1.00 80.81 393 ASN A O 1
ATOM 3147 N N . TRP A 1 394 ? -5.889 5.912 37.056 1.00 73.81 394 TRP A N 1
ATOM 3148 C CA . TRP A 1 394 ? -5.309 6.956 36.202 1.00 73.81 394 TRP A CA 1
ATOM 3149 C C . TRP A 1 394 ? -6.210 8.200 36.114 1.00 73.81 394 TRP A C 1
ATOM 3151 O O . TRP A 1 394 ? -7.428 8.090 35.999 1.00 73.81 394 TRP A O 1
ATOM 3161 N N . SER A 1 395 ? -5.612 9.398 36.138 1.00 70.19 395 SER A N 1
ATOM 3162 C CA . SER A 1 395 ? -6.339 10.682 36.134 1.00 70.19 395 SER A CA 1
ATOM 3163 C C . SER A 1 395 ? -6.781 11.159 34.746 1.00 70.19 395 SER A C 1
ATOM 3165 O O . SER A 1 395 ? -7.662 12.012 34.644 1.00 70.19 395 SER A O 1
ATOM 3167 N N . HIS A 1 396 ? -6.184 10.624 33.679 1.00 72.62 396 HIS A N 1
ATOM 3168 C CA . HIS A 1 396 ? -6.507 10.960 32.294 1.00 72.62 396 HIS A CA 1
ATOM 3169 C C . HIS A 1 396 ? -6.625 9.689 31.463 1.00 72.62 396 HIS A C 1
ATOM 3171 O O . HIS A 1 396 ? -5.767 8.810 31.563 1.00 72.62 396 HIS A O 1
ATOM 3177 N N . SER A 1 397 ? -7.671 9.611 30.636 1.00 79.75 397 SER A N 1
ATOM 3178 C CA . SER A 1 397 ? -7.818 8.493 29.711 1.00 79.75 397 SER A CA 1
ATOM 3179 C C . SER A 1 397 ? -6.899 8.670 28.511 1.00 79.75 397 SER A C 1
ATOM 3181 O O . SER A 1 397 ? -6.832 9.747 27.918 1.00 79.75 397 SER A O 1
ATOM 3183 N N . SER A 1 398 ? -6.195 7.603 28.148 1.00 86.75 398 SER A N 1
ATOM 3184 C CA . SER A 1 398 ? -5.423 7.527 26.906 1.00 86.75 398 SER A CA 1
ATOM 3185 C C . SER A 1 398 ? -6.298 7.228 25.685 1.00 86.75 398 SER A C 1
ATOM 3187 O O . SER A 1 398 ? -5.818 7.312 24.553 1.00 86.75 398 SER A O 1
ATOM 3189 N N . VAL A 1 399 ? -7.577 6.902 25.902 1.00 92.56 399 VAL A N 1
ATOM 3190 C CA . VAL A 1 399 ? -8.584 6.740 24.853 1.00 92.56 399 VAL A CA 1
ATOM 3191 C C . VAL A 1 399 ? -9.209 8.101 24.552 1.00 92.56 399 VAL A C 1
ATOM 3193 O O . VAL A 1 399 ? -9.765 8.751 25.437 1.00 92.56 399 VAL A O 1
ATOM 3196 N N . GLN A 1 400 ? -9.159 8.535 23.292 1.00 94.25 400 GLN A N 1
ATOM 3197 C CA . GLN A 1 400 ? -9.807 9.784 22.887 1.00 94.25 400 GLN A CA 1
ATOM 3198 C C . GLN A 1 400 ? -11.327 9.685 23.013 1.00 94.25 400 GLN A C 1
ATOM 3200 O O . GLN A 1 400 ? -11.935 8.660 22.694 1.00 94.25 400 GLN A O 1
ATOM 3205 N N . MET A 1 401 ? -11.956 10.798 23.397 1.00 92.75 401 MET A N 1
ATOM 3206 C CA . MET A 1 401 ? -13.400 10.867 23.648 1.00 92.75 401 MET A CA 1
ATOM 3207 C C . MET A 1 401 ? -14.241 10.404 22.447 1.00 92.75 401 MET A C 1
ATOM 3209 O O . MET A 1 401 ? -15.270 9.755 22.623 1.00 92.75 401 MET A O 1
ATOM 3213 N N . ASN A 1 402 ? -13.777 10.667 21.224 1.00 94.56 402 ASN A N 1
ATOM 3214 C CA . ASN A 1 402 ? -14.483 10.286 19.999 1.00 94.56 402 ASN A CA 1
ATOM 3215 C C . ASN A 1 402 ? -14.602 8.757 19.831 1.00 94.56 402 ASN A C 1
ATOM 3217 O O . ASN A 1 402 ? -15.625 8.287 19.334 1.00 94.56 402 ASN A O 1
ATOM 3221 N N . TRP A 1 403 ? -13.623 7.967 20.296 1.00 96.25 403 TRP A N 1
ATOM 3222 C CA . TRP A 1 403 ? -13.737 6.499 20.318 1.00 96.25 403 TRP A CA 1
ATOM 3223 C C . TRP A 1 403 ? -14.800 6.036 21.310 1.00 96.25 403 TRP A C 1
ATOM 3225 O O . TRP A 1 403 ? -15.595 5.148 21.002 1.00 96.25 403 TRP A O 1
ATOM 3235 N N . ILE A 1 404 ? -14.835 6.659 22.490 1.00 94.31 404 ILE A N 1
ATOM 3236 C CA . ILE A 1 404 ? -15.816 6.360 23.536 1.00 94.31 404 ILE A CA 1
ATOM 3237 C C . ILE A 1 404 ? -17.225 6.651 23.009 1.00 94.31 404 ILE A C 1
ATOM 3239 O O . ILE A 1 404 ? -18.097 5.790 23.099 1.00 94.31 404 ILE A O 1
ATOM 3243 N N . GLU A 1 405 ? -17.450 7.824 22.414 1.00 93.31 405 GLU A N 1
ATOM 3244 C CA . GLU A 1 405 ? -18.751 8.198 21.846 1.00 93.31 405 GLU A CA 1
ATOM 3245 C C . GLU A 1 405 ? -19.158 7.304 20.663 1.00 93.31 405 GLU A C 1
ATOM 3247 O O . GLU A 1 405 ? -20.316 6.892 20.575 1.00 93.31 405 GLU A O 1
ATOM 3252 N N . CYS A 1 406 ? -18.207 6.904 19.811 1.00 94.06 406 CYS A N 1
ATOM 3253 C CA . CYS A 1 406 ? -18.455 5.942 18.734 1.00 94.06 406 CYS A CA 1
ATOM 3254 C C . CYS A 1 406 ? -18.965 4.591 19.273 1.00 94.06 406 CYS A C 1
ATOM 3256 O O . CYS A 1 406 ? -19.983 4.072 18.803 1.00 94.06 406 CYS A O 1
ATOM 3258 N N . VAL A 1 407 ? -18.312 4.049 20.310 1.00 94.88 407 VAL A N 1
ATOM 3259 C CA . VAL A 1 407 ? -18.722 2.788 20.950 1.00 94.88 407 VAL A CA 1
ATOM 3260 C C . VAL A 1 407 ? -20.060 2.943 21.683 1.00 94.88 407 VAL A C 1
ATOM 3262 O O . VAL A 1 407 ? -20.938 2.094 21.528 1.00 94.88 407 VAL A O 1
ATOM 3265 N N . LYS A 1 408 ? -20.274 4.044 22.419 1.00 92.38 408 LYS A N 1
ATOM 3266 C CA . LYS A 1 408 ? -21.558 4.355 23.085 1.00 92.38 408 LYS A CA 1
ATOM 3267 C C . LYS A 1 408 ? -22.732 4.415 22.102 1.00 92.38 408 LYS A C 1
ATOM 3269 O O . LYS A 1 408 ? -23.843 3.992 22.436 1.00 92.38 408 LYS A O 1
ATOM 3274 N N . GLY A 1 409 ? -22.489 4.914 20.888 1.00 89.44 409 GLY A N 1
ATOM 3275 C CA . GLY A 1 409 ? -23.469 4.951 19.803 1.00 89.44 409 GLY A CA 1
ATOM 3276 C C . GLY A 1 409 ? -23.981 3.568 19.380 1.00 89.44 409 GLY A C 1
ATOM 3277 O O . GLY A 1 409 ? -25.098 3.462 18.876 1.00 89.44 409 GLY A O 1
ATOM 3278 N N . ASN A 1 410 ? -23.226 2.497 19.651 1.00 88.44 410 ASN A N 1
ATOM 3279 C CA . ASN A 1 410 ? -23.515 1.131 19.214 1.00 88.44 410 ASN A CA 1
ATOM 3280 C C . ASN A 1 410 ? -23.655 0.148 20.388 1.00 88.44 410 ASN A C 1
ATOM 3282 O O . ASN A 1 410 ? -22.832 -0.739 20.617 1.00 88.44 410 ASN A O 1
ATOM 3286 N N . SER A 1 411 ? -24.780 0.239 21.102 1.00 89.62 411 SER A N 1
ATOM 3287 C CA . SER A 1 411 ? -25.072 -0.609 22.269 1.00 89.62 411 SER A CA 1
ATOM 3288 C C . SER A 1 411 ? -25.057 -2.118 21.990 1.00 89.62 411 SER A C 1
ATOM 3290 O O . SER A 1 411 ? -24.761 -2.897 22.895 1.00 89.62 411 SER A O 1
ATOM 3292 N N . LYS A 1 412 ? -25.348 -2.549 20.754 1.00 92.06 412 LYS A N 1
ATOM 3293 C CA . LYS A 1 412 ? -25.378 -3.971 20.368 1.00 92.06 412 LYS A CA 1
ATOM 3294 C C . LYS A 1 412 ? -24.027 -4.658 20.562 1.00 92.06 412 LYS A C 1
ATOM 3296 O O . LYS A 1 412 ? -23.987 -5.771 21.080 1.00 92.06 412 LYS A O 1
ATOM 3301 N N . GLU A 1 413 ? -22.937 -3.993 20.185 1.00 93.75 413 GLU A N 1
ATOM 3302 C CA . GLU A 1 413 ? -21.592 -4.567 20.284 1.00 93.75 413 GLU A CA 1
ATOM 3303 C C . GLU A 1 413 ? -21.106 -4.610 21.733 1.00 93.75 413 GLU A C 1
ATOM 3305 O O . GLU A 1 413 ? -20.469 -5.582 22.135 1.00 93.75 413 GLU A O 1
ATOM 3310 N N . ILE A 1 414 ? -21.491 -3.625 22.554 1.00 94.12 414 ILE A N 1
ATOM 3311 C CA . ILE A 1 414 ? -21.214 -3.649 23.996 1.00 94.12 414 ILE A CA 1
ATOM 3312 C C . ILE A 1 414 ? -21.960 -4.817 24.658 1.00 94.12 414 ILE A C 1
ATOM 3314 O O . ILE A 1 414 ? -21.361 -5.587 25.403 1.00 94.12 414 ILE A O 1
ATOM 3318 N N . VAL A 1 415 ? -23.252 -5.001 24.358 1.00 92.50 415 VAL A N 1
ATOM 3319 C CA . VAL A 1 415 ? -24.042 -6.131 24.883 1.00 92.50 415 VAL A CA 1
ATOM 3320 C C . VAL A 1 415 ? -23.447 -7.471 24.443 1.00 92.50 415 VAL A C 1
ATOM 3322 O O . VAL A 1 415 ? -23.339 -8.392 25.253 1.00 92.50 415 VAL A O 1
ATOM 3325 N N . TYR A 1 416 ? -23.018 -7.577 23.183 1.00 93.00 416 TYR A N 1
ATOM 3326 C CA . TYR A 1 416 ? -22.326 -8.763 22.684 1.00 93.00 416 TYR A CA 1
ATOM 3327 C C . TYR A 1 416 ? -21.026 -9.030 23.456 1.00 93.00 416 TYR A C 1
ATOM 3329 O O . TYR A 1 416 ? -20.794 -10.165 23.878 1.00 93.00 416 TYR A O 1
ATOM 3337 N N . PHE A 1 417 ? -20.205 -7.997 23.676 1.00 94.44 417 PHE A N 1
ATOM 3338 C CA . PHE A 1 417 ? -18.964 -8.102 24.443 1.00 94.44 417 PHE A CA 1
ATOM 3339 C C . PHE A 1 417 ? -19.230 -8.586 25.873 1.00 94.44 417 PHE A C 1
ATOM 3341 O O . PHE A 1 417 ? -18.595 -9.545 26.313 1.00 94.44 417 PHE A O 1
ATOM 3348 N N . VAL A 1 418 ? -20.227 -8.014 26.558 1.00 92.75 418 VAL A N 1
ATOM 3349 C CA . VAL A 1 418 ? -20.628 -8.453 27.904 1.00 92.75 418 VAL A CA 1
ATOM 3350 C C . VAL A 1 418 ? -21.019 -9.928 27.923 1.00 92.75 418 VAL A C 1
ATOM 3352 O O . VAL A 1 418 ? -20.523 -10.684 28.753 1.00 92.75 418 VAL A O 1
ATOM 3355 N N . ALA A 1 419 ? -21.844 -10.361 26.971 1.00 90.12 419 ALA A N 1
ATOM 3356 C CA . ALA A 1 419 ? -22.352 -11.728 26.941 1.00 90.12 419 ALA A CA 1
ATOM 3357 C C . ALA A 1 419 ? -21.303 -12.789 26.555 1.00 90.12 419 ALA A C 1
ATOM 3359 O O . ALA A 1 419 ? -21.499 -13.973 26.843 1.00 90.12 419 ALA A O 1
ATOM 3360 N N . LYS A 1 420 ? -20.232 -12.416 25.838 1.00 91.00 420 LYS A N 1
ATOM 3361 C CA . LYS A 1 420 ? -19.320 -13.384 25.193 1.00 91.00 420 LYS A CA 1
ATOM 3362 C C . LYS A 1 420 ? -17.845 -13.242 25.542 1.00 91.00 420 LYS A C 1
ATOM 3364 O O . LYS A 1 420 ? -17.129 -14.232 25.416 1.00 91.00 420 LYS A O 1
ATOM 3369 N N . SER A 1 421 ? -17.386 -12.060 25.934 1.00 92.38 421 SER A N 1
ATOM 3370 C CA . SER A 1 421 ? -15.955 -11.732 25.943 1.00 92.38 421 SER A CA 1
ATOM 3371 C C . SER A 1 421 ? -15.459 -11.087 27.230 1.00 92.38 421 SER A C 1
ATOM 3373 O O . SER A 1 421 ? -14.253 -11.006 27.408 1.00 92.38 421 SER A O 1
ATOM 3375 N N . VAL A 1 422 ? -16.340 -10.663 28.140 1.00 94.12 422 VAL A N 1
ATOM 3376 C CA . VAL A 1 422 ? -15.910 -10.091 29.423 1.00 94.12 422 VAL A CA 1
ATOM 3377 C C . VAL A 1 422 ? -15.221 -11.133 30.299 1.00 94.12 422 VAL A C 1
ATOM 3379 O O . VAL A 1 422 ? -15.760 -12.214 30.533 1.00 94.12 422 VAL A O 1
ATOM 3382 N N . GLU A 1 423 ? -14.066 -10.773 30.843 1.00 94.06 423 GLU A N 1
ATOM 3383 C CA . GLU A 1 423 ? -13.210 -11.578 31.717 1.00 94.06 423 GLU A CA 1
ATOM 3384 C C . GLU A 1 423 ? -13.073 -10.986 33.128 1.00 94.06 423 GLU A C 1
ATOM 3386 O O . GLU A 1 423 ? -12.746 -11.721 34.062 1.00 94.06 423 GLU A O 1
ATOM 3391 N N . THR A 1 424 ? -13.359 -9.693 33.323 1.00 94.25 424 THR A N 1
ATOM 3392 C CA . THR A 1 424 ? -13.186 -9.021 34.620 1.00 94.25 424 THR A CA 1
ATOM 3393 C C . THR A 1 424 ? -14.366 -8.145 35.048 1.00 94.25 424 THR A C 1
ATOM 3395 O O . THR A 1 424 ? -15.197 -7.720 34.239 1.00 94.25 424 THR A O 1
ATOM 3398 N N . ARG A 1 425 ? -14.455 -7.853 36.354 1.00 92.38 425 ARG A N 1
ATOM 3399 C CA . ARG A 1 425 ? -15.481 -6.950 36.904 1.00 92.38 425 ARG A CA 1
ATOM 3400 C C . ARG A 1 425 ? -15.247 -5.493 36.487 1.00 92.38 425 ARG A C 1
ATOM 3402 O O . ARG A 1 425 ? -16.224 -4.769 36.294 1.00 92.38 425 ARG A O 1
ATOM 3409 N N . ALA A 1 426 ? -13.998 -5.066 36.294 1.00 93.56 426 ALA A N 1
ATOM 3410 C CA . ALA A 1 426 ? -13.682 -3.744 35.752 1.00 93.56 426 ALA A CA 1
ATOM 3411 C C . ALA A 1 426 ? -14.261 -3.547 34.343 1.00 93.56 426 ALA A C 1
ATOM 3413 O O . ALA A 1 426 ? -14.910 -2.531 34.086 1.00 93.56 426 ALA A O 1
ATOM 3414 N N . GLN A 1 427 ? -14.132 -4.546 33.465 1.00 95.12 427 GLN A N 1
ATOM 3415 C CA . GLN A 1 427 ? -14.734 -4.509 32.129 1.00 95.12 427 GLN A CA 1
ATOM 3416 C C . GLN A 1 427 ? -16.269 -4.408 32.186 1.00 95.12 427 GLN A C 1
ATOM 3418 O O . GLN A 1 427 ? -16.853 -3.626 31.432 1.00 95.12 427 GLN A O 1
ATOM 3423 N N . LEU A 1 428 ? -16.942 -5.132 33.098 1.00 93.38 428 LEU A N 1
ATOM 3424 C CA . LEU A 1 428 ? -18.396 -4.983 33.291 1.00 93.38 428 LEU A CA 1
ATOM 3425 C C . LEU A 1 428 ? -18.784 -3.569 33.731 1.00 93.38 428 LEU A C 1
ATOM 3427 O O . LEU A 1 428 ? -19.755 -3.010 33.217 1.00 93.38 428 LEU A O 1
ATOM 3431 N N . LEU A 1 429 ? -18.041 -2.986 34.675 1.00 92.50 429 LEU A N 1
ATOM 3432 C CA . LEU A 1 429 ? -18.303 -1.632 35.154 1.00 92.50 429 LEU A CA 1
ATOM 3433 C C . LEU A 1 429 ? -18.116 -0.594 34.036 1.00 92.50 429 LEU A C 1
ATOM 3435 O O . LEU A 1 429 ? -18.940 0.309 33.897 1.00 92.50 429 LEU A O 1
ATOM 3439 N N . VAL A 1 430 ? -17.091 -0.746 33.195 1.00 93.69 430 VAL A N 1
ATOM 3440 C CA . VAL A 1 430 ? -16.907 0.095 32.002 1.00 93.69 430 VAL A CA 1
ATOM 3441 C C . VAL A 1 430 ? -18.070 -0.084 31.025 1.00 93.69 430 VAL A C 1
ATOM 3443 O O . VAL A 1 430 ? -18.629 0.901 30.547 1.00 93.69 430 VAL A O 1
ATOM 3446 N N . CYS A 1 431 ? -18.514 -1.319 30.772 1.00 93.62 431 CYS A N 1
ATOM 3447 C CA . CYS A 1 431 ? -19.670 -1.575 29.909 1.00 93.62 431 CYS A CA 1
ATOM 3448 C C . CYS A 1 431 ? -20.950 -0.912 30.439 1.00 93.62 431 CYS A C 1
ATOM 3450 O O . CYS A 1 431 ? -21.716 -0.357 29.653 1.00 93.62 431 CYS A O 1
ATOM 3452 N N . ARG A 1 432 ? -21.166 -0.901 31.763 1.00 91.50 432 ARG A N 1
ATOM 3453 C CA . ARG A 1 432 ? -22.253 -0.144 32.409 1.00 91.50 432 ARG A CA 1
ATOM 3454 C C . ARG A 1 432 ? -22.171 1.347 32.072 1.00 91.50 432 ARG A C 1
ATOM 3456 O O . ARG A 1 432 ? -23.174 1.940 31.674 1.00 91.50 432 ARG A O 1
ATOM 3463 N N . GLN A 1 433 ? -20.989 1.944 32.211 1.00 90.62 433 GLN A N 1
ATOM 3464 C CA . GLN A 1 433 ? -20.774 3.364 31.918 1.00 90.62 433 GLN A CA 1
ATOM 3465 C C . GLN A 1 433 ? -21.010 3.681 30.433 1.00 90.62 433 GLN A C 1
ATOM 3467 O O . GLN A 1 433 ? -21.695 4.652 30.114 1.00 90.62 433 GLN A O 1
ATOM 3472 N N . LEU A 1 434 ? -20.510 2.842 29.521 1.00 91.94 434 LEU A N 1
ATOM 3473 C CA . LEU A 1 434 ? -20.689 3.020 28.077 1.00 91.94 434 LEU A CA 1
ATOM 3474 C C . LEU A 1 434 ? -22.148 2.824 27.638 1.00 91.94 434 LEU A C 1
ATOM 3476 O O . LEU A 1 434 ? -22.658 3.578 26.815 1.00 91.94 434 LEU A O 1
ATOM 3480 N N . LEU A 1 435 ? -22.871 1.865 28.217 1.00 89.12 435 LEU A N 1
ATOM 3481 C CA . LEU A 1 435 ? -24.293 1.670 27.916 1.00 89.12 435 LEU A CA 1
ATOM 3482 C C . LEU A 1 435 ? -25.184 2.790 28.466 1.00 89.12 435 LEU A C 1
ATOM 3484 O O . LEU A 1 435 ? -26.354 2.862 28.087 1.00 89.12 435 LEU A O 1
ATOM 3488 N N . SER A 1 436 ? -24.644 3.663 29.330 1.00 82.69 436 SER A N 1
ATOM 3489 C CA . SER A 1 436 ? -25.411 4.682 30.053 1.00 82.69 436 SER A CA 1
ATOM 3490 C C . SER A 1 436 ? -26.651 4.056 30.695 1.00 82.69 436 SER A C 1
ATOM 3492 O O . SER A 1 436 ? -27.774 4.516 30.497 1.00 82.69 436 SER A O 1
ATOM 3494 N N . THR A 1 437 ? -26.457 2.948 31.416 1.00 65.38 437 THR A N 1
ATOM 3495 C CA . THR A 1 437 ? -27.544 2.106 31.957 1.00 65.38 437 THR A CA 1
ATOM 3496 C C . THR A 1 437 ? -28.484 2.846 32.900 1.00 65.38 437 THR A C 1
ATOM 3498 O O . THR A 1 437 ? -29.611 2.416 33.109 1.00 65.38 437 THR A O 1
ATOM 3501 N N . ASP A 1 438 ? -28.036 3.975 33.447 1.00 60.91 438 ASP A N 1
ATOM 3502 C CA . ASP A 1 438 ? -28.865 4.860 34.263 1.00 60.91 438 ASP A CA 1
ATOM 3503 C C . ASP A 1 438 ? -29.980 5.538 33.422 1.00 60.91 438 ASP A C 1
ATOM 3505 O O . ASP A 1 438 ? -30.972 6.005 33.971 1.00 60.91 438 ASP A O 1
ATOM 3509 N N . ALA A 1 439 ? -29.857 5.540 32.085 1.00 59.47 439 ALA A N 1
ATOM 3510 C CA . ALA A 1 439 ? -30.829 6.074 31.125 1.00 59.47 439 ALA A CA 1
ATOM 3511 C C . ALA A 1 439 ? -31.442 5.013 30.182 1.00 59.47 439 ALA A C 1
ATOM 3513 O O . ALA A 1 439 ? -32.489 5.258 29.581 1.00 59.47 439 ALA A O 1
ATOM 3514 N N . ARG A 1 440 ? -30.814 3.837 30.018 1.00 66.50 440 ARG A N 1
ATOM 3515 C CA . ARG A 1 440 ? -31.269 2.768 29.106 1.00 66.50 440 ARG A CA 1
ATOM 3516 C C . ARG A 1 440 ? -31.400 1.431 29.832 1.00 66.50 440 ARG A C 1
ATOM 3518 O O . ARG A 1 440 ? -30.439 0.946 30.421 1.00 66.50 440 ARG A O 1
ATOM 3525 N N . LYS A 1 441 ? -32.569 0.790 29.719 1.00 76.94 441 LYS A N 1
ATOM 3526 C CA . LYS A 1 441 ? -32.798 -0.556 30.268 1.00 76.94 441 LYS A CA 1
ATOM 3527 C C . LYS A 1 441 ? -32.015 -1.600 29.471 1.00 76.94 441 LYS A C 1
ATOM 3529 O O . LYS A 1 441 ? -32.229 -1.749 28.269 1.00 76.94 441 LYS A O 1
ATOM 3534 N N . VAL A 1 442 ? -31.144 -2.336 30.156 1.00 84.44 442 VAL A N 1
ATOM 3535 C CA . VAL A 1 442 ? -30.398 -3.479 29.615 1.00 84.44 442 VAL A CA 1
ATOM 3536 C C . VAL A 1 442 ? -30.929 -4.744 30.293 1.00 84.44 442 VAL A C 1
ATOM 3538 O O . VAL A 1 442 ? -31.051 -4.735 31.517 1.00 84.44 442 VAL A O 1
ATOM 3541 N N . PRO A 1 443 ? -31.264 -5.814 29.547 1.00 88.06 443 PRO A N 1
ATOM 3542 C CA . PRO A 1 443 ? -31.786 -7.041 30.142 1.00 88.06 443 PRO A CA 1
ATOM 3543 C C . PRO A 1 443 ? -30.852 -7.626 31.205 1.00 88.06 443 PRO A C 1
ATOM 3545 O O . PRO A 1 443 ? -29.632 -7.628 31.033 1.00 88.06 443 PRO A O 1
ATOM 3548 N N . LEU A 1 444 ? -31.432 -8.165 32.278 1.00 89.25 444 LEU A N 1
ATOM 3549 C CA . LEU A 1 444 ? -30.680 -8.644 33.436 1.00 89.25 444 LEU A CA 1
ATOM 3550 C C . LEU A 1 444 ? -29.716 -9.786 33.080 1.00 89.25 444 LEU A C 1
ATOM 3552 O O . LEU A 1 444 ? -28.563 -9.769 33.514 1.00 89.25 444 LEU A O 1
ATOM 3556 N N . HIS A 1 445 ? -30.145 -10.693 32.194 1.00 90.38 445 HIS A N 1
ATOM 3557 C CA . HIS A 1 445 ? -29.318 -11.801 31.708 1.00 90.38 445 HIS A CA 1
ATOM 3558 C C . HIS A 1 445 ? -27.989 -11.372 31.062 1.00 90.38 445 HIS A C 1
ATOM 3560 O O . HIS A 1 445 ? -27.044 -12.159 31.026 1.00 90.38 445 HIS A O 1
ATOM 3566 N N . VAL A 1 446 ? -27.891 -10.141 30.537 1.00 90.31 446 VAL A N 1
ATOM 3567 C CA . VAL A 1 446 ? -26.638 -9.616 29.973 1.00 90.31 446 VAL A CA 1
ATOM 3568 C C . VAL A 1 446 ? -25.595 -9.536 31.081 1.00 90.31 446 VAL A C 1
ATOM 3570 O O . VAL A 1 446 ? -24.509 -10.090 30.938 1.00 90.31 446 VAL A O 1
ATOM 3573 N N . TRP A 1 447 ? -25.960 -8.941 32.218 1.00 90.69 447 TRP A N 1
ATOM 3574 C CA . TRP A 1 447 ? -25.076 -8.795 33.371 1.00 90.69 447 TRP A CA 1
ATOM 3575 C C . TRP A 1 447 ? -24.742 -10.132 34.016 1.00 90.69 447 TRP A C 1
ATOM 3577 O O . TRP A 1 447 ? -23.592 -10.343 34.374 1.00 90.69 447 TRP A O 1
ATOM 3587 N N . SER A 1 448 ? -25.711 -11.041 34.135 1.00 90.12 448 SER A N 1
ATOM 3588 C CA . SER A 1 448 ? -25.512 -12.315 34.833 1.00 90.12 448 SER A CA 1
ATOM 3589 C C . SER A 1 448 ? -24.714 -13.349 34.035 1.00 90.12 448 SER A C 1
ATOM 3591 O O . SER A 1 448 ? -24.110 -14.232 34.633 1.00 90.12 448 SER A O 1
ATOM 3593 N N . SER A 1 449 ? -24.720 -13.265 32.699 1.00 87.94 449 SER A N 1
ATOM 3594 C CA . SER A 1 449 ? -24.233 -14.317 31.787 1.00 87.94 449 SER A CA 1
ATOM 3595 C C . SER A 1 449 ? -22.807 -14.817 32.050 1.00 87.94 449 SER A C 1
ATOM 3597 O O . SER A 1 449 ? -22.477 -15.950 31.698 1.00 87.94 449 SER A O 1
ATOM 3599 N N . ARG A 1 450 ? -21.958 -13.974 32.643 1.00 88.19 450 ARG A N 1
ATOM 3600 C CA . ARG A 1 450 ? -20.532 -14.237 32.864 1.00 88.19 450 ARG A CA 1
ATOM 3601 C C . ARG A 1 450 ? -20.094 -14.075 34.325 1.00 88.19 450 ARG A C 1
ATOM 3603 O O . ARG A 1 450 ? -18.925 -14.327 34.597 1.00 88.19 450 ARG A O 1
ATOM 3610 N N . LEU A 1 451 ? -20.978 -13.681 35.253 1.00 89.00 451 LEU A N 1
ATOM 3611 C CA . LEU A 1 451 ? -20.589 -13.322 36.633 1.00 89.00 451 LEU A CA 1
ATOM 3612 C C . LEU A 1 451 ? -19.832 -14.438 37.362 1.00 89.00 451 LEU A C 1
ATOM 3614 O O . LEU A 1 451 ? -18.829 -14.160 38.010 1.00 89.00 451 LEU A O 1
ATOM 3618 N N . ASP A 1 452 ? -20.237 -15.692 37.170 1.00 84.69 452 ASP A N 1
ATOM 3619 C CA . ASP A 1 452 ? -19.619 -16.848 37.834 1.00 84.69 452 ASP A CA 1
ATOM 3620 C C . ASP A 1 452 ? -18.178 -17.143 37.359 1.00 84.69 452 ASP A C 1
ATOM 3622 O O . ASP A 1 452 ? -17.481 -17.974 37.942 1.00 84.69 452 ASP A O 1
ATOM 3626 N N . HIS A 1 453 ? -17.719 -16.503 36.276 1.00 84.25 453 HIS A N 1
ATOM 3627 C CA . HIS A 1 453 ? -16.456 -16.820 35.598 1.00 84.25 453 HIS A CA 1
ATOM 3628 C C . HIS A 1 453 ? -15.479 -15.645 35.495 1.00 84.25 453 HIS A C 1
ATOM 3630 O O . HIS A 1 453 ? -14.381 -15.821 34.965 1.00 84.25 453 HIS A O 1
ATOM 3636 N N . ILE A 1 454 ? -15.860 -14.453 35.954 1.00 90.25 454 ILE A N 1
ATOM 3637 C CA . ILE A 1 454 ? -15.026 -13.253 35.828 1.00 90.25 454 ILE A CA 1
ATOM 3638 C C . ILE A 1 454 ? -14.150 -13.039 37.061 1.00 90.25 454 ILE A C 1
ATOM 3640 O O . ILE A 1 454 ? -14.521 -13.352 38.192 1.00 90.25 454 ILE A O 1
ATOM 3644 N N . LYS A 1 455 ? -12.976 -12.445 36.851 1.00 86.94 455 LYS A N 1
ATOM 3645 C CA . LYS A 1 455 ? -12.056 -12.086 37.930 1.00 86.94 455 LYS A CA 1
ATOM 3646 C C . LYS A 1 455 ? -12.545 -10.837 38.673 1.00 86.94 455 LYS A C 1
ATOM 3648 O O . LYS A 1 455 ? -12.885 -9.828 38.055 1.00 86.94 455 LYS A O 1
ATOM 3653 N N . GLY A 1 456 ? -12.517 -10.880 40.005 1.00 85.25 456 GLY A N 1
ATOM 3654 C CA . GLY A 1 456 ? -12.711 -9.705 40.854 1.00 85.25 456 GLY A CA 1
ATOM 3655 C C . GLY A 1 456 ? -11.453 -8.837 40.906 1.00 85.25 456 GLY A C 1
ATOM 3656 O O . GLY A 1 456 ? -10.520 -9.153 41.636 1.00 85.25 456 GLY A O 1
ATOM 3657 N N . ASP A 1 457 ? -11.424 -7.762 40.123 1.00 88.62 457 ASP A N 1
ATOM 3658 C CA . ASP A 1 457 ? -10.283 -6.846 39.960 1.00 88.62 457 ASP A CA 1
ATOM 3659 C C . ASP A 1 457 ? -10.612 -5.378 40.290 1.00 88.62 457 ASP A C 1
ATOM 3661 O O . ASP A 1 457 ? -9.743 -4.512 40.220 1.00 88.62 457 ASP A O 1
ATOM 3665 N N . LEU A 1 458 ? -11.859 -5.093 40.672 1.00 87.94 458 LEU A N 1
ATOM 3666 C CA . LEU A 1 458 ? -12.294 -3.747 41.034 1.00 87.94 458 LEU A CA 1
ATOM 3667 C C . LEU A 1 458 ? -11.658 -3.277 42.355 1.00 87.94 458 LEU A C 1
ATOM 3669 O O . LEU A 1 458 ? -11.718 -4.005 43.350 1.00 87.94 458 LEU A O 1
ATOM 3673 N N . PRO A 1 459 ? -11.155 -2.028 42.423 1.00 84.81 459 PRO A N 1
ATOM 3674 C CA . PRO A 1 459 ? -10.797 -1.398 43.688 1.00 84.81 459 PRO A CA 1
ATOM 3675 C C . PRO A 1 459 ? -11.995 -1.346 44.645 1.00 84.81 459 PRO A C 1
ATOM 3677 O O . PRO A 1 459 ? -13.138 -1.165 44.213 1.00 84.81 459 PRO A O 1
ATOM 3680 N N . LEU A 1 460 ? -11.734 -1.432 45.955 1.00 77.62 460 LEU A N 1
ATOM 3681 C CA . LEU A 1 460 ? -12.774 -1.514 46.993 1.00 77.62 460 LEU A CA 1
ATOM 3682 C C . LEU A 1 460 ? -13.827 -0.393 46.885 1.00 77.62 460 LEU A C 1
ATOM 3684 O O . LEU A 1 460 ? -15.013 -0.628 47.102 1.00 77.62 460 LEU A O 1
ATOM 3688 N N . SER A 1 461 ? -13.394 0.814 46.505 1.00 77.94 461 SER A N 1
ATOM 3689 C CA . SER A 1 461 ? -14.247 1.993 46.314 1.00 77.94 461 SER A CA 1
ATOM 3690 C C . SER A 1 461 ? -15.292 1.830 45.210 1.00 77.94 461 SER A C 1
ATOM 3692 O O . SER A 1 461 ? -16.370 2.403 45.318 1.00 77.94 461 SER A O 1
ATOM 3694 N N . HIS A 1 462 ? -14.976 1.083 44.151 1.00 86.06 462 HIS A N 1
ATOM 3695 C CA . HIS A 1 462 ? -15.863 0.849 43.009 1.00 86.06 462 HIS A CA 1
ATOM 3696 C C . HIS A 1 462 ? -16.616 -0.472 43.123 1.00 86.06 462 HIS A C 1
ATOM 3698 O O . HIS A 1 462 ? -17.685 -0.624 42.535 1.00 86.06 462 HIS A O 1
ATOM 3704 N N . HIS A 1 463 ? -16.068 -1.419 43.884 1.00 89.12 463 HIS A N 1
ATOM 3705 C CA . HIS A 1 463 ? -16.635 -2.745 44.048 1.00 89.12 463 HIS A CA 1
ATOM 3706 C C . HIS A 1 463 ? -18.054 -2.706 44.636 1.00 89.12 463 HIS A C 1
ATOM 3708 O O . HIS A 1 463 ? -18.981 -3.213 44.005 1.00 89.12 463 HIS A O 1
ATOM 3714 N N . LEU A 1 464 ? -18.239 -2.035 45.780 1.00 90.38 464 LEU A N 1
ATOM 3715 C CA . LEU A 1 464 ? -19.549 -1.920 46.433 1.00 90.38 464 LEU A CA 1
ATOM 3716 C C . LEU A 1 464 ? -20.554 -1.132 45.582 1.00 90.38 464 LEU A C 1
ATOM 3718 O O . LEU A 1 464 ? -21.695 -1.560 45.424 1.00 90.38 464 LEU A O 1
ATOM 3722 N N . ASP A 1 465 ? -20.127 -0.016 44.980 1.00 89.94 465 ASP A N 1
ATOM 3723 C CA . ASP A 1 465 ? -20.979 0.800 44.101 1.00 89.94 465 ASP A CA 1
ATOM 3724 C C . ASP A 1 465 ? -21.474 -0.011 42.881 1.00 89.94 465 ASP A C 1
ATOM 3726 O O . ASP A 1 465 ? -22.607 0.157 42.419 1.00 89.94 465 ASP A O 1
ATOM 3730 N N . PHE A 1 466 ? -20.643 -0.921 42.362 1.00 91.56 466 PHE A N 1
ATOM 3731 C CA . PHE A 1 466 ? -21.012 -1.815 41.267 1.00 91.56 466 PHE A CA 1
ATOM 3732 C C . PHE A 1 466 ? -21.958 -2.942 41.710 1.00 91.56 466 PHE A C 1
ATOM 3734 O O . PHE A 1 466 ? -22.946 -3.202 41.024 1.00 91.56 466 PHE A O 1
ATOM 3741 N N . GLN A 1 467 ? -21.713 -3.569 42.865 1.00 92.62 467 GLN A N 1
ATOM 3742 C CA . GLN A 1 467 ? -22.597 -4.612 43.403 1.00 92.62 467 GLN A CA 1
ATOM 3743 C C . GLN A 1 467 ? -23.991 -4.075 43.727 1.00 92.62 467 GLN A C 1
ATOM 3745 O O . GLN A 1 467 ? -24.986 -4.707 43.376 1.00 92.62 467 GLN A O 1
ATOM 3750 N N . VAL A 1 468 ? -24.077 -2.883 44.328 1.00 93.44 468 VAL A N 1
ATOM 3751 C CA . VAL A 1 468 ? -25.363 -2.222 44.585 1.00 93.44 468 VAL A CA 1
ATOM 3752 C C . VAL A 1 468 ? -26.114 -1.976 43.279 1.00 93.44 468 VAL A C 1
ATOM 3754 O O . VAL A 1 468 ? -27.311 -2.238 43.209 1.00 93.44 468 VAL A O 1
ATOM 3757 N N . PHE A 1 469 ? -25.428 -1.535 42.221 1.00 92.38 469 PHE A N 1
ATOM 3758 C CA . PHE A 1 469 ? -26.057 -1.374 40.910 1.00 92.38 469 PHE A CA 1
ATOM 3759 C C . PHE A 1 469 ? -26.635 -2.684 40.367 1.00 92.38 469 PHE A C 1
ATOM 3761 O O . PHE A 1 469 ? -27.797 -2.703 39.963 1.00 92.38 469 PHE A O 1
ATOM 3768 N N . LEU A 1 470 ? -25.855 -3.769 40.366 1.00 92.50 470 LEU A N 1
ATOM 3769 C CA . LEU A 1 470 ? -26.325 -5.070 39.885 1.00 92.50 470 LEU A CA 1
ATOM 3770 C C . LEU A 1 470 ? -27.544 -5.545 40.687 1.00 92.50 470 LEU A C 1
ATOM 3772 O O . LEU A 1 470 ? -28.545 -5.971 40.107 1.00 92.50 470 LEU A O 1
ATOM 3776 N N . LEU A 1 471 ? -27.497 -5.393 42.012 1.00 94.25 471 LEU A N 1
ATOM 3777 C CA . LEU A 1 471 ? -28.600 -5.734 42.902 1.00 94.25 471 LEU A CA 1
ATOM 3778 C C . LEU A 1 471 ? -29.858 -4.904 42.607 1.00 94.25 471 LEU A C 1
ATOM 3780 O O . LEU A 1 471 ? -30.953 -5.456 42.539 1.00 94.25 471 LEU A O 1
ATOM 3784 N N . ILE A 1 472 ? -29.711 -3.598 42.366 1.00 92.69 472 ILE A N 1
ATOM 3785 C CA . ILE A 1 472 ? -30.814 -2.725 41.942 1.00 92.69 472 ILE A CA 1
ATOM 3786 C C . ILE A 1 472 ? -31.425 -3.221 40.625 1.00 92.69 472 ILE A C 1
ATOM 3788 O O . ILE A 1 472 ? -32.648 -3.295 40.520 1.00 92.69 472 ILE A O 1
ATOM 3792 N N . GLN A 1 473 ? -30.618 -3.620 39.635 1.00 91.38 473 GLN A N 1
ATOM 3793 C CA . GLN A 1 473 ? -31.154 -4.165 38.379 1.00 91.38 473 GLN A CA 1
ATOM 3794 C C . GLN A 1 473 ? -31.989 -5.434 38.617 1.00 91.38 473 GLN A C 1
ATOM 3796 O O . GLN A 1 473 ? -33.075 -5.569 38.048 1.00 91.38 473 GLN A O 1
ATOM 3801 N N . ALA A 1 474 ? -31.534 -6.324 39.506 1.00 92.75 474 ALA A N 1
ATOM 3802 C CA . ALA A 1 474 ? -32.287 -7.517 39.895 1.00 92.75 474 ALA A CA 1
ATOM 3803 C C . ALA A 1 474 ? -33.587 -7.194 40.659 1.00 92.75 474 ALA A C 1
ATOM 3805 O O . ALA A 1 474 ? -34.555 -7.946 40.554 1.00 92.75 474 ALA A O 1
ATOM 3806 N N . LEU A 1 475 ? -33.634 -6.077 41.395 1.00 91.75 475 LEU A N 1
ATOM 3807 C CA . LEU A 1 475 ? -34.825 -5.608 42.114 1.00 91.75 475 LEU A CA 1
ATOM 3808 C C . LEU A 1 475 ? -35.882 -4.986 41.191 1.00 91.75 475 LEU A C 1
ATOM 3810 O O . LEU A 1 475 ? -37.074 -5.187 41.417 1.00 91.75 475 LEU A O 1
ATOM 3814 N N . ILE A 1 476 ? -35.470 -4.237 40.164 1.00 89.06 476 ILE A N 1
ATOM 3815 C CA . ILE A 1 476 ? -36.397 -3.499 39.288 1.00 89.06 476 ILE A CA 1
ATOM 3816 C C . ILE A 1 476 ? -37.072 -4.424 38.268 1.00 89.06 476 ILE A C 1
ATOM 3818 O O . ILE A 1 476 ? -38.281 -4.333 38.054 1.00 89.06 476 ILE A O 1
ATOM 3822 N N . THR A 1 477 ? -36.302 -5.287 37.605 1.00 87.00 477 THR A N 1
ATOM 3823 C CA . THR A 1 477 ? -36.804 -6.192 36.559 1.00 87.00 477 THR A CA 1
ATOM 3824 C C . THR A 1 477 ? -36.263 -7.603 36.775 1.00 87.00 477 THR A C 1
ATOM 3826 O O . THR A 1 477 ? -35.371 -8.026 36.036 1.00 87.00 477 THR A O 1
ATOM 3829 N N . PRO A 1 478 ? -36.758 -8.329 37.794 1.00 90.00 478 PRO A N 1
ATOM 3830 C CA . PRO A 1 478 ? -36.316 -9.692 38.049 1.00 90.00 478 PRO A CA 1
ATOM 3831 C C . PRO A 1 478 ? -36.708 -10.617 36.891 1.00 90.00 478 PRO A C 1
ATOM 3833 O O . PRO A 1 478 ? -37.866 -10.648 36.474 1.00 90.00 478 PRO A O 1
ATOM 3836 N N . ASP A 1 479 ? -35.746 -11.399 36.408 1.00 91.25 479 ASP A N 1
ATOM 3837 C CA . ASP A 1 479 ? -35.955 -12.519 35.488 1.00 91.25 479 ASP A CA 1
ATOM 3838 C C . ASP A 1 479 ? -35.341 -13.808 36.069 1.00 91.25 479 ASP A C 1
ATOM 3840 O O . ASP A 1 479 ? -34.865 -13.831 37.208 1.00 91.25 479 ASP A O 1
ATOM 3844 N N . GLU A 1 480 ? -35.337 -14.899 35.300 1.00 91.44 480 GLU A N 1
ATOM 3845 C CA . GLU A 1 480 ? -34.799 -16.195 35.740 1.00 91.44 480 GLU A CA 1
ATOM 3846 C C . GLU A 1 480 ? -33.315 -16.154 36.157 1.00 91.44 480 GLU A C 1
ATOM 3848 O O . GLU A 1 480 ? -32.855 -17.042 36.879 1.00 91.44 480 GLU A O 1
ATOM 3853 N N . THR A 1 481 ? -32.569 -15.120 35.750 1.00 91.69 481 THR A N 1
ATOM 3854 C CA . THR A 1 481 ? -31.148 -14.927 36.065 1.00 91.69 481 THR A CA 1
ATOM 3855 C C . THR A 1 481 ? -30.897 -14.060 37.301 1.00 91.69 481 THR A C 1
ATOM 3857 O O . THR A 1 481 ? -29.781 -14.059 37.826 1.00 91.69 481 THR A O 1
ATOM 3860 N N . ALA A 1 482 ? -31.927 -13.394 37.840 1.00 92.75 482 ALA A N 1
ATOM 3861 C CA . ALA A 1 482 ? -31.823 -12.588 39.059 1.00 92.75 482 ALA A CA 1
ATOM 3862 C C . ALA A 1 482 ? -31.172 -13.320 40.253 1.00 92.75 482 ALA A C 1
ATOM 3864 O O . ALA A 1 482 ? -30.380 -12.693 40.960 1.00 92.75 482 ALA A O 1
ATOM 3865 N N . PRO A 1 483 ? -31.410 -14.629 40.486 1.00 92.50 483 PRO A N 1
ATOM 3866 C CA . PRO A 1 483 ? -30.754 -15.361 41.568 1.00 92.50 483 PRO A CA 1
ATOM 3867 C C . PRO A 1 483 ? -29.226 -15.357 41.506 1.00 92.50 483 PRO A C 1
ATOM 3869 O O . PRO A 1 483 ? -28.609 -15.322 42.565 1.00 92.50 483 PRO A O 1
ATOM 3872 N N . VAL A 1 484 ? -28.633 -15.371 40.305 1.00 92.38 484 VAL A N 1
ATOM 3873 C CA . VAL A 1 484 ? -27.171 -15.351 40.110 1.00 92.38 484 VAL A CA 1
ATOM 3874 C C . VAL A 1 484 ? -26.603 -14.030 40.625 1.00 92.38 484 VAL A C 1
ATOM 3876 O O . VAL A 1 484 ? -25.708 -14.016 41.461 1.00 92.38 484 VAL A O 1
ATOM 3879 N N . ILE A 1 485 ? -27.204 -12.912 40.211 1.00 93.44 485 ILE A N 1
ATOM 3880 C CA . ILE A 1 485 ? -26.798 -11.573 40.655 1.00 93.44 485 ILE A CA 1
ATOM 3881 C C . ILE A 1 485 ? -27.011 -11.397 42.158 1.00 93.44 485 ILE A C 1
ATOM 3883 O O . ILE A 1 485 ? -26.149 -10.858 42.847 1.00 93.44 485 ILE A O 1
ATOM 3887 N N . VAL A 1 486 ? -28.150 -11.853 42.684 1.00 93.88 486 VAL A N 1
ATOM 3888 C CA . VAL A 1 486 ? -28.440 -11.755 44.118 1.00 93.88 486 VAL A CA 1
ATOM 3889 C C . VAL A 1 486 ? -27.412 -12.543 44.932 1.00 93.88 486 VAL A C 1
ATOM 3891 O O . VAL A 1 486 ? -26.920 -12.026 45.926 1.00 93.88 486 VAL A O 1
ATOM 3894 N N . GLN A 1 487 ? -27.050 -13.755 44.506 1.00 92.19 487 GLN A N 1
ATOM 3895 C CA . GLN A 1 487 ? -26.023 -14.560 45.178 1.00 92.19 487 GLN A CA 1
ATOM 3896 C C . GLN A 1 487 ? -24.638 -13.899 45.130 1.00 92.19 487 GLN A C 1
ATOM 3898 O O . GLN A 1 487 ? -23.916 -13.954 46.117 1.00 92.19 487 GLN A O 1
ATOM 3903 N N . ASP A 1 488 ? -24.293 -13.239 44.021 1.00 91.19 488 ASP A N 1
ATOM 3904 C CA . ASP A 1 488 ? -23.006 -12.549 43.849 1.00 91.19 488 ASP A CA 1
ATOM 3905 C C . ASP A 1 488 ? -22.874 -11.248 44.667 1.00 91.19 488 ASP A C 1
ATOM 3907 O O . ASP A 1 488 ? -21.766 -10.806 44.972 1.00 91.19 488 ASP A O 1
ATOM 3911 N N . THR A 1 489 ? -23.995 -10.601 45.005 1.00 94.00 489 THR A N 1
ATOM 3912 C CA . THR A 1 489 ? -23.996 -9.226 45.543 1.00 94.00 489 THR A CA 1
ATOM 3913 C C . THR A 1 489 ? -24.572 -9.091 46.949 1.00 94.00 489 THR A C 1
ATOM 3915 O O . THR A 1 489 ? -24.212 -8.150 47.655 1.00 94.00 489 THR A O 1
ATOM 3918 N N . PHE A 1 490 ? -25.462 -9.990 47.381 1.00 95.06 490 PHE A N 1
ATOM 3919 C CA . PHE A 1 490 ? -26.252 -9.793 48.598 1.00 95.06 490 PHE A CA 1
ATOM 3920 C C . PHE A 1 490 ? -25.398 -9.677 49.860 1.00 95.06 490 PHE A C 1
ATOM 3922 O O . PHE A 1 490 ? -25.584 -8.721 50.607 1.00 95.06 490 PHE A O 1
ATOM 3929 N N . ASP A 1 491 ? -24.469 -10.606 50.096 1.00 94.00 491 ASP A N 1
ATOM 3930 C CA . ASP A 1 491 ? -23.686 -10.637 51.340 1.00 94.00 491 ASP A CA 1
ATOM 3931 C C . ASP A 1 491 ? -22.855 -9.362 51.527 1.00 94.00 491 ASP A C 1
ATOM 3933 O O . ASP A 1 491 ? -22.851 -8.776 52.613 1.00 94.00 491 ASP A O 1
ATOM 3937 N N . ASP A 1 492 ? -22.185 -8.904 50.471 1.00 92.12 492 ASP A N 1
ATOM 3938 C CA . ASP A 1 492 ? -21.329 -7.719 50.527 1.00 92.12 492 ASP A CA 1
ATOM 3939 C C . ASP A 1 492 ? -22.151 -6.440 50.697 1.00 92.12 492 ASP A C 1
ATOM 3941 O O . ASP A 1 492 ? -21.825 -5.595 51.538 1.00 92.12 492 ASP A O 1
ATOM 3945 N N . VAL A 1 493 ? -23.268 -6.320 49.970 1.00 94.31 493 VAL A N 1
ATOM 3946 C CA . VAL A 1 493 ? -24.172 -5.171 50.102 1.00 94.31 493 VAL A CA 1
ATOM 3947 C C . VAL A 1 493 ? -24.847 -5.160 51.473 1.00 94.31 493 VAL A C 1
ATOM 3949 O O . VAL A 1 493 ? -24.909 -4.106 52.101 1.00 94.31 493 VAL A O 1
ATOM 3952 N N . TYR A 1 494 ? -25.305 -6.308 51.976 1.00 95.00 494 TYR A N 1
ATOM 3953 C CA . TYR A 1 494 ? -25.939 -6.422 53.291 1.00 95.00 494 TYR A CA 1
ATOM 3954 C C . TYR A 1 494 ? -24.969 -6.045 54.415 1.00 95.00 494 TYR A C 1
ATOM 3956 O O . TYR A 1 494 ? -25.310 -5.231 55.272 1.00 95.00 494 TYR A O 1
ATOM 3964 N N . LYS A 1 495 ? -23.734 -6.566 54.387 1.00 93.56 495 LYS A N 1
ATOM 3965 C CA . LYS A 1 495 ? -22.682 -6.218 55.360 1.00 93.56 495 LYS A CA 1
ATOM 3966 C C . LYS A 1 495 ? -22.290 -4.742 55.284 1.00 93.56 495 LYS A C 1
ATOM 3968 O O . LYS A 1 495 ? -22.027 -4.114 56.310 1.00 93.56 495 LYS A O 1
ATOM 3973 N N . ALA A 1 496 ? -22.238 -4.170 54.081 1.00 92.06 496 ALA A N 1
ATOM 3974 C CA . ALA A 1 496 ? -21.956 -2.749 53.912 1.00 92.06 496 ALA A CA 1
ATOM 3975 C C . ALA A 1 496 ? -23.101 -1.870 54.438 1.00 92.06 496 ALA A C 1
ATOM 3977 O O . ALA A 1 496 ? -22.840 -0.837 55.054 1.00 92.06 496 ALA A O 1
ATOM 3978 N N . LEU A 1 497 ? -24.350 -2.291 54.234 1.00 92.25 497 LEU A N 1
ATOM 3979 C CA . LEU A 1 497 ? -25.544 -1.597 54.708 1.00 92.25 497 LEU A CA 1
ATOM 3980 C C . LEU A 1 497 ? -25.665 -1.664 56.238 1.00 92.25 497 LEU A C 1
ATOM 3982 O O . LEU A 1 497 ? -25.874 -0.635 56.870 1.00 92.25 497 LEU A O 1
ATOM 3986 N N . SER A 1 498 ? -25.450 -2.836 56.845 1.00 92.44 498 SER A N 1
ATOM 3987 C CA . SER A 1 498 ? -25.504 -3.008 58.305 1.00 92.44 498 SER A CA 1
ATOM 3988 C C . SER A 1 498 ? -24.396 -2.244 59.033 1.00 92.44 498 SER A C 1
ATOM 3990 O O . SER A 1 498 ? -24.600 -1.743 60.136 1.00 92.44 498 SER A O 1
ATOM 3992 N N . GLY A 1 499 ? -23.226 -2.120 58.402 1.00 90.94 499 GLY A N 1
ATOM 3993 C CA . GLY A 1 499 ? -22.083 -1.386 58.935 1.00 90.94 499 GLY A CA 1
ATOM 3994 C C . GLY A 1 499 ? -22.044 0.107 58.598 1.00 90.94 499 GLY A C 1
ATOM 3995 O O . GLY A 1 499 ? -21.027 0.730 58.898 1.00 90.94 499 GLY A O 1
ATOM 3996 N N . ASN A 1 500 ? -23.068 0.674 57.942 1.00 87.06 500 ASN A N 1
ATOM 3997 C CA . ASN A 1 500 ? -23.073 2.056 57.427 1.00 87.06 500 ASN A CA 1
ATOM 3998 C C . ASN A 1 500 ? -21.826 2.402 56.579 1.00 87.06 500 ASN A C 1
ATOM 4000 O O . ASN A 1 500 ? -21.254 3.486 56.689 1.00 87.06 500 ASN A O 1
ATOM 4004 N N . ARG A 1 501 ? -21.366 1.458 55.746 1.00 88.44 501 ARG A N 1
ATOM 4005 C CA . ARG A 1 501 ? -20.158 1.589 54.904 1.00 88.44 501 ARG A CA 1
ATOM 4006 C C . ARG A 1 501 ? -20.455 1.999 53.462 1.00 88.44 501 ARG A C 1
ATOM 4008 O O . ARG A 1 501 ? -19.523 2.208 52.687 1.00 88.44 501 ARG A O 1
ATOM 4015 N N . LEU A 1 502 ? -21.730 2.094 53.085 1.00 88.81 502 LEU A N 1
ATOM 4016 C CA . LEU A 1 502 ? -22.131 2.590 51.772 1.00 88.81 502 LEU A CA 1
ATOM 4017 C C . LEU A 1 502 ? -22.003 4.114 51.713 1.00 88.81 502 LEU A C 1
ATOM 4019 O O . LEU A 1 502 ? -22.274 4.828 52.675 1.00 88.81 502 LEU A O 1
ATOM 4023 N N . ARG A 1 503 ? -21.616 4.631 50.545 1.00 89.88 503 ARG A N 1
ATOM 4024 C CA . ARG A 1 503 ? -21.678 6.071 50.280 1.00 89.88 503 ARG A CA 1
ATOM 4025 C C . ARG A 1 503 ? -23.138 6.510 50.269 1.00 89.88 503 ARG A C 1
ATOM 4027 O O . ARG A 1 503 ? -23.965 5.842 49.655 1.00 89.88 503 ARG A O 1
ATOM 4034 N N . TYR A 1 504 ? -23.423 7.681 50.838 1.00 89.19 504 TYR A N 1
ATOM 4035 C CA . TYR A 1 504 ? -24.783 8.227 50.936 1.00 89.19 504 TYR A CA 1
ATOM 4036 C C . TYR A 1 504 ? -25.562 8.175 49.610 1.00 89.19 504 TYR A C 1
ATOM 4038 O O . TYR A 1 504 ? -26.716 7.758 49.582 1.00 89.19 504 TYR A O 1
ATOM 4046 N N . ARG A 1 505 ? -24.921 8.538 48.489 1.00 88.81 505 ARG A N 1
ATOM 4047 C CA . ARG A 1 505 ? -25.552 8.496 47.159 1.00 88.81 505 ARG A CA 1
ATOM 4048 C C . ARG A 1 505 ? -25.948 7.074 46.748 1.00 88.81 505 ARG A C 1
ATOM 4050 O O . ARG A 1 505 ? -27.076 6.865 46.315 1.00 88.81 505 ARG A O 1
ATOM 4057 N N . THR A 1 506 ? -25.038 6.116 46.895 1.00 90.06 506 THR A N 1
ATOM 4058 C CA . THR A 1 506 ? -25.251 4.699 46.561 1.00 90.06 506 THR A CA 1
ATOM 4059 C C . THR A 1 506 ? -26.328 4.078 47.450 1.00 90.06 506 THR A C 1
ATOM 4061 O O . THR A 1 506 ? -27.204 3.355 46.981 1.00 90.06 506 THR A O 1
ATOM 4064 N N . GLU A 1 507 ? -26.305 4.408 48.739 1.00 92.00 507 GLU A N 1
ATOM 4065 C CA . GLU A 1 507 ? -27.297 3.959 49.710 1.00 92.00 507 GLU A CA 1
ATOM 4066 C C . GLU A 1 507 ? -28.691 4.533 49.422 1.00 92.00 507 GLU A C 1
ATOM 4068 O O . GLU A 1 507 ? -29.679 3.803 49.493 1.00 92.00 507 GLU A O 1
ATOM 4073 N N . SER A 1 508 ? -28.780 5.820 49.068 1.00 90.69 508 SER A N 1
ATOM 4074 C CA . SER A 1 508 ? -30.040 6.467 48.683 1.00 90.69 508 SER A CA 1
ATOM 4075 C C . SER A 1 508 ? -30.644 5.804 47.446 1.00 90.69 508 SER A C 1
ATOM 4077 O O . SER A 1 508 ? -31.820 5.450 47.467 1.00 90.69 508 SER A O 1
ATOM 4079 N N . GLN A 1 509 ? -29.828 5.552 46.415 1.00 90.38 509 GLN A N 1
ATOM 4080 C CA . GLN A 1 509 ? -30.261 4.848 45.203 1.00 90.38 509 GLN A CA 1
ATOM 4081 C C . GLN A 1 509 ? -30.798 3.449 45.514 1.00 90.38 509 GLN A C 1
ATOM 4083 O O . GLN A 1 509 ? -31.847 3.065 45.006 1.00 90.38 509 GLN A O 1
ATOM 4088 N N . LEU A 1 510 ? -30.122 2.687 46.379 1.00 93.06 510 LEU A N 1
ATOM 4089 C CA . LEU A 1 510 ? -30.626 1.380 46.801 1.00 93.06 510 LEU A CA 1
ATOM 4090 C C . LEU A 1 510 ? -31.966 1.518 47.533 1.00 93.06 510 LEU A C 1
ATOM 4092 O O . LEU A 1 510 ? -32.921 0.817 47.209 1.00 93.06 510 LEU A O 1
ATOM 4096 N N . ALA A 1 511 ? -32.048 2.435 48.499 1.00 91.50 511 ALA A N 1
ATOM 4097 C CA . ALA A 1 511 ? -33.215 2.613 49.356 1.00 91.50 511 ALA A CA 1
ATOM 4098 C C . ALA A 1 511 ? -34.491 3.022 48.599 1.00 91.50 511 ALA A C 1
ATOM 4100 O O . ALA A 1 511 ? -35.583 2.683 49.062 1.00 91.50 511 ALA A O 1
ATOM 4101 N N . GLU A 1 512 ? -34.372 3.705 47.457 1.00 91.50 512 GLU A N 1
ATOM 4102 C CA . GLU A 1 512 ? -35.491 4.046 46.562 1.00 91.50 512 GLU A CA 1
ATOM 4103 C C . GLU A 1 512 ? -36.160 2.808 45.947 1.00 91.50 512 GLU A C 1
ATOM 4105 O O . GLU A 1 512 ? -37.364 2.811 45.694 1.00 91.50 512 GLU A O 1
ATOM 4110 N N . HIS A 1 513 ? -35.403 1.725 45.760 1.00 91.94 513 HIS A N 1
ATOM 4111 C CA . HIS A 1 513 ? -35.894 0.470 45.183 1.00 91.94 513 HIS A CA 1
ATOM 4112 C C . HIS A 1 513 ? -36.269 -0.583 46.233 1.00 91.94 513 HIS A C 1
ATOM 4114 O O . HIS A 1 513 ? -36.743 -1.667 45.890 1.00 91.94 513 HIS A O 1
ATOM 4120 N N . LEU A 1 514 ? -36.088 -0.276 47.519 1.00 93.88 514 LEU A N 1
ATOM 4121 C CA . LEU A 1 514 ? -36.472 -1.160 48.612 1.00 93.88 514 LEU A CA 1
ATOM 4122 C C . LEU A 1 514 ? -37.944 -0.954 49.013 1.00 93.88 514 LEU A C 1
ATOM 4124 O O . LEU A 1 514 ? -38.404 0.187 49.108 1.00 93.88 514 LEU A O 1
ATOM 4128 N N . PRO A 1 515 ? -38.685 -2.023 49.354 1.00 91.44 515 PRO A N 1
ATOM 4129 C CA . PRO A 1 515 ? -40.091 -1.927 49.730 1.00 91.44 515 PRO A CA 1
ATOM 4130 C C . PRO A 1 515 ? -40.283 -1.043 50.967 1.00 91.44 515 PRO A C 1
ATOM 4132 O O . PRO A 1 515 ? -39.462 -1.062 51.886 1.00 91.44 515 PRO A O 1
ATOM 4135 N N . SER A 1 516 ? -41.383 -0.286 51.013 1.00 87.94 516 SER A N 1
ATOM 4136 C CA . SER A 1 516 ? -41.796 0.385 52.248 1.00 87.94 516 SER A CA 1
ATOM 4137 C C . SER A 1 516 ? -42.484 -0.610 53.181 1.00 87.94 516 SER A C 1
ATOM 4139 O O . SER A 1 516 ? -43.326 -1.396 52.745 1.00 87.94 516 SER A O 1
ATOM 4141 N N . ILE A 1 517 ? -42.117 -0.564 54.462 1.00 87.00 517 ILE A N 1
ATOM 4142 C CA . ILE A 1 517 ? -42.607 -1.461 55.521 1.00 87.00 517 ILE A CA 1
ATOM 4143 C C . ILE A 1 517 ? -43.286 -0.687 56.661 1.00 87.00 517 ILE A C 1
ATOM 4145 O O . ILE A 1 517 ? -43.431 -1.179 57.773 1.00 87.00 517 ILE A O 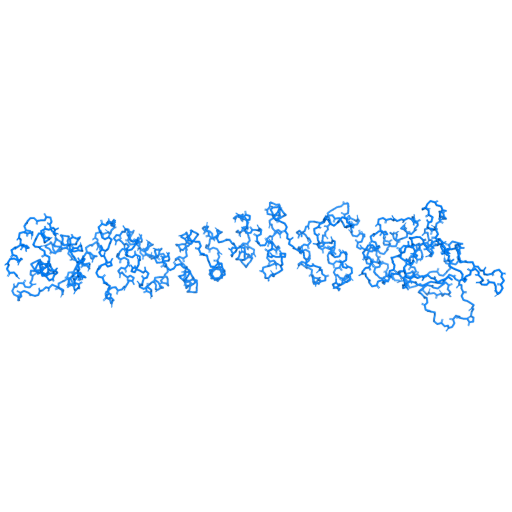1
ATOM 4149 N N . GLY A 1 5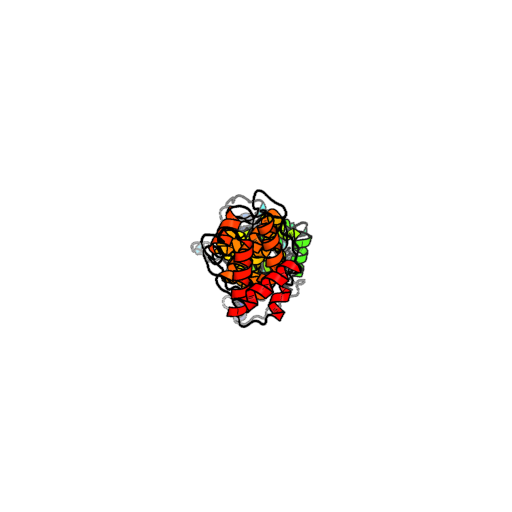18 ? -43.739 0.534 56.364 1.00 81.25 518 GLY A N 1
ATOM 4150 C CA . GLY A 1 518 ? -44.392 1.429 57.317 1.00 81.25 518 GLY A CA 1
ATOM 4151 C C . GLY A 1 518 ? -43.425 2.410 57.983 1.00 81.25 518 GLY A C 1
ATOM 4152 O O . GLY A 1 518 ? -42.221 2.177 58.092 1.00 81.25 518 GLY A O 1
ATOM 4153 N N . TRP A 1 519 ? -43.963 3.550 58.420 1.00 73.62 519 TRP A N 1
ATOM 4154 C CA . TRP A 1 519 ? -43.179 4.703 58.881 1.00 73.62 519 TRP A CA 1
ATOM 4155 C C . TRP A 1 519 ? -42.217 4.378 60.037 1.00 73.62 519 TRP A C 1
ATOM 4157 O O . TRP A 1 519 ? -41.075 4.826 60.015 1.00 73.62 519 TRP A O 1
ATOM 4167 N N . LEU A 1 520 ? -42.635 3.528 60.984 1.00 77.81 520 LEU A N 1
ATOM 4168 C CA . LEU A 1 520 ? -41.835 3.155 62.161 1.00 77.81 520 LEU A CA 1
ATOM 4169 C C . LEU A 1 520 ? -40.666 2.201 61.860 1.00 77.81 520 LEU A C 1
ATOM 4171 O O . LEU A 1 520 ? -39.765 2.085 62.685 1.00 77.81 520 LEU A O 1
ATOM 4175 N N . GLN A 1 521 ? -40.666 1.518 60.710 1.00 82.56 521 GLN A N 1
ATOM 4176 C CA . GLN A 1 521 ? -39.654 0.511 60.347 1.00 82.56 521 GLN A CA 1
ATOM 4177 C C . GLN A 1 521 ? -38.893 0.853 59.058 1.00 82.56 521 GLN A C 1
ATOM 4179 O O . GLN A 1 521 ? -37.897 0.215 58.744 1.00 82.56 521 GLN A O 1
ATOM 4184 N N . ASN A 1 522 ? -39.302 1.890 58.318 1.00 84.19 522 ASN A N 1
ATOM 4185 C CA . ASN A 1 522 ? -38.655 2.288 57.061 1.00 84.19 522 ASN A CA 1
ATOM 4186 C C . ASN A 1 522 ? -37.164 2.669 57.207 1.00 84.19 522 ASN A C 1
ATOM 4188 O O . ASN A 1 522 ? -36.451 2.700 56.197 1.00 84.19 522 ASN A O 1
ATOM 4192 N N . TRP A 1 523 ? -36.712 2.965 58.432 1.00 84.00 523 TRP A N 1
ATOM 4193 C CA . TRP A 1 523 ? -35.310 3.227 58.762 1.00 84.00 523 TRP A CA 1
ATOM 4194 C C . TRP A 1 523 ? -34.433 1.967 58.685 1.00 84.00 523 TRP A C 1
ATOM 4196 O O . TRP A 1 523 ? -33.242 2.090 58.406 1.00 84.00 523 TRP A O 1
ATOM 4206 N N . ASP A 1 524 ? -35.004 0.770 58.866 1.00 89.88 524 ASP A N 1
ATOM 4207 C CA . ASP A 1 524 ? -34.276 -0.500 58.817 1.00 89.88 524 ASP A CA 1
ATOM 4208 C C . ASP A 1 524 ? -34.099 -0.968 57.365 1.00 89.88 524 ASP A C 1
ATOM 4210 O O . ASP A 1 524 ? -34.899 -1.712 56.786 1.00 89.88 524 ASP A O 1
ATOM 4214 N N . LYS A 1 525 ? -33.032 -0.473 56.735 1.00 92.00 525 LYS A N 1
ATOM 4215 C CA . LYS A 1 525 ? -32.710 -0.770 55.334 1.00 92.00 525 LYS A CA 1
ATOM 4216 C C . LYS A 1 525 ? -32.314 -2.238 55.135 1.00 92.00 525 LYS A C 1
ATOM 4218 O O . LYS A 1 525 ? -32.598 -2.787 54.071 1.00 92.00 525 LYS A O 1
ATOM 4223 N N . CYS A 1 526 ? -31.723 -2.880 56.145 1.00 93.62 526 CYS A N 1
ATOM 4224 C CA . CYS A 1 526 ? -31.352 -4.296 56.111 1.00 93.62 526 CYS A CA 1
ATOM 4225 C C . CYS A 1 526 ? -32.592 -5.189 56.039 1.00 93.62 526 CYS A C 1
ATOM 4227 O O . CYS A 1 526 ? -32.686 -6.033 55.144 1.00 93.62 526 CYS A O 1
ATOM 4229 N N . LEU A 1 527 ? -33.584 -4.944 56.900 1.00 93.56 527 LEU A N 1
ATOM 4230 C CA . LEU A 1 527 ? -34.862 -5.655 56.869 1.00 93.56 527 LEU A CA 1
ATOM 4231 C C . LEU A 1 527 ? -35.597 -5.435 55.540 1.00 93.56 527 LEU A C 1
ATOM 4233 O O . LEU A 1 527 ? -36.097 -6.381 54.926 1.00 93.56 527 LEU A O 1
ATOM 4237 N N . ARG A 1 528 ? -35.631 -4.191 55.045 1.00 94.88 528 ARG A N 1
ATOM 4238 C CA . ARG A 1 528 ? -36.251 -3.877 53.746 1.00 94.88 528 ARG A CA 1
ATOM 4239 C C . ARG A 1 528 ? -35.572 -4.615 52.594 1.00 94.88 528 ARG A C 1
ATOM 4241 O O . ARG A 1 528 ? -36.270 -5.116 51.712 1.00 94.88 528 ARG A O 1
ATOM 4248 N N . LEU A 1 529 ? -34.241 -4.716 52.610 1.00 95.50 529 LEU A N 1
ATOM 4249 C CA . LEU A 1 529 ? -33.483 -5.482 51.624 1.00 95.50 529 LEU A CA 1
ATOM 4250 C C . LEU A 1 529 ? -33.828 -6.975 51.689 1.00 95.50 529 LEU A C 1
ATOM 4252 O O . LEU A 1 529 ? -34.167 -7.557 50.662 1.00 95.50 529 LEU A O 1
ATOM 4256 N N . GLN A 1 530 ? -33.834 -7.583 52.876 1.00 95.19 530 GLN A N 1
ATOM 4257 C CA . GLN A 1 530 ? -34.219 -8.990 53.049 1.00 95.19 530 GLN A CA 1
ATOM 4258 C C . GLN A 1 530 ? -35.630 -9.281 52.511 1.00 95.19 530 GLN A C 1
ATOM 4260 O O . GLN A 1 530 ? -35.831 -10.247 51.771 1.00 95.19 530 GLN A O 1
ATOM 4265 N N . ILE A 1 531 ? -36.603 -8.415 52.818 1.00 94.44 531 ILE A N 1
ATOM 4266 C CA . ILE A 1 531 ? -37.979 -8.528 52.309 1.00 94.44 531 ILE A CA 1
ATOM 4267 C C . ILE A 1 531 ? -38.010 -8.433 50.782 1.00 94.44 531 ILE A C 1
ATOM 4269 O O . ILE A 1 531 ? -38.726 -9.201 50.136 1.00 94.44 531 ILE A O 1
ATOM 4273 N N . ALA A 1 532 ? -37.237 -7.519 50.193 1.00 94.69 532 ALA A N 1
ATOM 4274 C CA . ALA A 1 532 ? -37.163 -7.369 48.744 1.00 94.69 532 ALA A CA 1
ATOM 4275 C C . ALA A 1 532 ? -36.648 -8.648 48.061 1.00 94.69 532 ALA A C 1
ATOM 4277 O O . ALA A 1 532 ? -37.234 -9.112 47.084 1.00 94.69 532 ALA A O 1
ATOM 4278 N N . ILE A 1 533 ? -35.610 -9.266 48.626 1.00 95.00 533 ILE A N 1
ATOM 4279 C CA . ILE A 1 533 ? -35.013 -10.501 48.104 1.00 95.00 533 ILE A CA 1
ATOM 4280 C C . ILE A 1 533 ? -35.978 -11.683 48.206 1.00 95.00 533 ILE A C 1
ATOM 4282 O O . ILE A 1 533 ? -36.163 -12.416 47.231 1.00 95.00 533 ILE A O 1
ATOM 4286 N N . VAL A 1 534 ? -36.657 -11.840 49.346 1.00 94.75 534 VAL A N 1
ATOM 4287 C CA . VAL A 1 534 ? -37.703 -12.862 49.509 1.00 94.75 534 VAL A CA 1
ATOM 4288 C C . VAL A 1 534 ? -38.813 -12.679 48.472 1.00 94.75 534 VAL A C 1
ATOM 4290 O O . VAL A 1 534 ? -39.241 -13.659 47.859 1.00 94.75 534 VAL A O 1
ATOM 4293 N N . ARG A 1 535 ? -39.248 -11.435 48.226 1.00 93.38 535 ARG A N 1
ATOM 4294 C CA . ARG A 1 535 ? -40.271 -11.125 47.216 1.00 93.38 535 ARG A CA 1
ATOM 4295 C C . ARG A 1 535 ? -39.833 -11.510 45.804 1.00 93.38 535 ARG A C 1
ATOM 4297 O O . ARG A 1 535 ? -40.631 -12.140 45.118 1.00 93.38 535 ARG A O 1
ATOM 4304 N N . ILE A 1 536 ? -38.593 -11.207 45.401 1.00 93.44 536 ILE A N 1
ATOM 4305 C CA . ILE A 1 536 ? -38.046 -11.634 44.097 1.00 93.44 536 ILE A CA 1
ATOM 4306 C C . ILE A 1 536 ? -38.101 -13.159 43.961 1.00 93.44 536 ILE A C 1
ATOM 4308 O O . ILE A 1 536 ? -38.565 -13.694 42.958 1.00 93.44 536 ILE A O 1
ATOM 4312 N N . TYR A 1 537 ? -37.635 -13.890 44.975 1.00 93.81 537 TYR A N 1
ATOM 4313 C CA . TYR A 1 537 ? -37.582 -15.349 44.889 1.00 93.81 537 TYR A CA 1
ATOM 4314 C C . TYR A 1 537 ? -38.982 -15.970 44.820 1.00 93.81 537 TYR A C 1
ATOM 4316 O O . TYR A 1 537 ? -39.184 -16.936 44.082 1.00 93.81 537 TYR A O 1
ATOM 4324 N N . LYS A 1 538 ? -39.957 -15.403 45.542 1.00 92.62 538 LYS A N 1
ATOM 4325 C CA . LYS A 1 538 ? -41.361 -15.823 45.450 1.00 92.62 538 LYS A CA 1
ATOM 4326 C C . LYS A 1 538 ? -41.982 -15.497 44.096 1.00 92.62 538 LYS A C 1
ATOM 4328 O O . LYS A 1 538 ? -42.646 -16.363 43.535 1.00 92.62 538 LYS A O 1
ATOM 4333 N N . SER A 1 539 ? -41.765 -14.292 43.564 1.00 91.75 539 SER A N 1
ATOM 4334 C CA . SER A 1 539 ? -42.348 -13.884 42.278 1.00 91.75 539 SER A CA 1
ATOM 4335 C C . SER A 1 539 ? -41.823 -14.718 41.109 1.00 91.75 539 SER A C 1
ATOM 4337 O O . SER A 1 539 ? -42.566 -14.975 40.168 1.00 91.75 539 SER A O 1
ATOM 4339 N N . LEU A 1 540 ? -40.582 -15.204 41.199 1.00 92.56 540 LEU A N 1
ATOM 4340 C CA . LEU A 1 540 ? -39.970 -16.118 40.231 1.00 92.56 540 LEU A CA 1
ATOM 4341 C C . LEU A 1 540 ? -40.316 -17.605 40.470 1.00 92.56 540 LEU A C 1
ATOM 4343 O O . LEU A 1 540 ? -39.767 -18.476 39.797 1.00 92.56 540 LEU A O 1
ATOM 4347 N N . GLY A 1 541 ? -41.170 -17.933 41.449 1.00 91.56 541 GLY A N 1
ATOM 4348 C CA . GLY A 1 541 ? -41.559 -19.317 41.754 1.00 91.56 541 GLY A CA 1
ATOM 4349 C C . GLY A 1 541 ? -40.416 -20.199 42.279 1.00 91.56 541 GLY A C 1
ATOM 4350 O O . GLY A 1 541 ? -40.459 -21.425 42.162 1.00 91.56 541 GLY A O 1
ATOM 4351 N N . LEU A 1 542 ? -39.360 -19.604 42.843 1.00 91.81 542 LEU A N 1
ATOM 4352 C CA . LEU A 1 542 ? -38.183 -20.333 43.312 1.00 91.81 542 LEU A CA 1
ATOM 4353 C C . LEU A 1 542 ? -38.426 -20.954 44.691 1.00 91.81 542 LEU A C 1
ATOM 4355 O O . LEU A 1 542 ? -39.063 -20.377 45.563 1.00 91.81 542 LEU A O 1
ATOM 4359 N N . SER A 1 543 ? -37.869 -22.142 44.929 1.00 91.56 543 SER A N 1
ATOM 4360 C CA . SER A 1 543 ? -38.013 -22.814 46.229 1.00 91.56 543 SER A CA 1
ATOM 4361 C C . SER A 1 543 ? -37.246 -22.109 47.359 1.00 91.56 543 SER A C 1
ATOM 4363 O O . SER A 1 543 ? -36.150 -21.582 47.144 1.00 91.56 543 SER A O 1
ATOM 4365 N N . LYS A 1 544 ? -37.723 -22.269 48.602 1.00 89.25 544 LYS A N 1
ATOM 4366 C CA . LYS A 1 544 ? -37.013 -21.868 49.835 1.00 89.25 544 LYS A CA 1
ATOM 4367 C C . LYS A 1 544 ? -35.572 -22.412 49.904 1.00 89.25 544 LYS A C 1
ATOM 4369 O O . LYS A 1 544 ? -34.680 -21.757 50.432 1.00 89.25 544 LYS A O 1
ATOM 4374 N N . LYS A 1 545 ? -35.297 -23.580 49.306 1.00 88.62 545 LYS A N 1
ATOM 4375 C CA . LYS A 1 545 ? -33.942 -24.162 49.231 1.00 88.62 545 LYS A CA 1
ATOM 4376 C C . LYS A 1 545 ? -32.966 -23.299 48.420 1.00 88.62 545 LYS A C 1
ATOM 4378 O O . LYS A 1 545 ? -31.783 -23.283 48.740 1.00 88.62 545 LYS A O 1
ATOM 4383 N N . LYS A 1 546 ? -33.435 -22.592 47.384 1.00 87.94 546 LYS A N 1
ATOM 4384 C CA . LYS A 1 546 ? -32.597 -21.659 46.611 1.00 87.94 546 LYS A CA 1
ATOM 4385 C C . LYS A 1 546 ? -32.304 -20.381 47.404 1.00 87.94 546 LYS A C 1
ATOM 4387 O O . LYS A 1 546 ? -31.184 -19.896 47.328 1.00 87.94 546 LYS A O 1
ATOM 4392 N N . LEU A 1 547 ? -33.257 -19.904 48.212 1.00 89.69 547 LEU A N 1
ATOM 4393 C CA . LEU A 1 547 ? -33.077 -18.746 49.100 1.00 89.69 547 LEU A CA 1
ATOM 4394 C C . LEU A 1 547 ? -31.931 -18.965 50.107 1.00 89.69 547 LEU A C 1
ATOM 4396 O O . LEU A 1 547 ? -31.130 -18.069 50.343 1.00 89.69 547 LEU A O 1
ATOM 4400 N N . ARG A 1 548 ? -31.785 -20.190 50.634 1.00 87.25 548 ARG A N 1
ATOM 4401 C CA . ARG A 1 548 ? -30.701 -20.558 51.571 1.00 87.25 548 ARG A CA 1
ATOM 4402 C C . ARG A 1 548 ? -29.292 -20.347 51.024 1.00 87.25 548 ARG A C 1
ATOM 4404 O O . ARG A 1 548 ? -28.364 -20.203 51.808 1.00 87.25 548 ARG A O 1
ATOM 4411 N N . LYS A 1 549 ? -29.129 -20.372 49.699 1.00 88.19 549 LYS A N 1
ATOM 4412 C CA . LYS A 1 549 ? -27.825 -20.236 49.038 1.00 88.19 549 LYS A CA 1
ATOM 4413 C C . LYS A 1 549 ? -27.376 -18.784 48.870 1.00 88.19 549 LYS A C 1
ATOM 4415 O O . LYS A 1 549 ? -26.271 -18.570 48.400 1.00 88.19 549 LYS A O 1
ATOM 4420 N N . ILE A 1 550 ? -28.228 -17.813 49.203 1.00 89.50 550 ILE A N 1
ATOM 4421 C CA . ILE A 1 550 ? -27.939 -16.388 48.999 1.00 89.50 550 ILE A CA 1
ATOM 4422 C C . ILE A 1 550 ? -26.870 -15.878 49.961 1.00 89.50 550 ILE A C 1
ATOM 4424 O O . ILE A 1 550 ? -26.114 -14.988 49.595 1.00 89.50 550 ILE A O 1
ATOM 4428 N N . THR A 1 551 ? -26.824 -16.423 51.177 1.00 91.25 551 THR A N 1
ATOM 4429 C CA . THR A 1 551 ? -25.953 -15.910 52.230 1.00 91.25 551 THR A CA 1
ATOM 4430 C C . THR A 1 551 ? -25.184 -17.010 52.941 1.00 91.25 551 THR A C 1
ATOM 4432 O O . THR A 1 551 ? -25.714 -18.088 53.252 1.00 91.25 551 THR A O 1
ATOM 4435 N N . SER A 1 552 ? -23.917 -16.714 53.211 1.00 89.50 552 SER A N 1
ATOM 4436 C CA . SER A 1 552 ? -23.029 -17.522 54.048 1.00 89.50 552 SER A CA 1
ATOM 4437 C C . SER A 1 552 ? -23.283 -17.334 55.550 1.00 89.50 552 SER A C 1
ATOM 4439 O O . SER A 1 552 ? -22.912 -18.205 56.330 1.00 89.50 552 SER A O 1
ATOM 4441 N N . ASP A 1 553 ? -23.970 -16.260 55.944 1.00 92.69 553 ASP A N 1
ATOM 4442 C CA . ASP A 1 553 ? -24.258 -15.907 57.335 1.00 92.69 553 ASP A CA 1
ATOM 4443 C C . ASP A 1 553 ? -25.511 -16.641 57.852 1.00 92.69 553 ASP A C 1
ATOM 4445 O O . ASP A 1 553 ? -26.601 -16.522 57.285 1.00 92.69 553 ASP A O 1
ATOM 4449 N N . ASP A 1 554 ? -25.351 -17.439 58.910 1.00 91.44 554 ASP A N 1
ATOM 4450 C CA . ASP A 1 554 ? -26.410 -18.293 59.462 1.00 91.44 554 ASP A CA 1
ATOM 4451 C C . ASP A 1 554 ? -27.564 -17.488 60.088 1.00 91.44 554 ASP A C 1
ATOM 4453 O O . ASP A 1 554 ? -28.732 -17.892 59.977 1.00 91.44 554 ASP A O 1
ATOM 4457 N N . ASP A 1 555 ? -27.266 -16.329 60.681 1.00 92.25 555 ASP A N 1
ATOM 4458 C CA . ASP A 1 555 ? -28.264 -15.463 61.310 1.00 92.25 555 ASP A CA 1
ATOM 4459 C C . ASP A 1 555 ? -29.107 -14.776 60.235 1.00 92.25 555 ASP A C 1
ATOM 4461 O O . ASP A 1 555 ? -30.342 -14.829 60.262 1.00 92.25 555 ASP A O 1
ATOM 4465 N N . VAL A 1 556 ? -28.447 -14.207 59.220 1.00 93.00 556 VAL A N 1
ATOM 4466 C CA . VAL A 1 556 ? -29.127 -13.581 58.074 1.00 93.00 556 VAL A CA 1
ATOM 4467 C C . VAL A 1 556 ? -29.953 -14.615 57.308 1.00 93.00 556 VAL A C 1
ATOM 4469 O O . VAL A 1 556 ? -31.077 -14.332 56.881 1.00 93.00 556 VAL A O 1
ATOM 4472 N N . ARG A 1 557 ? -29.449 -15.848 57.175 1.00 94.50 557 ARG A N 1
ATOM 4473 C CA . ARG A 1 557 ? -30.194 -16.949 56.550 1.00 94.50 557 ARG A CA 1
ATOM 4474 C C . ARG A 1 557 ? -31.474 -17.270 57.314 1.00 94.50 557 ARG A C 1
ATOM 4476 O O . ARG A 1 557 ? -32.526 -17.421 56.692 1.00 94.50 557 ARG A O 1
ATOM 4483 N N . SER A 1 558 ? -31.400 -17.353 58.641 1.00 91.88 558 SER A N 1
ATOM 4484 C CA . SER A 1 558 ? -32.554 -17.635 59.501 1.00 91.88 558 SER A CA 1
ATOM 4485 C C . SER A 1 558 ? -33.622 -16.541 59.388 1.00 91.88 558 SER A C 1
ATOM 4487 O O . SER A 1 558 ? -34.805 -16.848 59.227 1.00 91.88 558 SER A O 1
ATOM 4489 N N . GLN A 1 559 ? -33.202 -15.273 59.349 1.00 93.31 559 GLN A N 1
ATOM 4490 C CA . GLN A 1 559 ? -34.093 -14.125 59.144 1.00 93.31 559 GLN A CA 1
ATOM 4491 C C . GLN A 1 559 ? -34.796 -14.173 57.777 1.00 93.31 559 GLN A C 1
ATOM 4493 O O . GLN A 1 559 ? -36.017 -14.020 57.698 1.00 93.31 559 GLN A O 1
ATOM 4498 N N . LEU A 1 560 ? -34.065 -14.465 56.692 1.00 93.88 560 LEU A N 1
ATOM 4499 C CA . LEU A 1 560 ? -34.651 -14.632 55.353 1.00 93.88 560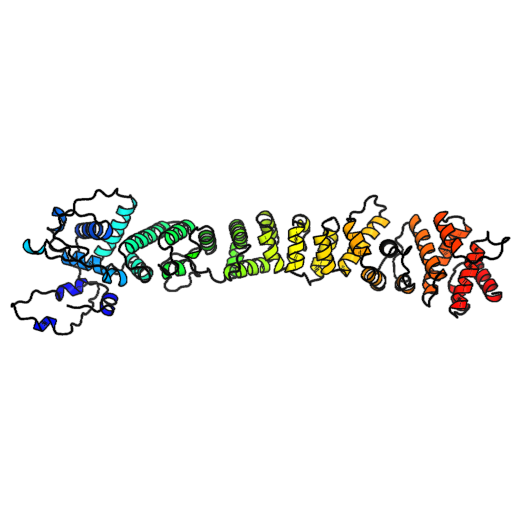 LEU A CA 1
ATOM 4500 C C . LEU A 1 560 ? -35.711 -15.748 55.320 1.00 93.88 560 LEU A C 1
ATOM 4502 O O . LEU A 1 560 ? -36.739 -15.615 54.652 1.00 93.88 560 LEU A O 1
ATOM 4506 N N . GLU A 1 561 ? -35.495 -16.847 56.046 1.00 92.50 561 GLU A N 1
ATOM 4507 C CA . GLU A 1 561 ? -36.451 -17.954 56.139 1.00 92.50 561 GLU A CA 1
ATOM 4508 C C . GLU A 1 561 ? -37.713 -17.625 56.942 1.00 92.50 561 GLU A C 1
ATOM 4510 O O . GLU A 1 561 ? -38.805 -18.103 56.602 1.00 92.50 561 GLU A O 1
ATOM 4515 N N . GLU A 1 562 ? -37.572 -16.835 58.002 1.00 93.38 562 GLU A N 1
ATOM 4516 C CA . GLU A 1 562 ? -38.691 -16.332 58.793 1.00 93.38 562 GLU A CA 1
ATOM 4517 C C . GLU A 1 562 ? -39.557 -15.395 57.946 1.00 93.38 562 GLU A C 1
ATOM 4519 O O . GLU A 1 562 ? -40.772 -15.590 57.849 1.00 93.38 562 GLU A O 1
ATOM 4524 N N . ILE A 1 563 ? -38.926 -14.452 57.236 1.00 93.06 563 ILE A N 1
ATOM 4525 C CA . ILE A 1 563 ? -39.603 -13.543 56.302 1.00 93.06 563 ILE A CA 1
ATOM 4526 C C . ILE A 1 563 ? -40.301 -14.339 55.193 1.00 93.06 563 ILE A C 1
ATOM 4528 O O . ILE A 1 563 ? -41.458 -14.065 54.884 1.00 93.06 563 ILE A O 1
ATOM 4532 N N . TRP A 1 564 ? -39.652 -15.366 54.633 1.00 93.06 564 TRP A N 1
ATOM 4533 C CA . TRP A 1 564 ? -40.260 -16.250 53.630 1.00 93.06 564 TRP A CA 1
ATOM 4534 C C . TRP A 1 564 ? -41.555 -16.910 54.113 1.00 93.06 564 TRP A C 1
ATOM 4536 O O . TRP A 1 564 ? -42.476 -17.092 53.318 1.00 93.06 564 TRP A O 1
ATOM 4546 N N . SER A 1 565 ? -41.617 -17.290 55.389 1.00 91.31 565 SER A N 1
ATOM 4547 C CA . SER A 1 565 ? -42.761 -18.006 55.970 1.00 91.31 565 SER A CA 1
ATOM 4548 C C . SER A 1 565 ? -43.925 -17.073 56.329 1.00 91.31 565 SER A C 1
ATOM 4550 O O . SER A 1 565 ? -45.051 -17.541 56.471 1.00 91.31 565 SER A O 1
ATOM 4552 N N . ARG A 1 566 ? -43.646 -15.772 56.494 1.00 85.94 566 ARG A N 1
ATOM 4553 C CA . ARG A 1 566 ? -44.627 -14.728 56.836 1.00 85.94 566 ARG A CA 1
ATOM 4554 C C . ARG A 1 566 ? -45.177 -13.975 55.626 1.00 85.94 566 ARG A C 1
ATOM 4556 O O . ARG A 1 566 ? -46.329 -13.553 55.656 1.00 85.94 566 ARG A O 1
ATOM 4563 N N . ALA A 1 567 ? -44.330 -13.738 54.624 1.00 77.19 567 ALA A N 1
ATOM 4564 C CA . ALA A 1 567 ? -44.738 -13.256 53.305 1.00 77.19 567 ALA A CA 1
ATOM 4565 C C . ALA A 1 567 ? -45.496 -14.352 52.555 1.00 77.19 567 ALA A C 1
ATOM 4567 O O . ALA A 1 567 ? -45.860 -14.126 51.382 1.00 77.19 567 ALA A O 1
#

Organism: NCBI:txid34017

Nearest PDB structures (foldseek):
  7qg0-assembly1_A  TM=1.614E-01  e=6.098E-01  Homo sapiens
  7cm7-assembly1_A  TM=1.693E-01  e=1.223E+00  Homo sapiens
  7cm6-assembly1_A  TM=1.634E-01  e=3.094E+00  Homo sapiens
  5h64-assembly1_a  TM=1.480E-01  e=2.184E+00  Homo sapiens

Mean predicted aligned error: 12.78 Å

Secondary structure (DSSP, 8-state):
----HHHHHH-S-GGGGGGG-PPPSSTT--SGGGS--------TTS------HHHHHHHHHHHHH----HHHHTT-TTHHHHHHHHHHHS-HHHHHH--EE-SPPPGGGTTS--S-SEETT-----------HHHHHHHHHHHHHHHT-S--HHHHHHHHHHTTS---HHHHHHHHHHHHHHHHHTTS---HHHHHHHHHHH--STTTTHHHHHHHHS-S--TT--SPPPPHHHHHHHHHH-TTGGGSPP--PPPHHHHHHHHHH-HHHHHHHHHHHTT--SHHHHHHHHHHHHHT-HHHHHHHHHH-HHHHHHHHHH-GGGGSSGGGGGS-HHHHHHHHHHH----HHHHHHHHHHHTT---HHHHHHHHHH-HHHHHHHHHHHHHHHHHTT-SS-SS-HHHHHHHHT-HHHHHHHHHHT--BHHHHHHHHHHHTTTTS---HHHHHTTGGGSB----HHHHHHHHHHHHHHHHHS--TTHHHHHHHHHHHHHHHHHTT-S-HHHHHHHHHTSPP--TTTTT-HHHHHHHHHHHHHHHTT--HHHHTTS-S-HHHHHHHHHHHHH-

Radius of gyration: 46.98 Å; Cα contacts (8 Å, |Δi|>4): 643; chains: 1; bounding box: 85×52×143 Å

Sequence (567 aa):
MVLSEADLSRISDLKVLAAFIKRPDRTDDFTFYRNEVDVETPHCDELLDEVDERLVRRLVELVYAGIYNAGQIERFDNLEHAMLALWSQQWPALRRRFSFRTAPLSPAKQSRRSGYEVELADTIPSLDLNRKEWWNNIAYLVSRDIVNGGTTPFRRFLWRYGADTSGEKEDLLFLARIYQMLSVAWDGSTNAAALITEIGKTFPEYQSAQLLKSDLTQLTDADYSLLPKFDQLDVALGIQSSRHASSFPSLGRVRQDTITQWLTNRRTELAKLLTTLRNDQSDFAASVFEHVATAKDQAFMWQLLEVSEKAFIRCVSSSPTFLDDDRIGNISDEGLVQIFETAQPKNAKPLKTLVPRLLSRSNTELISAVYSAAPKLVTAAVVDKLADELVKNWSHSSVQMNWIECVKGNSKEIVYFVAKSVETRAQLLVCRQLLSTDARKVPLHVWSSRLDHIKGDLPLSHHLDFQVFLLIQALITPDETAPVIVQDTFDDVYKALSGNRLRYRTESQLAEHLPSIGWLQNWDKCLRLQIAIVRIYKSLGLSKKKLRKITSDDDVRSQLEEIWSRA

Foldseek 3Di:
DDDDLVRLQVQLQQLLCVVVPDDPPDPPPCVSVVDDDDRDRDDQPPPPPQDDLVLLLQVLCCQQVVFDDLVPNVPDPCNVVSVSLLLSLAASLLNVQAFEDPDEDDPVPVPDPDPHSYYSHDPDPGDPDPDDVVVVVLSSVSSVSSSVSDCDLLSLQNHQQVVQANSDSVVSVLSSVLVVLQVVPVVHPRQLLVSLQSCCVSQLAQRHSVRVLCCLLEDVPPPRRSGDDDLNLSNLVSLLPHPSVVSHDDSAADDLVSLVVCVVPPLPSLLVSLQSCLPPPDNHNVNNLLSVLVVPPLVSLVVSCVVDLSSSLSSCLNPVPSLQDLCVVVRDLVSLLSSLVRSLPQDVVSLLNNLLSCQQPDDLSSLVSNCVSCVLSLLVSVLVQQLVCQLVVPPDRSGDVSSLVVNLVPLPSLLVCLQPPAAAPSSVVSSCVSVVCVPDPDDLCSNQNCLVHHDYRHDPLVVLLSLLVNLLSCLPDPDPSSLSSLLSRVAVNLVCVVVVVDDPVSLVSSLVSFDDPDDVCSVPVNLSSLLSLLVSCVVHVHDLVSLLSSDPDPVSNVSSVVSNVVD